Protein AF-A0A534ACD1-F1 (afdb_monomer)

Solvent-accessible surface area (backbone atoms only — not comparable to full-atom values): 26057 Å² total; per-residue (Å²): 90,71,95,69,75,43,72,62,50,77,44,80,69,38,77,59,54,91,96,43,73,61,40,72,43,72,47,61,88,45,72,66,46,51,50,54,50,50,62,71,69,48,82,68,94,76,74,48,73,68,53,34,20,50,52,52,13,54,48,35,58,74,45,32,46,49,56,96,92,43,46,37,34,52,46,73,50,70,68,57,53,49,48,54,52,49,35,36,46,79,69,77,42,54,68,46,80,46,80,48,81,47,94,98,51,82,61,33,43,29,44,31,58,55,80,52,69,69,48,53,52,48,44,49,73,66,31,54,50,82,55,62,88,54,66,71,61,84,93,62,81,86,82,73,89,75,78,88,61,85,88,73,85,78,88,75,70,99,67,90,74,80,68,71,60,55,106,75,75,48,81,83,40,49,49,71,52,41,66,69,48,68,46,29,63,64,30,46,81,73,78,38,47,50,59,68,40,42,68,72,56,66,48,77,63,91,58,47,38,62,53,48,50,57,53,51,46,39,94,83,57,76,79,66,74,42,66,47,30,79,65,25,40,58,46,28,82,66,37,80,76,67,41,50,55,56,44,38,48,53,50,29,58,74,23,40,44,21,37,35,39,36,35,50,43,59,56,58,64,77,49,42,74,57,42,27,61,31,17,76,66,43,18,32,36,42,33,43,46,48,46,50,80,51,64,66,62,38,46,76,46,30,61,75,48,53,54,43,68,51,48,43,51,41,45,29,52,37,29,74,57,59,23,52,27,27,40,26,38,38,47,34,36,60,97,74,31,48,87,45,52,60,58,54,51,50,54,38,41,74,24,52,34,54,34,69,51,68,29,38,62,50,25,57,80,71,40,45,55,56,38,50,51,51,28,48,74,76,37,54,93,46,32,66,57,33,54,47,54,46,10,59,24,36,81,72,29,74,46,55,89,51,82,70,48,34,37,51,42,40,57,70,68,27,51,49,53,52,49,54,51,52,52,45,29,60,76,62,59,29,58,70,62,81,78,76,73,62,38,53,84,66,48,42,66,59,77,61,94,84,67,76,79,79,79,81,130

Secondary structure (DSSP, 8-state):
-GGGT---EEEEEE--BTTBPPEEEEE--SHHHHHHHHHHHSPPSS--HHHHHHHHHHHHHHHEEEETTEEEEEES-HHHHHHHHHHHHHTT--EEEEEEP-TTS--EEEEEEPS-HHHHHHHHHHH--S-GGG---TT------------------S--------TT----------TT-TTTHHHHTTTS-TTHHHHH-----TTHHHHHHHHHT-TT-----EEETSSS-TT-TTHHHH-HHHHHHHHHHHTT--EEEEES-GGGGGGHHHHHHHHHTT-EEEEEE---S-HHHHHHH-TTSPPHHHHHHHHHHHHHTT--EEEEEEEE-TTTTGGGHHHHHHHHHHTT-SEEEEEE----TTHHHHHHHHHHHH-HHHHHHHHHHHHHTTTTSS---STTHHHH--HHHHHHHHHHHHHHHHHTTTT-S--PPPP-TT--PPPPTTPPPP---

Structure (mmCIF, N/CA/C/O backbone):
data_AF-A0A534ACD1-F1
#
_entry.id   AF-A0A534ACD1-F1
#
loop_
_atom_site.group_PDB
_atom_site.id
_atom_site.type_symbol
_atom_site.label_atom_id
_atom_site.label_alt_id
_atom_site.label_comp_id
_atom_site.label_asym_id
_atom_site.label_entity_id
_atom_site.label_seq_id
_atom_site.pdbx_PDB_ins_code
_atom_site.Cartn_x
_atom_site.Cartn_y
_atom_site.Cartn_z
_atom_site.occupancy
_atom_site.B_iso_or_equiv
_atom_site.auth_seq_id
_atom_site.auth_comp_id
_atom_site.auth_asym_id
_atom_site.auth_atom_id
_atom_site.pdbx_PDB_model_num
ATOM 1 N N . LEU A 1 1 ? 12.606 -4.244 -49.490 1.00 71.81 1 LEU A N 1
ATOM 2 C CA . LEU A 1 1 ? 13.003 -4.072 -50.913 1.00 71.81 1 LEU A CA 1
ATOM 3 C C . LEU A 1 1 ? 14.519 -4.049 -51.066 1.00 71.81 1 LEU A C 1
ATOM 5 O O . LEU A 1 1 ? 15.010 -4.791 -51.901 1.00 71.81 1 LEU A O 1
ATOM 9 N N . ILE A 1 2 ? 15.245 -3.276 -50.244 1.00 74.19 2 ILE A N 1
ATOM 10 C CA . ILE A 1 2 ? 16.722 -3.290 -50.202 1.00 74.19 2 ILE A CA 1
ATOM 11 C C . ILE A 1 2 ? 17.253 -4.697 -49.888 1.00 74.19 2 ILE A C 1
ATOM 13 O O . ILE A 1 2 ? 18.084 -5.199 -50.633 1.00 74.19 2 ILE A O 1
ATOM 17 N N . ASP A 1 3 ? 16.672 -5.373 -48.893 1.00 77.50 3 ASP A N 1
ATOM 18 C CA . ASP A 1 3 ? 17.037 -6.755 -48.521 1.00 77.50 3 ASP A CA 1
ATOM 19 C C . ASP A 1 3 ? 16.695 -7.810 -49.591 1.00 77.50 3 ASP A C 1
ATOM 21 O O . ASP A 1 3 ? 17.085 -8.964 -49.470 1.00 77.50 3 ASP A O 1
ATOM 25 N N . PHE A 1 4 ? 15.961 -7.419 -50.638 1.00 77.69 4 PHE A N 1
ATOM 26 C CA . PHE A 1 4 ? 15.609 -8.262 -51.787 1.00 77.69 4 PHE A CA 1
ATOM 27 C C . PHE A 1 4 ? 16.308 -7.794 -53.072 1.00 77.69 4 PHE A C 1
ATOM 29 O O . PHE A 1 4 ? 15.884 -8.152 -54.165 1.00 77.69 4 PHE A O 1
ATOM 36 N N . GLU A 1 5 ? 17.325 -6.931 -52.950 1.00 82.56 5 GLU A N 1
ATOM 37 C CA . GLU A 1 5 ? 18.117 -6.380 -54.060 1.00 82.56 5 GLU A CA 1
ATOM 38 C C . GLU A 1 5 ? 17.300 -5.596 -55.112 1.00 82.56 5 GLU A C 1
ATOM 40 O O . GLU A 1 5 ? 17.754 -5.329 -56.227 1.00 82.56 5 GLU A O 1
ATOM 45 N N . ILE A 1 6 ? 16.091 -5.146 -54.757 1.00 83.56 6 ILE A N 1
ATOM 46 C CA . ILE A 1 6 ? 15.217 -4.386 -55.655 1.00 83.56 6 ILE A CA 1
ATOM 47 C C . ILE A 1 6 ? 15.591 -2.903 -55.592 1.00 83.56 6 ILE A C 1
ATOM 49 O O . ILE A 1 6 ? 15.291 -2.204 -54.620 1.00 83.56 6 ILE A O 1
ATOM 53 N N . ARG A 1 7 ? 16.217 -2.397 -56.662 1.00 81.75 7 ARG A N 1
ATOM 54 C CA . ARG A 1 7 ? 16.553 -0.973 -56.800 1.00 81.75 7 ARG A CA 1
ATOM 55 C C . ARG A 1 7 ? 15.308 -0.143 -57.110 1.00 81.75 7 ARG A C 1
ATOM 57 O O . ARG A 1 7 ? 14.620 -0.377 -58.103 1.00 81.75 7 ARG A O 1
ATOM 64 N N . THR A 1 8 ? 15.061 0.879 -56.297 1.00 84.69 8 THR A N 1
ATOM 65 C CA . THR A 1 8 ? 13.954 1.824 -56.487 1.00 84.69 8 THR A CA 1
ATOM 66 C C . THR A 1 8 ? 14.444 3.264 -56.517 1.00 84.69 8 THR A C 1
ATOM 68 O O . THR A 1 8 ? 15.344 3.623 -55.762 1.00 84.69 8 THR A O 1
ATOM 71 N N . CYS A 1 9 ? 13.810 4.110 -57.328 1.00 83.50 9 CYS A N 1
ATOM 72 C CA . CYS A 1 9 ? 14.029 5.557 -57.315 1.00 83.50 9 CYS A CA 1
ATOM 73 C C . CYS A 1 9 ? 12.853 6.247 -56.618 1.00 83.50 9 CYS A C 1
ATOM 75 O O . CYS A 1 9 ? 11.702 6.033 -57.003 1.00 83.50 9 CYS A O 1
ATOM 77 N N . GLY A 1 10 ? 13.140 7.075 -55.615 1.00 85.75 10 GLY A N 1
ATOM 78 C CA . GLY A 1 10 ? 12.138 7.928 -54.980 1.00 85.75 10 GLY A CA 1
ATOM 79 C C . GLY A 1 10 ? 11.781 9.124 -55.861 1.00 85.75 10 GLY A C 1
ATOM 80 O O . GLY A 1 10 ? 12.644 9.679 -56.539 1.00 85.75 10 GLY A O 1
ATOM 81 N N . PHE A 1 11 ? 10.516 9.528 -55.848 1.00 88.25 11 PHE A N 1
ATOM 82 C CA . PHE A 1 11 ? 10.046 10.753 -56.484 1.00 88.25 11 PHE A CA 1
ATOM 83 C C . PHE A 1 11 ? 8.913 11.380 -55.670 1.00 88.25 11 PHE A C 1
ATOM 85 O O . PHE A 1 11 ? 8.217 10.706 -54.904 1.00 88.25 11 PHE A O 1
ATOM 92 N N . LEU A 1 12 ? 8.726 12.688 -55.827 1.00 88.94 12 LEU A N 1
ATOM 93 C CA . LEU A 1 12 ? 7.586 13.383 -55.245 1.00 88.94 12 LEU A CA 1
ATOM 94 C C . LEU A 1 12 ? 6.335 13.009 -56.046 1.00 88.94 12 LEU A C 1
ATOM 96 O O . LEU A 1 12 ? 6.201 13.391 -57.204 1.00 88.94 12 LEU A O 1
ATOM 100 N N . PHE A 1 13 ? 5.438 12.240 -55.433 1.00 87.94 13 PHE A N 1
ATOM 101 C CA . PHE A 1 13 ? 4.185 11.821 -56.057 1.00 87.94 13 PHE A CA 1
ATOM 102 C C . PHE A 1 13 ? 3.144 12.937 -56.007 1.00 87.94 13 PHE A C 1
ATOM 104 O O . PHE A 1 13 ? 2.455 13.198 -56.988 1.00 87.94 13 PHE A O 1
ATOM 111 N N . GLN A 1 14 ? 3.061 13.625 -54.868 1.00 88.69 14 GLN A N 1
ATOM 112 C CA . GLN A 1 14 ? 2.164 14.757 -54.687 1.00 88.69 14 GLN A CA 1
ATOM 113 C C . GLN A 1 14 ? 2.805 15.794 -53.765 1.00 88.69 14 GLN A C 1
ATOM 115 O O . GLN A 1 14 ? 3.219 15.474 -52.650 1.00 88.69 14 GLN A O 1
ATOM 120 N N . ALA A 1 15 ? 2.879 17.045 -54.223 1.00 87.00 15 ALA A N 1
ATOM 121 C CA . ALA A 1 15 ? 3.345 18.160 -53.405 1.00 87.00 15 ALA A CA 1
ATOM 122 C C . ALA A 1 15 ? 2.389 18.435 -52.232 1.00 87.00 15 ALA A C 1
ATOM 124 O O . ALA A 1 15 ? 1.198 18.124 -52.290 1.00 87.00 15 ALA A O 1
ATOM 125 N N . ALA A 1 16 ? 2.916 19.027 -51.159 1.00 86.56 16 ALA A N 1
ATOM 126 C CA . ALA A 1 16 ? 2.092 19.457 -50.035 1.00 86.56 16 ALA A CA 1
ATOM 127 C C . ALA A 1 16 ? 1.094 20.538 -50.486 1.00 86.56 16 ALA A C 1
ATOM 129 O O . ALA A 1 16 ? 1.466 21.463 -51.206 1.00 86.56 16 ALA A O 1
ATOM 130 N N . ALA A 1 17 ? -0.162 20.427 -50.052 1.00 83.25 17 ALA A N 1
ATOM 131 C CA . ALA A 1 17 ? -1.210 21.401 -50.355 1.00 83.25 17 ALA A CA 1
ATOM 132 C C . ALA A 1 17 ? -2.196 21.508 -49.182 1.00 83.25 17 ALA A C 1
ATOM 134 O O . ALA A 1 17 ? -2.805 20.513 -48.771 1.00 83.25 17 ALA A O 1
ATOM 135 N N . GLY A 1 18 ? -2.354 22.717 -48.632 1.00 83.06 18 GLY A N 1
ATOM 136 C CA . GLY A 1 18 ? -3.160 22.962 -47.431 1.00 83.06 18 GLY A CA 1
ATOM 137 C C . GLY A 1 18 ? -2.698 22.105 -46.245 1.00 83.06 18 GLY A C 1
ATOM 138 O O . GLY A 1 18 ? -1.515 22.070 -45.923 1.00 83.06 18 GLY A O 1
ATOM 139 N N . ASN A 1 19 ? -3.623 21.356 -45.634 1.00 75.75 19 ASN A N 1
ATOM 140 C CA . ASN A 1 19 ? -3.333 20.445 -44.515 1.00 75.75 19 ASN A CA 1
ATOM 141 C C . ASN A 1 19 ? -2.781 19.066 -44.943 1.00 75.75 19 ASN A C 1
ATOM 143 O O . ASN A 1 19 ? -2.587 18.193 -44.094 1.00 75.75 19 ASN A O 1
ATOM 147 N N . ARG A 1 20 ? -2.556 18.816 -46.242 1.00 74.19 20 ARG A N 1
ATOM 148 C CA . ARG A 1 20 ? -2.030 17.532 -46.740 1.00 74.19 20 ARG A CA 1
ATOM 149 C C . ARG A 1 20 ? -0.511 17.595 -46.887 1.00 74.19 20 ARG A C 1
ATOM 151 O O . ARG A 1 20 ? 0.017 18.456 -47.589 1.00 74.19 20 ARG A O 1
ATOM 158 N N . ARG A 1 21 ? 0.185 16.657 -46.236 1.00 83.56 21 ARG A N 1
ATOM 159 C CA . ARG A 1 21 ? 1.644 16.499 -46.338 1.00 83.56 21 ARG A CA 1
ATOM 160 C C . ARG A 1 21 ? 2.049 16.025 -47.737 1.00 83.56 21 ARG A C 1
ATOM 162 O O . ARG A 1 21 ? 1.284 15.329 -48.399 1.00 83.56 21 ARG A O 1
ATOM 169 N N . ALA A 1 22 ? 3.268 16.375 -48.144 1.00 86.00 22 ALA A N 1
ATOM 170 C CA . ALA A 1 22 ? 3.873 15.892 -49.380 1.00 86.00 22 ALA A CA 1
ATOM 171 C C . ALA A 1 22 ? 3.968 14.357 -49.376 1.00 86.00 22 ALA A C 1
ATOM 173 O O . ALA A 1 22 ? 4.488 13.761 -48.429 1.00 86.00 22 ALA A O 1
ATOM 174 N N . MET A 1 23 ? 3.483 13.725 -50.442 1.00 87.62 23 MET A N 1
ATOM 175 C CA . MET A 1 23 ? 3.526 12.279 -50.623 1.00 87.62 23 MET A CA 1
ATOM 176 C C . MET A 1 23 ? 4.686 11.921 -51.544 1.00 87.62 23 MET A C 1
ATOM 178 O O . MET A 1 23 ? 4.775 12.406 -52.671 1.00 87.62 23 MET A O 1
ATOM 182 N N . HIS A 1 24 ? 5.568 11.060 -51.057 1.00 86.44 24 HIS A N 1
ATOM 183 C CA . HIS A 1 24 ? 6.685 10.526 -51.823 1.00 86.44 24 HIS A CA 1
ATOM 184 C C . HIS A 1 24 ? 6.344 9.096 -52.231 1.00 86.44 24 HIS A C 1
ATOM 186 O O . HIS A 1 24 ? 5.826 8.331 -51.419 1.00 86.44 24 HIS A O 1
ATOM 192 N N . ALA A 1 25 ? 6.624 8.746 -53.480 1.00 84.88 25 ALA A N 1
ATOM 193 C CA . ALA A 1 25 ? 6.475 7.390 -53.983 1.00 84.88 25 ALA A CA 1
ATOM 194 C C . ALA A 1 25 ? 7.822 6.864 -54.469 1.00 84.88 25 ALA A C 1
ATOM 196 O O . ALA A 1 25 ? 8.785 7.607 -54.664 1.00 84.88 25 ALA A O 1
ATOM 197 N N . ILE A 1 26 ? 7.877 5.556 -54.664 1.00 83.62 26 ILE A N 1
ATOM 198 C CA . ILE A 1 26 ? 9.027 4.860 -55.221 1.00 83.62 26 ILE A CA 1
ATOM 199 C C . ILE A 1 26 ? 8.610 4.210 -56.536 1.00 83.62 26 ILE A C 1
ATOM 201 O O . ILE A 1 26 ? 7.487 3.726 -56.665 1.00 83.62 26 ILE A O 1
ATOM 205 N N . ARG A 1 27 ? 9.507 4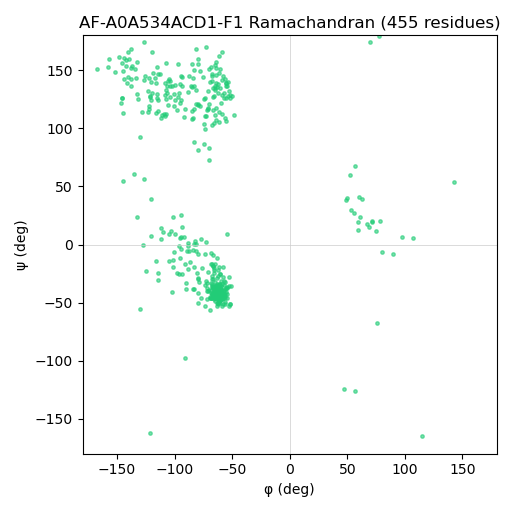.198 -57.522 1.00 84.56 27 ARG A N 1
ATOM 206 C CA . ARG A 1 27 ? 9.321 3.462 -58.780 1.00 84.56 27 ARG A CA 1
ATOM 207 C C . ARG A 1 27 ? 10.453 2.463 -58.992 1.00 84.56 27 ARG A C 1
ATOM 209 O O . ARG A 1 27 ? 11.606 2.768 -58.683 1.00 84.56 27 ARG A O 1
ATOM 216 N N . ALA A 1 28 ? 10.124 1.306 -59.556 1.00 81.75 28 ALA A N 1
ATOM 217 C CA . ALA A 1 28 ? 11.082 0.330 -60.065 1.00 81.75 28 ALA A CA 1
ATOM 218 C C . ALA A 1 28 ? 11.040 0.350 -61.601 1.00 81.75 28 ALA A C 1
ATOM 220 O O . ALA A 1 28 ? 9.959 0.392 -62.184 1.00 81.75 28 ALA A O 1
ATOM 221 N N . GLY A 1 29 ? 12.207 0.391 -62.249 1.00 75.06 29 GLY A N 1
ATOM 222 C CA . GLY A 1 29 ? 12.319 0.636 -63.695 1.00 75.06 29 GLY A CA 1
ATOM 223 C C . GLY A 1 29 ? 12.543 -0.602 -64.566 1.00 75.06 29 GLY A C 1
ATOM 224 O O . GLY A 1 29 ? 12.550 -0.467 -65.785 1.00 75.06 29 GLY A O 1
ATOM 225 N N . SER A 1 30 ? 12.747 -1.787 -63.981 1.00 83.94 30 SER A N 1
ATOM 226 C CA . SER A 1 30 ? 12.993 -3.026 -64.732 1.00 83.94 30 SER A CA 1
ATOM 227 C C . SER A 1 30 ? 11.834 -4.012 -64.582 1.00 83.94 30 SER A C 1
ATOM 229 O O . SER A 1 30 ? 11.207 -4.103 -63.524 1.00 83.94 30 SER A O 1
ATOM 231 N N . SER A 1 31 ? 11.568 -4.782 -65.640 1.00 81.44 31 SER A N 1
ATOM 232 C CA . SER A 1 31 ? 10.572 -5.862 -65.630 1.00 81.44 31 SER A CA 1
ATOM 233 C C . SER A 1 31 ? 10.860 -6.891 -64.536 1.00 81.44 31 SER A C 1
ATOM 235 O O . SER A 1 31 ? 9.938 -7.311 -63.844 1.00 81.44 31 SER A O 1
ATOM 237 N N . MET A 1 32 ? 12.137 -7.225 -64.323 1.00 82.69 32 MET A N 1
ATOM 238 C CA . MET A 1 32 ? 12.576 -8.112 -63.244 1.00 82.69 32 MET A CA 1
ATOM 239 C C . MET A 1 32 ? 12.220 -7.557 -61.865 1.00 82.69 32 MET A C 1
ATOM 241 O O . MET A 1 32 ? 11.623 -8.266 -61.069 1.00 82.69 32 MET A O 1
ATOM 245 N N . SER A 1 33 ? 12.502 -6.280 -61.585 1.00 84.25 33 SER A N 1
ATOM 246 C CA . SER A 1 33 ? 12.149 -5.679 -60.294 1.00 84.25 33 SER A CA 1
ATOM 247 C C . SER A 1 33 ? 10.638 -5.618 -60.075 1.00 84.25 33 SER A C 1
ATOM 249 O O . SER A 1 33 ? 10.181 -5.848 -58.961 1.00 84.25 33 SER A O 1
ATOM 251 N N . VAL A 1 34 ? 9.848 -5.347 -61.120 1.00 83.31 34 VAL A N 1
ATOM 252 C CA . VAL A 1 34 ? 8.378 -5.394 -61.030 1.00 83.31 34 VAL A CA 1
ATOM 253 C C . VAL A 1 34 ? 7.896 -6.815 -60.740 1.00 83.31 34 VAL A C 1
ATOM 255 O O . VAL A 1 34 ? 7.013 -6.989 -59.903 1.00 83.31 34 VAL A O 1
ATOM 258 N N . GLN A 1 35 ? 8.481 -7.823 -61.387 1.00 84.75 35 GLN A N 1
ATOM 259 C CA . GLN A 1 35 ? 8.148 -9.225 -61.156 1.00 84.75 35 GLN A CA 1
ATOM 260 C C . GLN A 1 35 ? 8.510 -9.665 -59.732 1.00 84.75 35 GLN A C 1
ATOM 262 O O . GLN A 1 35 ? 7.659 -10.216 -59.041 1.00 84.75 35 GLN A O 1
ATOM 267 N N . SER A 1 36 ? 9.701 -9.320 -59.239 1.00 85.19 36 SER A N 1
ATOM 268 C CA . SER A 1 36 ? 10.102 -9.606 -57.857 1.00 85.19 36 SER A CA 1
ATOM 269 C C . SER A 1 36 ? 9.201 -8.907 -56.837 1.00 85.19 36 SER A C 1
ATOM 271 O O . SER A 1 36 ? 8.833 -9.503 -55.832 1.00 85.19 36 SER A O 1
ATOM 273 N N . ILE A 1 37 ? 8.779 -7.660 -57.090 1.00 84.88 37 ILE A N 1
ATOM 274 C CA . ILE A 1 37 ? 7.792 -6.984 -56.231 1.00 84.88 37 ILE A CA 1
ATOM 275 C C . ILE A 1 37 ? 6.457 -7.735 -56.256 1.00 84.88 37 ILE A C 1
ATOM 277 O O . ILE A 1 37 ? 5.873 -7.941 -55.197 1.00 84.88 37 ILE A O 1
ATOM 281 N N . ARG A 1 38 ? 5.976 -8.151 -57.436 1.00 85.81 38 ARG A N 1
ATOM 282 C CA . ARG A 1 38 ? 4.726 -8.916 -57.576 1.00 85.81 38 ARG A CA 1
ATOM 283 C C . ARG A 1 38 ? 4.776 -10.236 -56.816 1.00 85.81 38 ARG A C 1
ATOM 285 O O . ARG A 1 38 ? 3.799 -10.571 -56.162 1.00 85.81 38 ARG A O 1
ATOM 292 N N . GLU A 1 39 ? 5.899 -10.942 -56.868 1.00 85.25 39 GLU A N 1
ATOM 293 C CA . GLU A 1 39 ? 6.117 -12.176 -56.109 1.00 85.25 39 GLU A CA 1
ATOM 294 C C . GLU A 1 39 ? 6.145 -11.919 -54.598 1.00 85.25 39 GLU A C 1
ATOM 296 O O . GLU A 1 39 ? 5.545 -12.676 -53.841 1.00 85.25 39 GLU A O 1
ATOM 301 N N . LEU A 1 40 ? 6.763 -10.820 -54.152 1.00 83.56 40 LEU A N 1
ATOM 302 C CA . LEU A 1 40 ? 6.822 -10.452 -52.733 1.00 83.56 40 LEU A CA 1
ATOM 303 C C . LEU A 1 40 ? 5.465 -10.065 -52.135 1.00 83.56 40 LEU A C 1
ATOM 305 O O . LEU A 1 40 ? 5.239 -10.298 -50.950 1.00 83.56 40 LEU A O 1
ATOM 309 N N . ILE A 1 41 ? 4.587 -9.438 -52.923 1.00 84.62 41 ILE A N 1
ATOM 310 C CA . ILE A 1 41 ? 3.251 -9.019 -52.468 1.00 84.62 41 ILE A CA 1
ATOM 311 C C . ILE A 1 41 ? 2.163 -10.046 -52.789 1.00 84.62 41 ILE A C 1
ATOM 313 O O . ILE A 1 41 ? 1.007 -9.834 -52.424 1.00 84.62 41 ILE A O 1
ATOM 317 N N . ALA A 1 42 ? 2.505 -11.130 -53.490 1.00 89.25 42 ALA A N 1
ATOM 318 C CA . ALA A 1 42 ? 1.557 -12.184 -53.801 1.00 89.25 42 ALA A CA 1
ATOM 319 C C . ALA A 1 42 ? 1.071 -12.854 -52.513 1.00 89.25 42 ALA A C 1
ATOM 321 O O . ALA A 1 42 ? 1.844 -13.135 -51.592 1.00 89.25 42 ALA A O 1
ATOM 322 N N . TRP A 1 43 ? -0.226 -13.150 -52.464 1.00 91.62 43 TRP A N 1
ATOM 323 C CA . TRP A 1 43 ? -0.792 -13.908 -51.361 1.00 91.62 43 TRP A CA 1
ATOM 324 C C . TRP A 1 43 ? -0.172 -15.311 -51.304 1.00 91.62 43 TRP A C 1
ATOM 326 O O . TRP A 1 43 ? -0.133 -16.005 -52.325 1.00 91.62 43 TRP A O 1
ATOM 336 N N . PRO A 1 44 ? 0.299 -15.771 -50.132 1.00 90.50 44 PRO A N 1
ATOM 337 C CA . PRO A 1 44 ? 0.887 -17.094 -50.016 1.00 90.50 44 PRO A CA 1
ATOM 338 C C . PRO A 1 44 ? -0.190 -18.165 -50.194 1.00 90.50 44 PRO A C 1
ATOM 340 O O . PRO A 1 44 ? -1.287 -18.076 -49.645 1.00 90.50 44 PRO A O 1
ATOM 343 N N . THR A 1 45 ? 0.142 -19.244 -50.894 1.00 86.62 45 THR A N 1
ATOM 344 C CA . THR A 1 45 ? -0.741 -20.416 -50.996 1.00 86.62 45 THR A CA 1
ATOM 345 C C . THR A 1 45 ? -0.877 -21.137 -49.649 1.00 86.62 45 THR A C 1
ATOM 347 O O . THR A 1 45 ? -1.966 -21.587 -49.290 1.00 86.62 45 THR A O 1
ATOM 350 N N . SER A 1 46 ? 0.213 -21.193 -48.874 1.00 86.88 46 SER A N 1
ATOM 351 C CA . SER A 1 46 ? 0.274 -21.762 -47.520 1.00 86.88 46 SER A CA 1
ATOM 352 C C . SER A 1 46 ? 0.946 -20.780 -46.548 1.00 86.88 46 SER A C 1
ATOM 354 O O . SER A 1 46 ? 2.175 -20.763 -46.454 1.00 86.88 46 SER A O 1
ATOM 356 N N . PRO A 1 47 ? 0.179 -19.927 -45.844 1.00 90.12 47 PRO A N 1
ATOM 357 C CA . PRO A 1 47 ? 0.737 -18.955 -44.906 1.00 90.12 47 PRO A CA 1
ATOM 358 C C . PRO A 1 47 ? 1.377 -19.654 -43.697 1.00 90.12 47 PRO A C 1
ATOM 360 O O . PRO A 1 47 ? 0.791 -20.552 -43.092 1.00 90.12 47 PRO A O 1
ATOM 363 N N . THR A 1 48 ? 2.577 -19.223 -43.305 1.00 93.12 48 THR A N 1
ATOM 364 C CA . THR A 1 48 ? 3.177 -19.637 -42.029 1.00 93.12 48 THR A CA 1
ATOM 365 C C . THR A 1 48 ? 2.587 -18.821 -40.881 1.00 93.12 48 THR A C 1
ATOM 367 O O . THR A 1 48 ? 2.107 -17.707 -41.081 1.00 93.12 48 THR A O 1
ATOM 370 N N . ARG A 1 49 ? 2.695 -19.313 -39.639 1.00 91.62 49 ARG A N 1
ATOM 371 C CA . ARG A 1 49 ? 2.281 -18.534 -38.455 1.00 91.62 49 ARG A CA 1
ATOM 372 C C . ARG A 1 49 ? 2.981 -17.177 -38.355 1.00 91.62 49 ARG A C 1
ATOM 374 O O . ARG A 1 49 ? 2.345 -16.201 -37.973 1.00 91.62 49 ARG A O 1
ATOM 381 N N . ALA A 1 50 ? 4.265 -17.120 -38.709 1.00 89.00 50 ALA A N 1
ATOM 382 C CA . ALA A 1 50 ? 5.036 -15.880 -38.712 1.00 89.00 50 ALA A CA 1
ATOM 383 C C . ALA A 1 50 ? 4.496 -14.885 -39.749 1.00 89.00 50 ALA A C 1
ATOM 385 O O . ALA A 1 50 ? 4.317 -13.711 -39.435 1.00 89.00 50 ALA A O 1
ATOM 386 N N . TRP A 1 51 ? 4.164 -15.365 -40.953 1.00 93.94 51 TRP A N 1
ATOM 387 C CA . TRP A 1 51 ? 3.533 -14.537 -41.978 1.00 93.94 51 TRP A CA 1
ATOM 388 C C . TRP A 1 51 ? 2.154 -14.040 -41.526 1.00 93.94 51 TRP A C 1
ATOM 390 O O . TRP A 1 51 ? 1.889 -12.845 -41.611 1.00 93.94 51 TRP A O 1
ATOM 400 N N . SER A 1 52 ? 1.310 -14.913 -40.961 1.00 95.56 52 SER A N 1
ATOM 401 C CA . SER A 1 52 ? -0.014 -14.533 -40.442 1.00 95.56 52 SER A CA 1
ATOM 402 C C . SER A 1 52 ? 0.078 -13.476 -39.339 1.00 95.56 52 SER A C 1
ATOM 404 O O . SER A 1 52 ? -0.723 -12.543 -39.316 1.00 95.56 52 SER A O 1
ATOM 406 N N . GLY A 1 53 ? 1.071 -13.592 -38.450 1.00 95.12 53 GLY A N 1
ATOM 407 C CA . GLY A 1 53 ? 1.372 -12.583 -37.433 1.00 95.12 53 GLY A CA 1
ATOM 408 C C . GLY A 1 53 ? 1.783 -11.248 -38.053 1.00 95.12 53 GLY A C 1
ATOM 409 O O . GLY A 1 53 ? 1.167 -10.229 -37.759 1.00 95.12 53 GLY A O 1
ATOM 410 N N . GLY A 1 54 ? 2.753 -11.253 -38.973 1.00 93.94 54 GLY A N 1
ATOM 411 C CA . GLY A 1 54 ? 3.219 -10.040 -39.653 1.00 93.94 54 GLY A CA 1
ATOM 412 C C . GLY A 1 54 ? 2.133 -9.346 -40.483 1.00 93.94 54 GLY A C 1
ATOM 413 O O . GLY A 1 54 ? 2.003 -8.123 -40.437 1.00 93.94 54 GLY A O 1
ATOM 414 N N . PHE A 1 55 ? 1.299 -10.119 -41.182 1.00 95.94 55 PHE A N 1
ATOM 415 C CA . PHE A 1 55 ? 0.147 -9.601 -41.917 1.00 95.94 55 PHE A CA 1
ATOM 416 C C . PHE A 1 55 ? -0.859 -8.919 -40.980 1.00 95.94 55 PHE A C 1
ATOM 418 O O . PHE A 1 55 ? -1.250 -7.775 -41.221 1.00 95.94 55 PHE A O 1
ATOM 425 N N . LEU A 1 56 ? -1.240 -9.586 -39.881 1.00 97.62 56 LEU A N 1
ATOM 426 C CA . LEU A 1 56 ? -2.152 -9.012 -38.888 1.00 97.62 56 LEU A CA 1
ATOM 427 C C . LEU A 1 56 ? -1.567 -7.770 -38.207 1.00 97.62 56 LEU A C 1
ATOM 429 O O . LEU A 1 56 ? -2.318 -6.845 -37.908 1.00 97.62 56 LEU A O 1
ATOM 433 N N . ALA A 1 57 ? -0.251 -7.725 -37.988 1.00 96.25 57 ALA A N 1
ATOM 434 C CA . ALA A 1 57 ? 0.432 -6.568 -37.418 1.00 96.25 57 ALA A CA 1
ATOM 435 C C . ALA A 1 57 ? 0.304 -5.360 -38.346 1.00 96.25 57 ALA A C 1
ATOM 437 O O . ALA A 1 57 ? -0.205 -4.317 -37.938 1.00 96.25 57 ALA A O 1
ATOM 438 N N . GLY A 1 58 ? 0.675 -5.542 -39.617 1.00 95.38 58 GLY A N 1
ATOM 439 C CA . GLY A 1 58 ? 0.615 -4.488 -40.625 1.00 95.38 58 GLY A CA 1
ATOM 440 C C . GLY A 1 58 ? -0.802 -3.957 -40.834 1.00 95.38 58 GLY A C 1
ATOM 441 O O . GLY A 1 58 ? -1.015 -2.744 -40.814 1.00 95.38 58 GLY A O 1
ATOM 442 N N . ILE A 1 59 ? -1.792 -4.845 -40.975 1.00 96.25 59 ILE A N 1
ATOM 443 C CA . ILE A 1 59 ? -3.178 -4.418 -41.207 1.00 96.25 59 ILE A CA 1
ATOM 444 C C . ILE A 1 59 ? -3.816 -3.800 -39.956 1.00 96.25 59 ILE A C 1
ATOM 446 O O . ILE A 1 59 ? -4.595 -2.854 -40.067 1.00 96.25 59 ILE A O 1
ATOM 450 N N . PHE A 1 60 ? -3.465 -4.259 -38.750 1.00 97.00 60 PHE A N 1
ATOM 451 C CA . PHE A 1 60 ? -3.927 -3.631 -37.512 1.00 97.00 60 PHE A CA 1
ATOM 452 C C . PHE A 1 60 ? -3.303 -2.239 -37.315 1.00 97.00 60 PHE A C 1
ATOM 454 O O . PHE A 1 60 ? -3.984 -1.285 -36.923 1.00 97.00 60 PHE A O 1
ATOM 461 N N . ASP A 1 61 ? -2.026 -2.073 -37.645 1.00 93.94 61 ASP A N 1
ATOM 462 C CA . ASP A 1 61 ? -1.374 -0.767 -37.609 1.00 93.94 61 ASP A CA 1
ATOM 463 C C . ASP A 1 61 ? -1.985 0.199 -38.628 1.00 93.94 61 ASP A C 1
ATOM 465 O O . ASP A 1 61 ? -2.241 1.359 -38.289 1.00 93.94 61 ASP A O 1
ATOM 469 N N . ALA A 1 62 ? -2.314 -0.277 -39.828 1.00 92.88 62 ALA A N 1
ATOM 470 C CA . ALA A 1 62 ? -2.959 0.529 -40.858 1.00 92.88 62 ALA A CA 1
ATOM 471 C C . ALA A 1 62 ? -4.415 0.885 -40.496 1.00 92.88 62 ALA A C 1
ATOM 473 O O . ALA A 1 62 ? -4.764 2.062 -40.391 1.00 92.88 62 ALA A O 1
ATOM 474 N N . GLU A 1 63 ? -5.255 -0.118 -40.241 1.00 93.75 63 GLU A N 1
ATOM 475 C CA . GLU A 1 63 ? -6.723 0.016 -40.219 1.00 93.75 63 GLU A CA 1
ATOM 476 C C . GLU A 1 63 ? -7.374 -0.522 -38.932 1.00 93.75 63 GLU A C 1
ATOM 478 O O . GLU A 1 63 ? -8.590 -0.451 -38.739 1.00 93.75 63 GLU A O 1
ATOM 483 N N . GLY A 1 64 ? -6.565 -1.044 -38.013 1.00 93.75 64 GLY A N 1
ATOM 484 C CA . GLY A 1 64 ? -7.006 -1.529 -36.715 1.00 93.75 64 GLY A CA 1
ATOM 485 C C . GLY A 1 64 ? -7.225 -0.429 -35.681 1.00 93.75 64 GLY A C 1
ATOM 486 O O . GLY A 1 64 ? -6.627 0.651 -35.722 1.00 93.75 64 GLY A O 1
ATOM 487 N N . SER A 1 65 ? -8.075 -0.730 -34.707 1.00 92.94 65 SER A N 1
ATOM 488 C CA . SER A 1 65 ? -8.308 0.091 -33.524 1.00 92.94 65 SER A CA 1
ATOM 489 C C . SER A 1 65 ? -8.587 -0.781 -32.305 1.00 92.94 65 SER A C 1
ATOM 491 O O . SER A 1 65 ? -9.155 -1.872 -32.409 1.00 92.94 65 SER A O 1
ATOM 493 N N . PHE A 1 66 ? -8.203 -0.269 -31.141 1.00 92.00 66 PHE A N 1
ATOM 494 C CA . PHE A 1 66 ? -8.606 -0.802 -29.852 1.00 92.00 66 PHE A CA 1
ATOM 495 C C . PHE A 1 66 ? -9.169 0.342 -29.019 1.00 92.00 66 PHE A C 1
ATOM 497 O O . PHE A 1 66 ? -8.466 1.300 -28.708 1.00 92.00 66 PHE A O 1
ATOM 504 N N . SER A 1 67 ? -10.462 0.286 -28.721 1.00 85.94 67 SER A N 1
ATOM 505 C CA . SER A 1 67 ? -11.138 1.309 -27.923 1.00 85.94 67 SER A CA 1
ATOM 506 C C . SER A 1 67 ? -12.312 0.699 -27.175 1.00 85.94 67 SER A C 1
ATOM 508 O O . SER A 1 67 ? -12.919 -0.266 -27.639 1.00 85.94 67 SER A O 1
ATOM 510 N N . GLN A 1 68 ? -12.615 1.235 -25.987 1.00 80.25 68 GLN A N 1
ATOM 511 C CA . GLN A 1 68 ? -13.712 0.752 -25.136 1.00 80.25 68 GLN A CA 1
ATOM 512 C C . GLN A 1 68 ? -13.693 -0.775 -24.940 1.00 80.25 68 GLN A C 1
ATOM 514 O O . GLN A 1 68 ? -14.737 -1.420 -24.930 1.00 80.25 68 GLN A O 1
ATOM 519 N N . THR A 1 69 ? -12.501 -1.367 -24.797 1.00 83.19 69 THR A N 1
ATOM 520 C CA . THR A 1 69 ? -12.283 -2.822 -24.645 1.00 83.19 69 THR A CA 1
ATOM 521 C C . THR A 1 69 ? -12.620 -3.674 -25.873 1.00 83.19 69 THR A C 1
ATOM 523 O O . THR A 1 69 ? -12.757 -4.888 -25.757 1.00 83.19 69 THR A O 1
ATOM 526 N N . VAL A 1 70 ? -12.723 -3.072 -27.060 1.00 88.69 70 VAL A N 1
ATOM 527 C CA . VAL A 1 70 ? -13.041 -3.781 -28.303 1.00 88.69 70 VAL A CA 1
ATOM 528 C C . VAL A 1 70 ? -11.931 -3.611 -29.333 1.00 88.69 70 VAL A C 1
ATOM 530 O O . VAL A 1 70 ? -11.590 -2.489 -29.705 1.00 88.69 70 VAL A O 1
ATOM 533 N N . LEU A 1 71 ? -11.405 -4.735 -29.831 1.00 94.06 71 LEU A N 1
ATOM 534 C CA . LEU A 1 71 ? -10.415 -4.779 -30.908 1.00 94.06 71 LEU A CA 1
ATOM 535 C C . LEU A 1 71 ? -11.104 -5.002 -32.257 1.00 94.06 71 LEU A C 1
ATOM 537 O O . LEU A 1 71 ? -11.805 -6.001 -32.444 1.00 94.06 71 LEU A O 1
ATOM 541 N N . ARG A 1 72 ? -10.905 -4.071 -33.195 1.00 95.25 72 ARG A N 1
ATOM 542 C CA . ARG A 1 72 ? -11.528 -4.081 -34.527 1.00 95.25 72 ARG A CA 1
ATOM 543 C C . ARG A 1 72 ? -10.503 -3.799 -35.616 1.00 95.25 72 ARG A C 1
ATOM 545 O O . ARG A 1 72 ? -9.651 -2.936 -35.430 1.00 95.25 72 ARG A O 1
ATOM 552 N N . ILE A 1 73 ? -10.638 -4.460 -36.758 1.00 96.00 73 ILE A N 1
ATOM 553 C CA . ILE A 1 73 ? -9.929 -4.141 -38.002 1.00 96.00 73 ILE A CA 1
ATOM 554 C C . ILE A 1 73 ? -10.992 -3.884 -39.061 1.00 96.00 73 ILE A C 1
ATOM 556 O O . ILE A 1 73 ? -11.830 -4.749 -39.318 1.00 96.00 73 ILE A O 1
ATOM 560 N N . LEU A 1 74 ? -11.002 -2.676 -39.614 1.00 93.12 74 LEU A N 1
ATOM 561 C CA . LEU A 1 74 ? -11.937 -2.289 -40.665 1.00 93.12 74 LEU A CA 1
ATOM 562 C C . LEU A 1 74 ? -11.273 -2.531 -42.018 1.00 93.12 74 LEU A C 1
ATOM 564 O O . LEU A 1 74 ? -10.071 -2.332 -42.113 1.00 93.12 74 LEU A O 1
ATOM 568 N N . ASN A 1 75 ? -12.027 -2.949 -43.035 1.00 92.19 75 ASN A N 1
ATOM 569 C CA . ASN A 1 75 ? -11.554 -2.935 -44.420 1.00 92.19 75 ASN A CA 1
ATOM 570 C C . ASN A 1 75 ? -12.736 -2.911 -45.414 1.00 92.19 75 ASN A C 1
ATOM 572 O O . ASN A 1 75 ? -13.868 -3.251 -45.066 1.00 92.19 75 ASN A O 1
ATOM 576 N N . THR A 1 76 ? -12.483 -2.481 -46.652 1.00 90.44 76 THR A N 1
ATOM 577 C CA . THR A 1 76 ? -13.486 -2.481 -47.744 1.00 90.44 76 THR A CA 1
ATOM 578 C C . THR A 1 76 ? -13.264 -3.585 -48.769 1.00 90.44 76 THR A C 1
ATOM 580 O O . THR A 1 76 ? -14.156 -3.846 -49.572 1.00 90.44 76 THR A O 1
ATOM 583 N N . ASP A 1 77 ? -12.092 -4.216 -48.755 1.00 91.00 77 ASP A N 1
ATOM 584 C CA . ASP A 1 77 ? -11.710 -5.272 -49.677 1.00 91.00 77 ASP A CA 1
ATOM 585 C C . ASP A 1 77 ? -12.088 -6.652 -49.099 1.00 91.00 77 ASP A C 1
ATOM 587 O O . ASP A 1 77 ? -11.553 -7.055 -48.057 1.00 91.00 77 ASP A O 1
ATOM 591 N N . PRO A 1 78 ? -12.991 -7.406 -49.754 1.00 90.19 78 PRO A N 1
ATOM 592 C CA . PRO A 1 78 ? -13.397 -8.732 -49.297 1.00 90.19 78 PRO A CA 1
ATOM 593 C C . PRO A 1 78 ? -12.245 -9.742 -49.201 1.00 90.19 78 PRO A C 1
ATOM 595 O O . PRO A 1 78 ? -12.285 -10.630 -48.344 1.00 90.19 78 PRO A O 1
ATOM 598 N N . GLU A 1 79 ? -11.220 -9.627 -50.052 1.00 93.12 79 GLU A N 1
ATOM 599 C CA . GLU A 1 79 ? -10.062 -10.523 -50.035 1.00 93.12 79 GLU A CA 1
ATOM 600 C C . GLU A 1 79 ? -9.222 -10.283 -48.775 1.00 93.12 79 GLU A C 1
ATOM 602 O O . GLU A 1 79 ? -8.895 -11.232 -48.056 1.00 93.12 79 GLU A O 1
ATOM 607 N N . ILE A 1 80 ? -8.971 -9.015 -48.429 1.00 94.00 80 ILE A N 1
ATOM 608 C CA . ILE A 1 80 ? -8.265 -8.643 -47.194 1.00 94.00 80 ILE A CA 1
ATOM 609 C C . ILE A 1 80 ? -9.059 -9.099 -45.965 1.00 94.00 80 ILE A C 1
ATOM 611 O O . ILE A 1 80 ? -8.486 -9.676 -45.041 1.00 94.00 80 ILE A O 1
ATOM 615 N N . VAL A 1 81 ? -10.382 -8.904 -45.950 1.00 94.62 81 VAL A N 1
ATOM 616 C CA . VAL A 1 81 ? -11.252 -9.363 -44.850 1.00 94.62 81 VAL A CA 1
ATOM 617 C C . VAL A 1 81 ? -11.172 -10.882 -44.672 1.00 94.62 81 VAL A C 1
ATOM 619 O O . VAL A 1 81 ? -11.085 -11.373 -43.540 1.00 94.62 81 VAL A O 1
ATOM 622 N N . SER A 1 82 ? -11.159 -11.635 -45.776 1.00 94.38 82 SER A N 1
ATOM 623 C CA . SER A 1 82 ? -10.983 -13.089 -45.761 1.00 94.38 82 SER A CA 1
ATOM 624 C C . SER A 1 82 ? -9.629 -13.486 -45.162 1.00 94.38 82 SER A C 1
ATOM 626 O O . SER A 1 82 ? -9.570 -14.331 -44.263 1.00 94.38 82 SER A O 1
ATOM 628 N N . TRP A 1 83 ? -8.552 -12.807 -45.568 1.00 96.31 83 TRP A N 1
ATOM 629 C CA . TRP A 1 83 ? -7.210 -13.023 -45.027 1.00 96.31 83 TRP A CA 1
ATOM 630 C C . TRP A 1 83 ? -7.098 -12.686 -43.543 1.00 96.31 83 TRP A C 1
ATOM 632 O O . TRP A 1 83 ? -6.542 -13.482 -42.787 1.00 96.31 83 TRP A O 1
ATOM 642 N N . ILE A 1 84 ? -7.683 -11.575 -43.083 1.00 97.12 84 ILE A N 1
ATOM 643 C CA . ILE A 1 84 ? -7.718 -11.228 -41.653 1.00 97.12 84 ILE A CA 1
ATOM 644 C C . ILE A 1 84 ? -8.368 -12.369 -40.866 1.00 97.12 84 ILE A C 1
ATOM 646 O O . ILE A 1 84 ? -7.833 -12.810 -39.848 1.00 97.12 84 ILE A O 1
ATOM 650 N N . ARG A 1 85 ? -9.503 -12.893 -41.341 1.00 96.12 85 ARG A N 1
ATOM 651 C CA . ARG A 1 85 ? -10.204 -13.993 -40.665 1.00 96.12 85 ARG A CA 1
ATOM 652 C C . ARG A 1 85 ? -9.400 -15.279 -40.642 1.00 96.12 85 ARG A C 1
ATOM 654 O O . ARG A 1 85 ? -9.341 -15.913 -39.590 1.00 96.12 85 ARG A O 1
ATOM 661 N N . ARG A 1 86 ? -8.797 -15.650 -41.771 1.00 94.94 86 ARG A N 1
ATOM 662 C CA . ARG A 1 86 ? -7.961 -16.847 -41.878 1.00 94.94 86 ARG A CA 1
ATOM 663 C C . ARG A 1 86 ? -6.767 -16.763 -40.931 1.00 94.94 86 ARG A C 1
ATOM 665 O O . ARG A 1 86 ? -6.588 -17.650 -40.109 1.00 94.94 86 ARG A O 1
ATOM 672 N N . CYS A 1 87 ? -6.029 -15.655 -40.958 1.00 97.06 87 CYS A N 1
ATOM 673 C CA . CYS A 1 87 ? -4.874 -15.445 -40.088 1.00 97.06 87 CYS A CA 1
ATOM 674 C C . CYS A 1 87 ? -5.255 -15.439 -38.601 1.00 97.06 87 CYS A C 1
ATOM 676 O O . CYS A 1 87 ? -4.539 -16.011 -37.782 1.00 97.06 87 CYS A O 1
ATOM 678 N N . LEU A 1 88 ? -6.392 -14.830 -38.238 1.00 97.06 88 LEU A N 1
ATOM 679 C CA . LEU A 1 88 ? -6.911 -14.896 -36.870 1.00 97.06 88 LEU A CA 1
ATOM 680 C C . LEU A 1 88 ? -7.217 -16.344 -36.467 1.00 97.06 88 LEU A C 1
ATOM 682 O O . LEU A 1 88 ? -6.807 -16.773 -35.391 1.00 97.06 88 LEU A O 1
ATOM 686 N N . PHE A 1 89 ? -7.887 -17.106 -37.330 1.00 95.00 89 PHE A N 1
ATOM 687 C CA . PHE A 1 89 ? -8.207 -18.508 -37.074 1.00 95.00 89 PHE A CA 1
ATOM 688 C C . PHE A 1 89 ? -6.946 -19.374 -36.905 1.00 95.00 89 PHE A C 1
ATOM 690 O O . PHE A 1 89 ? -6.833 -20.083 -35.908 1.00 95.00 89 PHE A O 1
ATOM 697 N N . ASP A 1 90 ? -5.963 -19.246 -37.801 1.00 92.75 90 ASP A N 1
ATOM 698 C CA . ASP A 1 90 ? -4.706 -20.018 -37.782 1.00 92.75 90 ASP A CA 1
ATOM 699 C C . ASP A 1 90 ? -3.860 -19.759 -36.518 1.00 92.75 90 ASP A C 1
ATOM 701 O O . ASP A 1 90 ? -3.088 -20.613 -36.060 1.00 92.75 90 ASP A O 1
ATOM 705 N N . LEU A 1 91 ? -4.017 -18.571 -35.929 1.00 94.38 91 LEU A N 1
ATOM 706 C CA . LEU A 1 91 ? -3.392 -18.169 -34.668 1.00 94.38 91 LEU A CA 1
ATOM 707 C C . LEU A 1 91 ? -4.290 -18.417 -33.441 1.00 94.38 91 LEU A C 1
ATOM 709 O O . LEU A 1 91 ? -4.003 -17.922 -32.349 1.00 94.38 91 LEU A O 1
ATOM 713 N N . ASN A 1 92 ? -5.349 -19.219 -33.588 1.00 94.62 92 ASN A N 1
ATOM 714 C CA . ASN A 1 92 ? -6.296 -19.583 -32.531 1.00 94.62 92 ASN A CA 1
ATOM 715 C C . ASN A 1 92 ? -7.020 -18.376 -31.910 1.00 94.62 92 ASN A C 1
ATOM 717 O O . ASN A 1 92 ? -7.218 -18.296 -30.693 1.00 94.62 92 ASN A O 1
ATOM 721 N N . PHE A 1 93 ? -7.428 -17.418 -32.735 1.00 96.38 93 PHE A N 1
ATOM 722 C CA . PHE A 1 93 ? -8.292 -16.315 -32.339 1.00 96.38 93 PHE A CA 1
ATOM 723 C C . PHE A 1 93 ? -9.710 -16.500 -32.875 1.00 96.38 93 PHE A C 1
ATOM 725 O O . PHE A 1 93 ? -9.932 -16.909 -34.010 1.00 96.38 93 PHE A O 1
ATOM 732 N N . SER A 1 94 ? -10.693 -16.145 -32.050 1.00 94.25 94 SER A N 1
ATOM 733 C CA . SER A 1 94 ? -12.096 -16.100 -32.459 1.00 94.25 94 SER A CA 1
ATOM 734 C C . SER A 1 94 ? -12.461 -14.693 -32.923 1.00 94.25 94 SER A C 1
ATOM 736 O O . SER A 1 94 ? -12.130 -13.721 -32.249 1.00 94.25 94 SER A O 1
ATOM 738 N N . SER A 1 95 ? -13.186 -14.563 -34.032 1.00 96.00 95 SER A N 1
ATOM 739 C CA . SER A 1 95 ? -13.617 -13.266 -34.571 1.00 96.00 95 SER A CA 1
ATOM 740 C C . SER A 1 95 ? -15.045 -13.303 -35.119 1.00 96.00 95 SER A C 1
ATOM 742 O O . SER A 1 95 ? -15.643 -14.371 -35.276 1.00 96.00 95 SER A O 1
ATOM 744 N N . VAL A 1 96 ? -15.620 -12.125 -35.357 1.00 95.94 96 VAL A N 1
ATOM 745 C CA . VAL A 1 96 ? -16.895 -11.921 -36.066 1.00 95.94 96 VAL A CA 1
ATOM 746 C C . VAL A 1 96 ? -16.755 -10.802 -37.084 1.00 95.94 96 VAL A C 1
ATOM 748 O O . VAL A 1 96 ? -15.954 -9.893 -36.882 1.00 95.94 96 VAL A O 1
ATOM 751 N N . ILE A 1 97 ? -17.544 -10.873 -38.158 1.00 94.19 97 ILE A N 1
ATOM 752 C CA . ILE A 1 97 ? -17.707 -9.763 -39.097 1.00 94.19 97 ILE A CA 1
ATOM 753 C C . ILE A 1 97 ? -18.964 -8.990 -38.713 1.00 94.19 97 ILE A C 1
ATOM 755 O O . ILE A 1 97 ? -20.033 -9.578 -38.551 1.00 94.19 97 ILE A O 1
ATOM 759 N N . GLU A 1 98 ? -18.830 -7.676 -38.618 1.00 92.69 98 GLU A N 1
ATOM 760 C CA . GLU A 1 98 ? -19.930 -6.727 -38.507 1.00 92.69 98 GLU A CA 1
ATOM 761 C C . GLU A 1 98 ? -19.935 -5.859 -39.766 1.00 92.69 98 GLU A C 1
ATOM 763 O O . GLU A 1 98 ? -18.922 -5.251 -40.108 1.00 92.69 98 GLU A O 1
ATOM 768 N N . ARG A 1 99 ? -21.065 -5.815 -40.474 1.00 85.88 99 ARG A N 1
ATOM 769 C CA . ARG A 1 99 ? -21.184 -5.086 -41.739 1.00 85.88 99 ARG A CA 1
ATOM 770 C C . ARG A 1 99 ? -21.807 -3.721 -41.493 1.00 85.88 99 ARG A C 1
ATOM 772 O O . ARG A 1 99 ? -22.955 -3.627 -41.061 1.00 85.88 99 ARG A O 1
ATOM 779 N N . ILE A 1 100 ? -21.049 -2.662 -41.757 1.00 82.75 100 ILE A N 1
ATOM 780 C CA . ILE A 1 100 ? -21.469 -1.282 -41.516 1.00 82.75 100 ILE A CA 1
ATOM 781 C C . ILE A 1 100 ? -21.926 -0.663 -42.837 1.00 82.75 100 ILE A C 1
ATOM 783 O O . ILE A 1 100 ? -21.142 -0.520 -43.776 1.00 82.75 100 ILE A O 1
ATOM 787 N N . HIS A 1 101 ? -23.195 -0.254 -42.879 1.00 75.62 101 HIS A N 1
ATOM 788 C CA . HIS A 1 101 ? -23.746 0.576 -43.947 1.00 75.62 101 HIS A CA 1
ATOM 789 C C . HIS A 1 101 ? -23.718 2.031 -43.475 1.00 75.62 101 HIS A C 1
ATOM 791 O O . HIS A 1 101 ? -24.176 2.340 -42.375 1.00 75.62 101 HIS A O 1
ATOM 797 N N . ARG A 1 102 ? -23.129 2.916 -44.278 1.00 67.44 102 ARG A N 1
ATOM 798 C CA . ARG A 1 102 ? -23.216 4.364 -44.084 1.00 67.44 102 ARG A CA 1
ATOM 799 C C . ARG A 1 102 ? -23.824 4.948 -45.343 1.00 67.44 102 ARG A C 1
ATOM 801 O O . ARG A 1 102 ? -23.301 4.675 -46.423 1.00 67.44 102 ARG A O 1
ATOM 808 N N . ASP A 1 103 ? -24.882 5.734 -45.185 1.00 56.75 103 ASP A N 1
ATOM 809 C CA . ASP A 1 103 ? -25.481 6.468 -46.296 1.00 56.75 103 ASP A CA 1
ATOM 810 C C . ASP A 1 103 ? -24.386 7.288 -47.005 1.00 56.75 103 ASP A C 1
ATOM 812 O O . ASP A 1 103 ? -23.523 7.899 -46.364 1.00 56.75 103 ASP A O 1
ATOM 816 N N . ASP A 1 104 ? -24.358 7.181 -48.334 1.00 60.69 104 ASP A N 1
ATOM 817 C CA . ASP A 1 104 ? -23.393 7.784 -49.266 1.00 60.69 104 ASP A CA 1
ATOM 818 C C . ASP A 1 104 ? -21.940 7.256 -49.261 1.00 60.69 104 ASP A C 1
ATOM 820 O O . ASP A 1 104 ? -21.051 7.878 -49.853 1.00 60.69 104 ASP A O 1
ATOM 824 N N . ARG A 1 105 ? -21.640 6.091 -48.658 1.00 67.88 105 ARG A N 1
ATOM 825 C CA . ARG A 1 105 ? -20.300 5.461 -48.755 1.00 67.88 105 ARG A CA 1
ATOM 826 C C . ARG A 1 105 ? -20.351 3.971 -49.081 1.00 67.88 105 ARG A C 1
ATOM 828 O O . ARG A 1 105 ? -21.329 3.286 -48.805 1.00 67.88 105 ARG A O 1
ATOM 835 N N . LYS A 1 106 ? -19.250 3.453 -49.648 1.00 71.06 106 LYS A N 1
ATOM 836 C CA . LYS A 1 106 ? -19.084 2.009 -49.870 1.00 71.06 106 LYS A CA 1
ATOM 837 C C . LYS A 1 106 ? -19.274 1.254 -48.542 1.00 71.06 106 LYS A C 1
ATOM 839 O O . LYS A 1 106 ? -18.728 1.702 -47.529 1.00 71.06 106 LYS A O 1
ATOM 844 N N . PRO A 1 107 ? -20.012 0.130 -48.540 1.00 75.06 107 PRO A N 1
ATOM 845 C CA . PRO A 1 107 ? -20.169 -0.701 -47.353 1.00 75.06 107 PRO A CA 1
ATOM 846 C C . PRO A 1 107 ? -18.799 -1.180 -46.859 1.00 75.06 107 PRO A C 1
ATOM 848 O O . PRO A 1 107 ? -17.912 -1.472 -47.662 1.00 75.06 107 PRO A O 1
ATOM 851 N N . MET A 1 108 ? -18.632 -1.229 -45.539 1.00 82.94 108 MET A N 1
ATOM 852 C CA . MET A 1 108 ? -17.384 -1.640 -44.892 1.00 82.94 108 MET A CA 1
ATOM 853 C C . MET A 1 108 ? -17.633 -2.850 -44.002 1.00 82.94 108 MET A C 1
ATOM 855 O O . MET A 1 108 ? -18.625 -2.885 -43.268 1.00 82.94 108 MET A O 1
ATOM 859 N N . ASP A 1 109 ? -16.697 -3.792 -44.011 1.00 91.44 109 ASP A N 1
ATOM 860 C CA . ASP A 1 109 ? -16.707 -4.921 -43.093 1.00 91.44 109 ASP A CA 1
ATOM 861 C C . ASP A 1 109 ? -15.735 -4.657 -41.941 1.00 91.44 109 ASP A C 1
ATOM 863 O O . ASP A 1 109 ? -14.621 -4.151 -42.113 1.00 91.44 109 ASP A O 1
ATOM 867 N N . VAL A 1 110 ? -16.179 -4.990 -40.733 1.00 93.00 110 VAL A N 1
ATOM 868 C CA . VAL A 1 110 ? -15.397 -4.852 -39.510 1.00 93.00 110 VAL A CA 1
ATOM 869 C C . VAL A 1 110 ? -15.156 -6.226 -38.928 1.00 93.00 110 VAL A C 1
ATOM 871 O O . VAL A 1 110 ? -16.079 -6.883 -38.449 1.00 93.00 110 VAL A O 1
ATOM 874 N N . VAL A 1 111 ? -13.897 -6.650 -38.922 1.00 96.25 111 VAL A N 1
ATOM 875 C CA . VAL A 1 111 ? -13.488 -7.858 -38.216 1.00 96.25 111 VAL A CA 1
ATOM 876 C C . VAL A 1 111 ? -13.241 -7.494 -36.759 1.00 96.25 111 VAL A C 1
ATOM 878 O O . VAL A 1 111 ? -12.270 -6.812 -36.426 1.00 96.25 111 VAL A O 1
ATOM 881 N N . ARG A 1 112 ? -14.130 -7.943 -35.875 1.00 95.94 112 ARG A N 1
ATOM 882 C CA . ARG A 1 112 ? -13.998 -7.766 -34.429 1.00 95.94 112 ARG A CA 1
ATOM 883 C C . ARG A 1 112 ? -13.471 -9.038 -33.783 1.00 95.94 112 ARG A C 1
ATOM 885 O O . ARG A 1 112 ? -14.024 -10.123 -33.979 1.00 95.94 112 ARG A O 1
ATOM 892 N N . LEU A 1 113 ? -12.434 -8.893 -32.963 1.00 95.56 113 LEU A N 1
ATOM 893 C CA . LEU A 1 113 ? -11.926 -9.980 -32.135 1.00 95.56 113 LEU A CA 1
ATOM 894 C C . LEU A 1 113 ? -12.929 -10.285 -31.010 1.00 95.56 113 LEU A C 1
ATOM 896 O O . LEU A 1 113 ? -13.432 -9.381 -30.340 1.00 95.56 113 LEU A O 1
ATOM 900 N N . LYS A 1 114 ? -13.244 -11.565 -30.816 1.00 92.31 114 LYS A N 1
ATOM 901 C CA . LYS A 1 114 ? -14.027 -12.051 -29.675 1.00 92.31 114 LYS A CA 1
ATOM 902 C C . LYS A 1 114 ? -13.107 -12.294 -28.480 1.00 92.31 114 LYS A C 1
ATOM 904 O O . LYS A 1 114 ? -11.934 -12.614 -28.647 1.00 92.31 114 LYS A O 1
ATOM 909 N N . GLY A 1 115 ? -13.689 -12.237 -27.287 1.00 86.75 115 GLY A N 1
ATOM 910 C CA . GLY A 1 115 ? -12.995 -12.521 -26.036 1.00 86.75 115 GLY A CA 1
ATOM 911 C C . GLY A 1 115 ? -12.895 -11.298 -25.137 1.00 86.75 115 GLY A C 1
ATOM 912 O O . GLY A 1 115 ? -13.633 -10.327 -25.302 1.00 86.75 115 GLY A O 1
ATOM 913 N N . GLY A 1 116 ? -12.014 -11.386 -24.145 1.00 86.12 116 GLY A N 1
ATOM 914 C CA . GLY A 1 116 ? -11.764 -10.314 -23.181 1.00 86.12 116 GLY A CA 1
ATOM 915 C C . GLY A 1 116 ? -10.310 -9.858 -23.188 1.00 86.12 116 GLY A C 1
ATOM 916 O O . GLY A 1 116 ? -9.548 -10.164 -24.102 1.00 86.12 116 GLY A O 1
ATOM 917 N N . LEU A 1 117 ? -9.892 -9.174 -22.119 1.00 83.81 117 LEU A N 1
ATOM 918 C CA . LEU A 1 117 ? -8.522 -8.670 -21.972 1.00 83.81 117 LEU A CA 1
ATOM 919 C C . LEU A 1 117 ? -7.450 -9.748 -22.215 1.00 83.81 117 LEU A C 1
ATOM 921 O O . LEU A 1 117 ? -6.428 -9.460 -22.825 1.00 83.81 117 LEU A O 1
ATOM 925 N N . ARG A 1 118 ? -7.701 -11.000 -21.810 1.00 84.31 118 ARG A N 1
ATOM 926 C CA . ARG A 1 118 ? -6.802 -12.134 -22.076 1.00 84.31 118 ARG A CA 1
ATOM 927 C C . ARG A 1 118 ? -6.554 -12.348 -23.574 1.00 84.31 118 ARG A C 1
ATOM 929 O O . ARG A 1 118 ? -5.409 -12.544 -23.972 1.00 84.31 118 ARG A O 1
ATOM 936 N N . ASP A 1 119 ? -7.601 -12.329 -24.394 1.00 89.62 119 ASP A N 1
ATOM 937 C CA . ASP A 1 119 ? -7.493 -12.524 -25.843 1.00 89.62 119 ASP A CA 1
ATOM 938 C C . ASP A 1 119 ? -6.863 -11.308 -26.523 1.00 89.62 119 ASP A C 1
ATOM 940 O O . ASP A 1 119 ? -6.022 -11.486 -27.400 1.00 89.62 119 ASP A O 1
ATOM 944 N N . HIS A 1 120 ? -7.177 -10.091 -26.062 1.00 91.50 120 HIS A N 1
ATOM 945 C CA . HIS A 1 120 ? -6.526 -8.862 -26.532 1.00 91.50 120 HIS A CA 1
ATOM 946 C C . HIS A 1 120 ? -5.021 -8.871 -26.236 1.00 91.50 120 HIS A C 1
ATOM 948 O O . HIS A 1 120 ? -4.213 -8.630 -27.128 1.00 91.50 120 HIS A O 1
ATOM 954 N N . MET A 1 121 ? -4.620 -9.235 -25.012 1.00 88.25 121 MET A N 1
ATOM 955 C CA . MET A 1 121 ? -3.205 -9.372 -24.661 1.00 88.25 121 MET A CA 1
ATOM 956 C C . MET A 1 121 ? -2.537 -10.485 -25.467 1.00 88.25 121 MET A C 1
ATOM 958 O O . MET A 1 121 ? -1.433 -10.277 -25.967 1.00 88.25 121 MET A O 1
ATOM 962 N N . ARG A 1 122 ? -3.197 -11.640 -25.653 1.00 93.00 122 ARG A N 1
ATOM 963 C CA . ARG A 1 122 ? -2.672 -12.710 -26.515 1.00 93.00 122 ARG A CA 1
ATOM 964 C C . ARG A 1 122 ? -2.465 -12.204 -27.941 1.00 93.00 122 ARG A C 1
ATOM 966 O O . ARG A 1 122 ? -1.415 -12.479 -28.510 1.00 93.00 122 ARG A O 1
ATOM 973 N N . PHE A 1 123 ? -3.412 -11.441 -28.485 1.00 95.2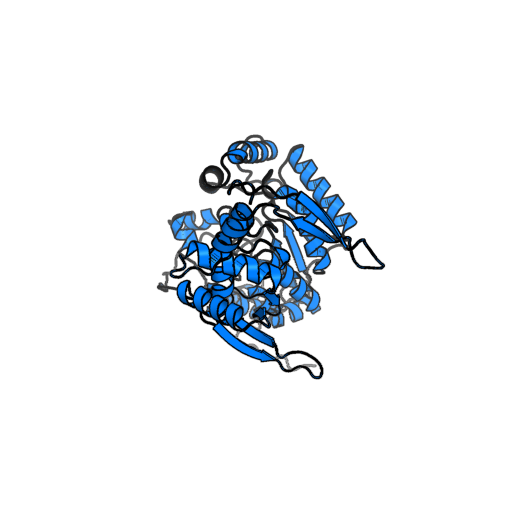5 123 PHE A N 1
ATOM 974 C CA . PHE A 1 123 ? -3.292 -10.816 -29.801 1.00 95.25 123 PHE A CA 1
ATOM 975 C C . PHE A 1 123 ? -2.078 -9.887 -29.857 1.00 95.25 123 PHE A C 1
ATOM 977 O O . PHE A 1 123 ? -1.211 -10.108 -30.692 1.00 95.25 123 PHE A O 1
ATOM 984 N N . PHE A 1 124 ? -1.931 -8.938 -28.928 1.00 93.38 124 PHE A N 1
ATOM 985 C CA . PHE A 1 124 ? -0.799 -8.001 -28.934 1.00 93.38 124 PHE A CA 1
ATOM 986 C C . PHE A 1 124 ? 0.566 -8.692 -28.841 1.00 93.38 124 PHE A C 1
ATOM 988 O O . PHE A 1 124 ? 1.485 -8.293 -29.546 1.00 93.38 124 PHE A O 1
ATOM 995 N N . HIS A 1 125 ? 0.694 -9.758 -28.047 1.00 89.00 125 HIS A N 1
ATOM 996 C CA . HIS A 1 125 ? 1.963 -10.484 -27.909 1.00 89.00 125 HIS A CA 1
ATOM 997 C C . HIS A 1 125 ? 2.239 -11.451 -29.067 1.00 89.00 125 HIS A C 1
ATOM 999 O O . HIS A 1 125 ? 3.394 -11.708 -29.383 1.00 89.00 125 HIS A O 1
ATOM 1005 N N . THR A 1 126 ? 1.196 -12.003 -29.691 1.00 89.31 126 THR A N 1
ATOM 1006 C CA . THR A 1 126 ? 1.342 -12.967 -30.798 1.00 89.31 126 THR A CA 1
ATOM 1007 C C . THR A 1 126 ? 1.535 -12.258 -32.135 1.00 89.31 126 THR A C 1
ATOM 1009 O O . THR A 1 126 ? 2.293 -12.723 -32.979 1.00 89.31 126 THR A O 1
ATOM 1012 N N . VAL A 1 127 ? 0.831 -11.143 -32.334 1.00 94.38 127 VAL A N 1
ATOM 1013 C CA . VAL A 1 127 ? 0.836 -10.362 -33.575 1.00 94.38 127 VAL A CA 1
ATOM 1014 C C . VAL A 1 127 ? 1.918 -9.285 -33.547 1.00 94.38 127 VAL A C 1
ATOM 1016 O O . VAL A 1 127 ? 2.516 -9.017 -34.576 1.00 94.38 127 VAL A O 1
ATOM 1019 N N . CYS A 1 128 ? 2.219 -8.712 -32.377 1.00 92.50 128 CYS A N 1
ATOM 1020 C CA . CYS A 1 128 ? 3.222 -7.659 -32.194 1.00 92.50 128 CYS A CA 1
ATOM 1021 C C . CYS A 1 128 ? 3.052 -6.440 -33.141 1.00 92.50 128 CYS A C 1
ATOM 1023 O O . CYS A 1 128 ? 3.959 -6.141 -33.920 1.00 92.50 128 CYS A O 1
ATOM 1025 N N . PRO A 1 129 ? 1.909 -5.717 -33.113 1.00 93.56 129 PRO A N 1
ATOM 1026 C CA . PRO A 1 129 ? 1.759 -4.487 -33.897 1.00 93.56 129 PRO A CA 1
ATOM 1027 C C . PRO A 1 129 ? 2.737 -3.395 -33.438 1.00 93.56 129 PRO A C 1
ATOM 1029 O O . PRO A 1 129 ? 3.014 -3.265 -32.244 1.00 93.56 129 PRO A O 1
ATOM 1032 N N . ALA A 1 130 ? 3.231 -2.574 -34.363 1.00 91.00 130 ALA A N 1
ATOM 1033 C CA . ALA A 1 130 ? 4.247 -1.562 -34.085 1.00 91.00 130 ALA A CA 1
ATOM 1034 C C . ALA A 1 130 ? 3.668 -0.281 -33.461 1.00 91.00 130 ALA A C 1
ATOM 1036 O O . ALA A 1 130 ? 4.376 0.459 -32.770 1.00 91.00 130 ALA A O 1
ATOM 1037 N N . ILE A 1 131 ? 2.384 0.021 -33.682 1.00 86.75 131 ILE A N 1
ATOM 1038 C CA . ILE A 1 131 ? 1.765 1.247 -33.171 1.00 86.75 131 ILE A CA 1
ATOM 1039 C C . ILE A 1 131 ? 1.325 1.067 -31.710 1.00 86.75 131 ILE A C 1
ATOM 1041 O O . ILE A 1 131 ? 0.170 0.769 -31.408 1.00 86.75 131 ILE A O 1
ATOM 1045 N N . SER A 1 132 ? 2.240 1.352 -30.783 1.00 84.56 132 SER A N 1
ATOM 1046 C CA . SER A 1 132 ? 2.041 1.190 -29.332 1.00 84.56 132 SER A CA 1
ATOM 1047 C C . SER A 1 132 ? 0.810 1.909 -28.762 1.00 84.56 132 SER A C 1
ATOM 1049 O O . SER A 1 132 ? 0.105 1.346 -27.930 1.00 84.56 132 SER A O 1
ATOM 1051 N N . ARG A 1 133 ? 0.471 3.113 -29.250 1.00 84.62 133 ARG A N 1
ATOM 1052 C CA . ARG A 1 133 ? -0.727 3.861 -28.800 1.00 84.62 133 ARG A CA 1
ATOM 1053 C C . ARG A 1 133 ? -2.057 3.137 -29.056 1.00 84.62 133 ARG A C 1
ATOM 1055 O O . ARG A 1 133 ? -3.065 3.507 -28.471 1.00 84.62 133 ARG A O 1
ATOM 1062 N N . LYS A 1 134 ? -2.089 2.153 -29.966 1.00 87.56 134 LYS A N 1
ATOM 1063 C CA . LYS A 1 134 ? -3.277 1.328 -30.251 1.00 87.56 134 LYS A CA 1
ATOM 1064 C C . LYS A 1 134 ? -3.369 0.096 -29.340 1.00 87.56 134 LYS A C 1
ATOM 1066 O O . LYS A 1 134 ? -4.312 -0.672 -29.479 1.00 87.56 134 LYS A O 1
ATOM 1071 N N . LEU A 1 135 ? -2.399 -0.115 -28.450 1.00 87.56 135 LEU A N 1
ATOM 1072 C CA . LEU A 1 135 ? -2.295 -1.301 -27.591 1.00 87.56 135 LEU A CA 1
ATOM 1073 C C . LEU A 1 135 ? -2.686 -1.007 -26.135 1.00 87.56 135 LEU A C 1
ATOM 1075 O O . LEU A 1 135 ? -2.473 -1.842 -25.257 1.00 87.56 135 LEU A O 1
ATOM 1079 N N . ASP A 1 136 ? -3.230 0.182 -25.868 1.00 81.50 136 ASP A N 1
ATOM 1080 C CA . ASP A 1 136 ? -3.532 0.636 -24.517 1.00 81.50 136 ASP A CA 1
ATOM 1081 C C . ASP A 1 136 ? -4.699 -0.144 -23.890 1.00 81.50 136 ASP A C 1
ATOM 1083 O O . ASP A 1 136 ? -5.819 -0.167 -24.400 1.00 81.50 136 ASP A O 1
ATOM 1087 N N . ILE A 1 137 ? -4.419 -0.790 -22.760 1.00 76.94 137 ILE A N 1
ATOM 1088 C CA . ILE A 1 137 ? -5.362 -1.589 -21.968 1.00 76.94 137 ILE A CA 1
ATOM 1089 C C . ILE A 1 137 ? -5.703 -0.920 -20.630 1.00 76.94 137 ILE A C 1
ATOM 1091 O O . ILE A 1 137 ? -6.298 -1.561 -19.756 1.00 76.94 137 ILE A O 1
ATOM 1095 N N . GLU A 1 138 ? -5.318 0.342 -20.440 1.00 69.00 138 GLU A N 1
ATOM 1096 C CA . GLU A 1 138 ? -5.577 1.085 -19.216 1.00 69.00 138 GLU A CA 1
ATOM 1097 C C . GLU A 1 138 ? -7.081 1.125 -18.878 1.00 69.00 138 GLU A C 1
ATOM 1099 O O . GLU A 1 138 ? -7.963 1.142 -19.738 1.00 69.00 138 GLU A O 1
ATOM 1104 N N . GLY A 1 139 ? -7.392 1.029 -17.581 1.00 62.31 139 GLY A N 1
ATOM 1105 C CA . GLY A 1 139 ? -8.768 0.963 -17.077 1.00 62.31 139 GLY A CA 1
ATOM 1106 C C . GLY A 1 139 ? -9.446 -0.413 -17.170 1.00 62.31 139 GLY A C 1
ATOM 1107 O O . GLY A 1 139 ? -10.521 -0.585 -16.595 1.00 62.31 139 GLY A O 1
ATOM 1108 N N . GLN A 1 140 ? -8.835 -1.421 -17.808 1.00 67.06 140 GLN A N 1
ATOM 1109 C CA . GLN A 1 140 ? -9.436 -2.756 -17.916 1.00 67.06 140 GLN A CA 1
ATOM 1110 C C . GLN A 1 140 ? -9.154 -3.638 -16.697 1.00 67.06 140 GLN A C 1
ATOM 1112 O O . GLN A 1 140 ? -8.030 -3.745 -16.203 1.00 67.06 140 GLN A O 1
ATOM 1117 N N . ALA A 1 141 ? -10.191 -4.327 -16.221 1.00 57.03 141 ALA A N 1
ATOM 1118 C CA . ALA A 1 141 ? -10.057 -5.299 -15.147 1.00 57.03 141 ALA A CA 1
ATOM 1119 C C . ALA A 1 141 ? -9.333 -6.562 -15.648 1.00 57.03 141 ALA A C 1
ATOM 1121 O O . ALA A 1 141 ? -9.862 -7.312 -16.471 1.00 57.03 141 ALA A O 1
ATOM 1122 N N . VAL A 1 142 ? -8.144 -6.835 -15.103 1.00 61.53 142 VAL A N 1
ATOM 1123 C CA . VAL A 1 142 ? -7.453 -8.120 -15.279 1.00 61.53 142 VAL A CA 1
ATOM 1124 C C . VAL A 1 142 ? -8.167 -9.173 -14.440 1.00 61.53 142 VAL A C 1
ATOM 1126 O O . VAL A 1 142 ? -7.978 -9.261 -13.227 1.00 61.53 142 VAL A O 1
ATOM 1129 N N . LYS A 1 143 ? -9.023 -9.965 -15.088 1.00 53.09 143 LYS A N 1
ATOM 1130 C CA . LYS A 1 143 ? -9.647 -11.141 -14.475 1.00 53.09 143 LYS A CA 1
ATOM 1131 C C . LYS A 1 143 ? -8.631 -12.287 -14.508 1.00 53.09 143 LYS A C 1
ATOM 1133 O O . LYS A 1 143 ? -8.144 -12.638 -15.578 1.00 53.09 143 LYS A O 1
ATOM 1138 N N . SER A 1 144 ? -8.273 -12.816 -13.340 1.00 48.59 144 SER A N 1
ATOM 1139 C CA . SER A 1 144 ? -7.386 -13.975 -13.201 1.00 48.59 144 SER A CA 1
ATOM 1140 C C . SER A 1 144 ? -8.206 -15.193 -12.796 1.00 48.59 144 SER A C 1
ATOM 1142 O O . SER A 1 144 ? -8.962 -15.121 -11.829 1.00 48.59 144 SER A O 1
ATOM 1144 N N . ASP A 1 145 ? -8.015 -16.302 -13.509 1.00 47.97 145 ASP A N 1
ATOM 1145 C CA . ASP A 1 145 ? -8.610 -17.606 -13.188 1.00 47.97 145 ASP A CA 1
ATOM 1146 C C . ASP A 1 145 ? -7.796 -18.369 -12.122 1.00 47.97 145 ASP A C 1
ATOM 1148 O O . ASP A 1 145 ? -8.144 -19.490 -11.745 1.00 47.97 145 ASP A O 1
ATOM 1152 N N . ALA A 1 146 ? -6.700 -17.780 -11.617 1.00 48.03 146 ALA A N 1
ATOM 1153 C CA . ALA A 1 146 ? -5.912 -18.359 -10.537 1.00 48.03 146 ALA A CA 1
ATOM 1154 C C . ALA A 1 146 ? -6.762 -18.437 -9.262 1.00 48.03 146 ALA A C 1
ATOM 1156 O O . ALA A 1 146 ? -7.047 -17.433 -8.603 1.00 48.03 146 ALA A O 1
ATOM 1157 N N . ARG A 1 147 ? -7.161 -19.659 -8.905 1.00 41.16 147 ARG A N 1
ATOM 1158 C CA . ARG A 1 147 ? -7.872 -19.968 -7.665 1.00 41.16 147 ARG A CA 1
ATOM 1159 C C . ARG A 1 147 ? -6.924 -19.818 -6.472 1.00 41.16 147 ARG A C 1
ATOM 1161 O O . ARG A 1 147 ? -6.376 -20.799 -5.982 1.00 41.16 147 ARG A O 1
ATOM 1168 N N . LEU A 1 148 ? -6.745 -18.589 -5.985 1.00 51.94 148 LEU A N 1
ATOM 1169 C CA . LEU A 1 148 ? -6.188 -18.318 -4.655 1.00 51.94 148 LEU A CA 1
ATOM 1170 C C . LEU A 1 148 ? -7.222 -18.743 -3.603 1.00 51.94 148 LEU A C 1
ATOM 1172 O O . LEU A 1 148 ? -7.935 -17.921 -3.028 1.00 51.94 148 LEU A O 1
ATOM 1176 N N . ASN A 1 149 ? -7.373 -20.053 -3.436 1.00 59.00 149 ASN A N 1
ATOM 1177 C CA . ASN A 1 149 ? -8.326 -20.648 -2.517 1.00 59.00 149 ASN A CA 1
ATOM 1178 C C . ASN A 1 149 ? -7.639 -20.965 -1.193 1.00 59.00 149 ASN A C 1
ATOM 1180 O O . ASN A 1 149 ? -6.528 -21.487 -1.167 1.00 59.00 149 ASN A O 1
ATOM 1184 N N . VAL A 1 150 ? -8.336 -20.682 -0.095 1.00 62.91 150 VAL A N 1
ATOM 1185 C CA . VAL A 1 150 ? -7.997 -21.241 1.214 1.00 62.91 150 VAL A CA 1
ATOM 1186 C C . VAL A 1 150 ? -8.137 -22.760 1.100 1.00 62.91 150 VAL A C 1
ATOM 1188 O O . VAL A 1 150 ? -9.236 -23.248 0.843 1.00 62.91 150 VAL A O 1
ATOM 1191 N N . ILE A 1 151 ? -7.020 -23.481 1.212 1.00 74.19 151 ILE A N 1
ATOM 1192 C CA . ILE A 1 151 ? -6.968 -24.949 1.080 1.00 74.19 151 ILE A CA 1
ATOM 1193 C C . ILE A 1 151 ? -7.341 -25.675 2.377 1.00 74.19 151 ILE A C 1
ATOM 1195 O O . ILE A 1 151 ? -7.712 -26.841 2.342 1.00 74.19 151 ILE A O 1
ATOM 1199 N N . GLY A 1 152 ? -7.276 -24.976 3.509 1.00 75.25 152 GLY A N 1
ATOM 1200 C CA . GLY A 1 152 ? -7.646 -25.481 4.822 1.00 75.25 152 GLY A CA 1
ATOM 1201 C C . GLY A 1 152 ? -7.743 -24.335 5.823 1.00 75.25 152 GLY A C 1
ATOM 1202 O O . GLY A 1 152 ? -7.079 -23.309 5.668 1.00 75.25 152 GLY A O 1
ATOM 1203 N N . ILE A 1 153 ? -8.602 -24.505 6.823 1.00 77.88 153 ILE A N 1
ATOM 1204 C CA . ILE A 1 153 ? -8.668 -23.655 8.011 1.00 77.88 153 ILE A CA 1
ATOM 1205 C C . ILE A 1 153 ? -8.471 -24.598 9.186 1.00 77.88 153 ILE A C 1
ATOM 1207 O O . ILE A 1 153 ? -9.273 -25.506 9.393 1.00 77.88 153 ILE A O 1
ATOM 1211 N N . GLU A 1 154 ? -7.391 -24.397 9.925 1.00 78.38 154 GLU A N 1
ATOM 1212 C CA . GLU A 1 154 ? -7.060 -25.221 11.079 1.00 78.38 154 GLU A CA 1
ATOM 1213 C C . GLU A 1 154 ? -7.351 -24.416 12.347 1.00 78.38 154 GLU A C 1
ATOM 1215 O O . GLU A 1 154 ? -6.774 -23.338 12.525 1.00 78.38 154 GLU A O 1
ATOM 1220 N N . PRO A 1 155 ? -8.246 -24.889 13.233 1.00 75.50 155 PRO A N 1
ATOM 1221 C CA . PRO A 1 155 ? -8.417 -24.262 14.529 1.00 75.50 155 PRO A CA 1
ATOM 1222 C C . PRO A 1 155 ? -7.134 -24.465 15.331 1.00 75.50 155 PRO A C 1
ATOM 1224 O O . PRO A 1 155 ? -6.752 -25.585 15.675 1.00 75.50 155 PRO A O 1
ATOM 1227 N N . LEU A 1 156 ? -6.459 -23.366 15.640 1.00 69.62 156 LEU A N 1
ATOM 1228 C CA . LEU A 1 156 ? -5.323 -23.393 16.544 1.00 69.62 156 LEU A CA 1
ATOM 1229 C C . LEU A 1 156 ? -5.850 -23.396 17.979 1.00 69.62 156 LEU A C 1
ATOM 1231 O O . LEU A 1 156 ? -6.732 -22.611 18.329 1.00 69.62 156 LEU A O 1
ATOM 1235 N N . LYS A 1 157 ? -5.309 -24.284 18.823 1.00 71.31 157 LYS A N 1
ATOM 1236 C CA . LYS A 1 157 ? -5.526 -24.212 20.277 1.00 71.31 157 LYS A CA 1
ATOM 1237 C C . LYS A 1 157 ? -5.023 -22.865 20.804 1.00 71.31 157 LYS A C 1
ATOM 1239 O O . LYS A 1 157 ? -4.247 -22.187 20.131 1.00 71.31 157 LYS A O 1
ATOM 1244 N N . THR A 1 158 ? -5.398 -22.519 22.036 1.00 62.81 158 THR A N 1
ATOM 1245 C CA . THR A 1 158 ? -4.803 -21.385 22.751 1.00 62.81 158 THR A CA 1
ATOM 1246 C C . THR A 1 158 ? -3.282 -21.473 22.662 1.00 62.81 158 THR A C 1
ATOM 1248 O O . THR A 1 158 ? -2.667 -22.384 23.213 1.00 62.81 158 THR A O 1
ATOM 1251 N N . MET A 1 159 ? -2.684 -20.538 21.935 1.00 60.22 159 MET A N 1
ATOM 1252 C CA . MET A 1 159 ? -1.242 -20.414 21.790 1.00 60.22 159 MET A CA 1
ATOM 1253 C C . MET A 1 159 ? -0.804 -19.063 22.328 1.00 60.22 159 MET A C 1
ATOM 1255 O O . MET A 1 159 ? -1.538 -18.076 22.243 1.00 60.22 159 MET A O 1
ATOM 1259 N N . ARG A 1 160 ? 0.401 -19.019 22.895 1.00 50.88 160 ARG A N 1
ATOM 1260 C CA . ARG A 1 160 ? 1.018 -17.764 23.308 1.00 50.88 160 ARG A CA 1
ATOM 1261 C C . ARG A 1 160 ? 1.344 -16.965 22.051 1.00 50.88 160 ARG A C 1
ATOM 1263 O O . ARG A 1 160 ? 2.301 -17.272 21.350 1.00 50.88 160 ARG A O 1
ATOM 1270 N N . LEU A 1 161 ? 0.525 -15.959 21.771 1.00 52.00 161 LEU A N 1
ATOM 1271 C CA . LEU A 1 161 ? 0.829 -14.965 20.759 1.00 52.00 161 LEU A CA 1
ATOM 1272 C C . LEU A 1 161 ? 1.798 -13.962 21.382 1.00 52.00 161 LEU A C 1
ATOM 1274 O O . LEU A 1 161 ? 1.476 -13.342 22.394 1.00 52.00 161 LEU A O 1
ATOM 1278 N N . TYR A 1 162 ? 2.983 -13.823 20.798 1.00 44.09 162 TYR A N 1
ATOM 1279 C CA . TYR A 1 162 ? 3.868 -12.724 21.151 1.00 44.09 162 TYR A CA 1
ATOM 1280 C C . TYR A 1 162 ? 3.301 -11.463 20.510 1.00 44.09 162 TYR A C 1
ATOM 1282 O O . TYR A 1 162 ? 3.378 -11.281 19.294 1.00 44.09 162 TYR A O 1
ATOM 1290 N N . ASP A 1 163 ? 2.673 -10.635 21.337 1.00 41.00 163 ASP A N 1
ATOM 1291 C CA . ASP A 1 163 ? 2.402 -9.250 20.995 1.00 41.00 163 ASP A CA 1
ATOM 1292 C C . ASP A 1 163 ? 3.767 -8.582 20.792 1.00 41.00 163 ASP A C 1
ATOM 1294 O O . ASP A 1 163 ? 4.549 -8.428 21.734 1.00 41.00 163 ASP A O 1
ATOM 1298 N N . ILE A 1 164 ? 4.133 -8.315 19.534 1.00 43.66 164 ILE A N 1
ATOM 1299 C CA . ILE A 1 164 ? 5.332 -7.526 19.251 1.00 43.66 164 ILE A CA 1
ATOM 1300 C C . ILE A 1 164 ? 4.913 -6.083 19.447 1.00 43.66 164 ILE A C 1
ATOM 1302 O O . ILE A 1 164 ? 4.607 -5.355 18.503 1.00 43.66 164 ILE A O 1
ATOM 1306 N N . THR A 1 165 ? 4.905 -5.699 20.711 1.00 35.91 165 THR A N 1
ATOM 1307 C CA . THR A 1 165 ? 4.635 -4.348 21.144 1.00 35.91 165 THR A CA 1
ATOM 1308 C C . THR A 1 165 ? 5.780 -3.474 20.636 1.00 35.91 165 THR A C 1
ATOM 1310 O O . THR A 1 165 ? 6.905 -3.512 21.138 1.00 35.91 165 THR A O 1
ATOM 1313 N N . THR A 1 166 ? 5.522 -2.688 19.589 1.00 42.66 166 THR A N 1
ATOM 1314 C CA . THR A 1 166 ? 6.190 -1.382 19.513 1.00 42.66 166 THR A CA 1
ATOM 1315 C C . THR A 1 166 ? 5.542 -0.472 20.564 1.00 42.66 166 THR A C 1
ATOM 1317 O O . THR A 1 166 ? 4.560 -0.893 21.160 1.00 42.66 166 THR A O 1
ATOM 1320 N N . GLU A 1 167 ? 6.075 0.713 20.874 1.00 34.09 167 GLU A N 1
ATOM 1321 C CA . GLU A 1 167 ? 5.615 1.601 21.977 1.00 34.09 167 GLU A CA 1
ATOM 1322 C C . GLU A 1 167 ? 4.099 1.985 21.965 1.00 34.09 167 GLU A C 1
ATOM 1324 O O . GLU A 1 167 ? 3.675 2.846 22.728 1.00 34.09 167 GLU A O 1
ATOM 1329 N N . THR A 1 168 ? 3.283 1.370 21.102 1.00 38.53 168 THR A N 1
ATOM 1330 C CA . THR A 1 168 ? 1.877 1.628 20.781 1.00 38.53 168 THR A CA 1
ATOM 1331 C C . THR A 1 168 ? 0.897 0.462 21.028 1.00 38.53 168 THR A C 1
ATOM 1333 O O . THR A 1 168 ? -0.263 0.632 20.682 1.00 38.53 168 THR A O 1
ATOM 1336 N N . GLU A 1 169 ? 1.298 -0.668 21.638 1.00 32.41 169 GLU A N 1
ATOM 1337 C CA . GLU A 1 169 ? 0.385 -1.791 22.007 1.00 32.41 169 GLU A CA 1
ATOM 1338 C C . GLU A 1 169 ? -0.419 -2.364 20.807 1.00 32.41 169 GLU A C 1
ATOM 1340 O O . GLU A 1 169 ? -1.637 -2.224 20.711 1.00 32.41 169 GLU A O 1
ATOM 1345 N N . ASP A 1 170 ? 0.275 -3.007 19.853 1.00 36.66 170 ASP A N 1
ATOM 1346 C CA . ASP A 1 170 ? -0.277 -3.399 18.544 1.00 36.66 170 ASP A CA 1
ATOM 1347 C C . ASP A 1 170 ? -0.609 -4.901 18.401 1.00 36.66 170 ASP A C 1
ATOM 1349 O O . ASP A 1 170 ? 0.185 -5.783 18.714 1.00 36.66 170 ASP A O 1
ATOM 1353 N N . TYR A 1 171 ? -1.724 -5.212 17.729 1.00 40.22 171 TYR A N 1
ATOM 1354 C CA . TYR A 1 171 ? -2.125 -6.585 17.387 1.00 40.22 171 TYR A CA 1
ATOM 1355 C C . TYR A 1 171 ? -1.679 -7.038 15.969 1.00 40.22 171 TYR A C 1
ATOM 1357 O O . TYR A 1 171 ? -1.691 -6.263 15.011 1.00 40.22 171 TYR A O 1
ATOM 1365 N N . ILE A 1 172 ? -1.332 -8.329 15.806 1.00 36.78 172 ILE A N 1
ATOM 1366 C CA . ILE A 1 172 ? -0.773 -8.926 14.573 1.00 36.78 172 ILE A CA 1
ATOM 1367 C C . ILE A 1 172 ? -1.711 -9.981 13.950 1.00 36.78 172 ILE A C 1
ATOM 1369 O O . ILE A 1 172 ? -2.099 -10.943 14.614 1.00 36.78 172 ILE A O 1
ATOM 1373 N N . CYS A 1 173 ? -1.993 -9.868 12.643 1.00 38.03 173 CYS A N 1
ATOM 1374 C CA . CYS A 1 173 ? -2.683 -10.890 11.834 1.00 38.03 173 CYS A CA 1
ATOM 1375 C C . CYS A 1 173 ? -2.137 -10.927 10.390 1.00 38.03 173 CYS A C 1
ATOM 1377 O O . CYS A 1 173 ? -2.301 -9.963 9.662 1.00 38.03 173 CYS A O 1
ATOM 1379 N N . ASN A 1 174 ? -1.462 -11.999 9.951 1.00 40.72 174 ASN A N 1
ATOM 1380 C CA . ASN A 1 174 ? -0.593 -11.963 8.755 1.00 40.72 174 ASN A CA 1
ATOM 1381 C C . ASN A 1 174 ? -1.297 -12.141 7.383 1.00 40.72 174 ASN A C 1
ATOM 1383 O O . ASN A 1 174 ? -2.252 -12.908 7.348 1.00 40.72 174 ASN A O 1
ATOM 1387 N N . GLY A 1 175 ? -0.759 -11.545 6.283 1.00 49.19 175 GLY A N 1
ATOM 1388 C CA . GLY A 1 175 ? -1.037 -11.917 4.870 1.00 49.19 175 GLY A CA 1
ATOM 1389 C C . GLY A 1 175 ? -1.156 -10.863 3.734 1.00 49.19 175 GLY A C 1
ATOM 1390 O O . GLY A 1 175 ? -2.072 -10.939 2.911 1.00 49.19 175 GLY A O 1
ATOM 1391 N N . ILE A 1 176 ? -0.162 -9.983 3.533 1.00 47.16 176 ILE A N 1
ATOM 1392 C CA . ILE A 1 176 ? 0.199 -9.493 2.175 1.00 47.16 176 ILE A CA 1
ATOM 1393 C C . ILE A 1 176 ? 1.650 -9.868 1.878 1.00 47.16 176 ILE A C 1
ATOM 1395 O O . ILE A 1 176 ? 2.544 -9.586 2.672 1.00 47.16 176 ILE A O 1
ATOM 1399 N N . VAL A 1 177 ? 1.894 -10.465 0.705 1.00 50.16 177 VAL A N 1
ATOM 1400 C CA . VAL A 1 177 ? 3.245 -10.856 0.281 1.00 50.16 177 VAL A CA 1
ATOM 1401 C C . VAL A 1 177 ? 3.970 -9.688 -0.371 1.00 50.16 177 VAL A C 1
ATOM 1403 O O . VAL A 1 177 ? 3.596 -9.227 -1.453 1.00 50.16 177 VAL A O 1
ATOM 1406 N N . ALA A 1 178 ? 5.037 -9.257 0.295 1.00 51.94 178 ALA A N 1
ATOM 1407 C CA . ALA A 1 178 ? 6.044 -8.356 -0.236 1.00 51.94 178 ALA A CA 1
ATOM 1408 C C . ALA A 1 178 ? 7.438 -8.849 0.193 1.00 51.94 178 ALA A C 1
ATOM 1410 O O . ALA A 1 178 ? 7.639 -9.253 1.346 1.00 51.94 178 ALA A O 1
ATOM 1411 N N . HIS A 1 179 ? 8.406 -8.850 -0.726 1.00 56.47 179 HIS A N 1
ATOM 1412 C CA . HIS A 1 179 ? 9.769 -9.352 -0.459 1.0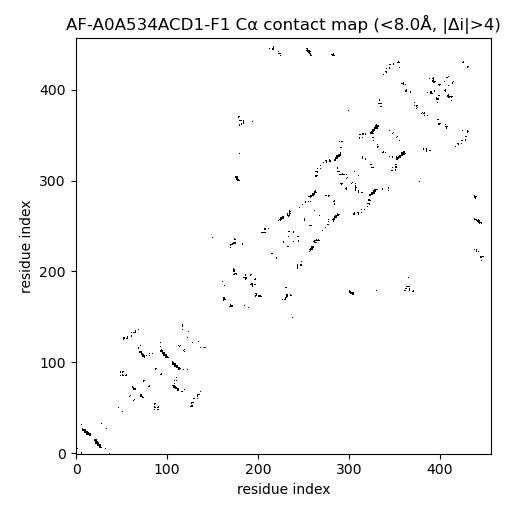0 56.47 179 HIS A CA 1
ATOM 1413 C C . HIS A 1 179 ? 10.551 -8.462 0.519 1.00 56.47 179 HIS A C 1
ATOM 1415 O O . HIS A 1 179 ? 11.508 -8.890 1.148 1.00 56.47 179 HIS A O 1
ATOM 1421 N N . ASN A 1 180 ? 10.077 -7.236 0.720 1.00 66.06 180 ASN A N 1
ATOM 1422 C CA . ASN A 1 180 ? 10.630 -6.220 1.610 1.00 66.06 180 ASN A CA 1
ATOM 1423 C C . ASN A 1 180 ? 9.847 -6.055 2.932 1.00 66.06 180 ASN A C 1
ATOM 1425 O O . ASN A 1 180 ? 10.021 -5.053 3.631 1.00 66.06 180 ASN A O 1
ATOM 1429 N N . CYS A 1 181 ? 8.919 -6.965 3.252 1.00 78.81 181 CYS A N 1
ATOM 1430 C CA . CYS A 1 181 ? 8.028 -6.799 4.398 1.00 78.81 181 CYS A CA 1
ATOM 1431 C C . CYS A 1 181 ? 8.778 -6.997 5.723 1.00 78.81 181 CYS A C 1
ATOM 1433 O O . CYS A 1 181 ? 9.135 -8.115 6.080 1.00 78.81 181 CYS A O 1
ATOM 1435 N N . TYR A 1 182 ? 8.958 -5.922 6.495 1.00 79.19 182 TYR A N 1
ATOM 1436 C CA . TYR A 1 182 ? 9.630 -5.961 7.803 1.00 79.19 182 TYR A CA 1
ATOM 1437 C C . TYR A 1 182 ? 8.905 -6.809 8.860 1.00 79.19 182 TYR A C 1
ATOM 1439 O O . TYR A 1 182 ? 9.476 -7.034 9.921 1.00 79.19 182 TYR A O 1
ATOM 1447 N N . ALA A 1 183 ? 7.663 -7.226 8.596 1.00 81.75 183 ALA A N 1
ATOM 1448 C CA . ALA A 1 183 ? 6.839 -8.030 9.494 1.00 81.75 183 ALA A CA 1
ATOM 1449 C C . ALA A 1 183 ? 7.058 -9.543 9.337 1.00 81.75 183 ALA A C 1
ATOM 1451 O O . ALA A 1 183 ? 6.524 -10.313 10.127 1.00 81.75 183 ALA A O 1
ATOM 1452 N N . ARG A 1 184 ? 7.855 -10.004 8.359 1.00 79.12 184 ARG A N 1
ATOM 1453 C CA . ARG A 1 184 ? 8.162 -11.444 8.220 1.00 79.12 184 ARG A CA 1
ATOM 1454 C C . ARG A 1 184 ? 8.741 -12.094 9.482 1.00 79.12 184 ARG A C 1
ATOM 1456 O O . ARG A 1 184 ? 8.340 -13.221 9.764 1.00 79.12 184 ARG A O 1
ATOM 1463 N N . PRO A 1 185 ? 9.588 -11.418 10.289 1.00 78.62 185 PRO A N 1
ATOM 1464 C CA . PRO A 1 185 ? 10.054 -11.971 11.558 1.00 78.62 185 PRO A CA 1
ATOM 1465 C C . PRO A 1 185 ? 8.922 -12.317 12.540 1.00 78.62 185 PRO A C 1
ATOM 1467 O O . PRO A 1 185 ? 9.132 -13.141 13.421 1.00 78.62 185 PRO A O 1
ATOM 1470 N N . SER A 1 186 ? 7.705 -11.773 12.379 1.00 75.94 186 SER A N 1
ATOM 1471 C CA . SER A 1 186 ? 6.541 -12.161 13.192 1.00 75.94 186 SER A CA 1
ATOM 1472 C C . SER A 1 186 ? 6.236 -13.664 13.131 1.00 75.94 186 SER A C 1
ATOM 1474 O O . SER A 1 186 ? 5.809 -14.229 14.134 1.00 75.94 186 SER A O 1
ATOM 1476 N N . HIS A 1 187 ? 6.511 -14.326 12.001 1.00 77.81 187 HIS A N 1
ATOM 1477 C CA . HIS A 1 187 ? 6.335 -15.778 11.849 1.00 77.81 187 HIS A CA 1
ATOM 1478 C C . HIS A 1 187 ? 7.395 -16.586 12.595 1.00 77.81 187 HIS A C 1
ATOM 1480 O O . HIS A 1 187 ? 7.077 -17.651 13.124 1.00 77.81 187 HIS A O 1
ATOM 1486 N N . ALA A 1 188 ? 8.614 -16.056 12.721 1.00 77.62 188 ALA A N 1
ATOM 1487 C CA . ALA A 1 188 ? 9.688 -16.723 13.451 1.00 77.62 188 ALA A CA 1
ATOM 1488 C C . ALA A 1 188 ? 9.344 -16.885 14.944 1.00 77.62 188 ALA A C 1
ATOM 1490 O O . ALA A 1 188 ? 9.605 -17.939 15.521 1.00 77.62 188 ALA A O 1
ATOM 1491 N N . TYR A 1 189 ? 8.653 -15.910 15.553 1.00 74.12 189 TYR A N 1
ATOM 1492 C CA . TYR A 1 189 ? 8.164 -16.022 16.939 1.00 74.12 189 TYR A CA 1
ATOM 1493 C C . TYR A 1 189 ? 7.100 -17.114 17.135 1.00 74.12 189 TYR A C 1
ATOM 1495 O O . TYR A 1 189 ? 6.847 -17.525 18.265 1.00 74.12 189 TYR A O 1
ATOM 1503 N N . MET A 1 190 ? 6.483 -17.594 16.052 1.00 73.50 190 MET A N 1
ATOM 1504 C CA . MET A 1 190 ? 5.500 -18.684 16.063 1.00 73.50 190 MET A CA 1
ATOM 1505 C C . MET A 1 190 ? 6.115 -20.031 15.647 1.00 73.50 190 MET A C 1
ATOM 1507 O O . MET A 1 190 ? 5.382 -20.993 15.430 1.00 73.50 190 MET A O 1
ATOM 1511 N N . GLY A 1 191 ? 7.445 -20.106 15.505 1.00 75.75 191 GLY A N 1
ATOM 1512 C CA . GLY A 1 191 ? 8.143 -21.303 15.027 1.00 75.75 191 GLY A CA 1
ATOM 1513 C C . GLY A 1 191 ? 7.946 -21.585 13.533 1.00 75.75 191 GLY A C 1
ATOM 1514 O O . GLY A 1 191 ? 8.149 -22.716 13.100 1.00 75.75 191 GLY A O 1
ATOM 1515 N N . LEU A 1 192 ? 7.531 -20.583 12.750 1.00 80.94 192 LEU A N 1
ATOM 1516 C CA . LEU A 1 192 ? 7.296 -20.692 11.311 1.00 80.94 192 LEU A CA 1
ATOM 1517 C C . LEU A 1 192 ? 8.372 -19.971 10.498 1.00 80.94 192 LEU A C 1
ATOM 1519 O O . LEU A 1 192 ? 9.002 -19.019 10.963 1.00 80.94 192 LEU A O 1
ATOM 1523 N N . SER A 1 193 ? 8.548 -20.386 9.243 1.00 79.56 193 SER A N 1
ATOM 1524 C CA . SER A 1 193 ? 9.500 -19.747 8.337 1.00 79.56 193 SER A CA 1
ATOM 1525 C C . SER A 1 193 ? 9.086 -18.299 7.993 1.00 79.56 193 SER A C 1
ATOM 1527 O O . SER A 1 193 ? 7.984 -18.087 7.472 1.00 79.56 193 SER A O 1
ATOM 1529 N N . PRO A 1 194 ? 9.972 -17.290 8.158 1.00 77.62 194 PRO A N 1
ATOM 1530 C CA . PRO A 1 194 ? 9.739 -15.921 7.671 1.00 77.62 194 PRO A CA 1
ATOM 1531 C C . PRO A 1 194 ? 9.746 -15.820 6.126 1.00 77.62 194 PRO A C 1
ATOM 1533 O O . PRO A 1 194 ? 9.429 -14.772 5.551 1.00 77.62 194 PRO A O 1
ATOM 1536 N N . GLY A 1 195 ? 10.103 -16.911 5.438 1.00 77.56 195 GLY A N 1
ATOM 1537 C CA . GLY A 1 195 ? 9.992 -17.082 3.993 1.00 77.56 195 GLY A CA 1
ATOM 1538 C C . GLY A 1 195 ? 8.649 -17.697 3.600 1.00 77.56 195 GLY A C 1
ATOM 1539 O O . GLY A 1 195 ? 7.649 -16.994 3.471 1.00 77.56 195 GLY A O 1
ATOM 1540 N N . LEU A 1 196 ? 8.634 -19.016 3.394 1.00 77.81 196 LEU A N 1
ATOM 1541 C CA . LEU A 1 196 ? 7.512 -19.739 2.786 1.00 77.81 196 LEU A CA 1
ATOM 1542 C C . LEU A 1 196 ? 6.228 -19.698 3.628 1.00 77.81 196 LEU A C 1
ATOM 1544 O O . LEU A 1 196 ? 5.152 -19.431 3.090 1.00 77.81 196 LEU A O 1
ATOM 1548 N N . ASP A 1 197 ? 6.319 -19.940 4.939 1.00 80.81 197 ASP A N 1
ATOM 1549 C CA . ASP A 1 197 ? 5.137 -19.949 5.809 1.00 80.81 197 ASP A CA 1
ATOM 1550 C C . ASP A 1 197 ? 4.534 -18.550 5.944 1.00 80.81 197 ASP A C 1
ATOM 1552 O O . ASP A 1 197 ? 3.316 -18.414 5.950 1.00 80.81 197 ASP A O 1
ATOM 1556 N N . PHE A 1 198 ? 5.350 -17.492 5.966 1.00 80.94 198 PHE A N 1
ATOM 1557 C CA . PHE A 1 198 ? 4.842 -16.117 5.919 1.00 80.94 198 PHE A CA 1
ATOM 1558 C C . PHE A 1 198 ? 3.979 -15.851 4.678 1.00 80.94 198 PHE A C 1
ATOM 1560 O O . PHE A 1 198 ? 3.006 -15.099 4.733 1.00 80.94 198 PHE A O 1
ATOM 1567 N N . GLU A 1 199 ? 4.318 -16.472 3.549 1.00 76.31 199 GLU A N 1
ATOM 1568 C CA . GLU A 1 199 ? 3.605 -16.283 2.287 1.00 76.31 199 GLU A CA 1
ATOM 1569 C C . GLU A 1 199 ? 2.391 -17.195 2.109 1.00 76.31 199 GLU A C 1
ATOM 1571 O O . GLU A 1 199 ? 1.582 -16.955 1.208 1.00 76.31 199 GLU A O 1
ATOM 1576 N N . THR A 1 200 ? 2.265 -18.243 2.921 1.00 77.62 200 THR A N 1
ATOM 1577 C CA . THR A 1 200 ? 1.271 -19.310 2.722 1.00 77.62 200 THR A CA 1
ATOM 1578 C C . THR A 1 200 ? 0.362 -19.540 3.928 1.00 77.62 200 THR A C 1
ATOM 1580 O O . THR A 1 200 ? -0.762 -20.004 3.744 1.00 77.62 200 THR A O 1
ATOM 1583 N N . ARG A 1 201 ? 0.786 -19.161 5.140 1.00 79.81 201 ARG A N 1
ATOM 1584 C CA . ARG A 1 201 ? 0.048 -19.334 6.397 1.00 79.81 201 ARG A CA 1
ATOM 1585 C C . ARG A 1 201 ? -0.344 -17.987 6.994 1.00 79.81 201 ARG A C 1
ATOM 1587 O O . ARG A 1 201 ? 0.502 -17.189 7.414 1.00 79.81 201 ARG A O 1
ATOM 1594 N N . LEU A 1 202 ? -1.651 -17.755 7.045 1.00 79.75 202 LEU A N 1
ATOM 1595 C CA . LEU A 1 202 ? -2.253 -16.546 7.595 1.00 79.75 202 LEU A CA 1
ATOM 1596 C C . LEU A 1 202 ? -2.857 -16.848 8.965 1.00 79.75 202 LEU A C 1
ATOM 1598 O O . LEU A 1 202 ? -3.447 -17.908 9.164 1.00 79.75 202 LEU A O 1
ATOM 1602 N N . PHE A 1 203 ? -2.747 -15.895 9.885 1.00 79.25 203 PHE A N 1
ATOM 1603 C CA . PHE A 1 203 ? -3.359 -15.972 11.209 1.00 79.25 203 PHE A CA 1
ATOM 1604 C C . PHE A 1 203 ? -4.385 -14.862 11.347 1.00 79.25 203 PHE A C 1
ATOM 1606 O O . PHE A 1 203 ? -4.115 -13.728 10.956 1.00 79.25 203 PHE A O 1
ATOM 1613 N N . TYR A 1 204 ? -5.528 -15.174 11.946 1.00 81.50 204 TYR A N 1
ATOM 1614 C CA . TYR A 1 204 ? -6.553 -14.195 12.277 1.00 81.50 204 TYR A CA 1
ATOM 1615 C C . TYR A 1 204 ? -7.195 -14.546 13.621 1.00 81.50 204 TYR A C 1
ATOM 1617 O O . TYR A 1 204 ? -7.219 -15.708 14.027 1.00 81.50 204 TYR A O 1
ATOM 1625 N N . LYS A 1 205 ? -7.721 -13.535 14.314 1.00 80.81 205 LYS A N 1
ATOM 1626 C CA . LYS A 1 205 ? -8.578 -13.715 15.490 1.00 80.81 205 LYS A CA 1
ATOM 1627 C C . LYS A 1 205 ? -10.028 -13.753 15.021 1.00 80.81 205 LYS A C 1
ATOM 1629 O O . LYS A 1 205 ? -10.553 -12.724 14.607 1.00 80.81 205 LYS A O 1
ATOM 1634 N N . ALA A 1 206 ? -10.663 -14.920 15.095 1.00 82.31 206 ALA A N 1
ATOM 1635 C CA . ALA A 1 206 ? -12.077 -15.064 14.743 1.00 82.31 206 ALA A CA 1
ATOM 1636 C C . ALA A 1 206 ? -12.976 -14.165 15.613 1.00 82.31 206 ALA A C 1
ATOM 1638 O O . ALA A 1 206 ? -13.858 -13.493 15.093 1.00 82.31 206 ALA A O 1
ATOM 1639 N N . ASP A 1 207 ? -12.673 -14.068 16.910 1.00 85.06 207 ASP A N 1
ATOM 1640 C CA . ASP A 1 207 ? -13.452 -13.292 17.884 1.00 85.06 207 ASP A CA 1
ATOM 1641 C C . ASP A 1 207 ? -12.916 -11.863 18.104 1.00 85.06 207 ASP A C 1
ATOM 1643 O O . ASP A 1 207 ? -13.096 -11.289 19.179 1.00 85.06 207 ASP A O 1
ATOM 1647 N N . ALA A 1 208 ? -12.216 -11.273 17.124 1.00 89.31 208 ALA A N 1
ATOM 1648 C CA . ALA A 1 208 ? -11.527 -9.990 17.309 1.00 89.31 208 ALA A CA 1
ATOM 1649 C C . ALA A 1 208 ? -12.457 -8.861 17.786 1.00 89.31 208 ALA A C 1
ATOM 1651 O O . ALA A 1 208 ? -12.104 -8.145 18.719 1.00 89.31 208 ALA A O 1
ATOM 1652 N N . ALA A 1 209 ? -13.649 -8.734 17.196 1.00 90.25 209 ALA A N 1
ATOM 1653 C CA . ALA A 1 209 ? -14.633 -7.724 17.588 1.00 90.25 209 ALA A CA 1
ATOM 1654 C C . ALA A 1 209 ? -15.125 -7.910 19.031 1.00 90.25 209 ALA A C 1
ATOM 1656 O O . ALA A 1 209 ? -15.191 -6.945 19.784 1.00 90.25 209 ALA A O 1
ATOM 1657 N N . LYS A 1 210 ? -15.401 -9.156 19.441 1.00 89.50 210 LYS A N 1
ATOM 1658 C CA . LYS A 1 210 ? -15.836 -9.482 20.807 1.00 89.50 210 LYS A CA 1
ATOM 1659 C C . LYS A 1 210 ? -14.752 -9.156 21.834 1.00 89.50 210 LYS A C 1
ATOM 1661 O O . LYS A 1 210 ? -15.049 -8.614 22.894 1.00 89.50 210 LYS A O 1
ATOM 1666 N N . LEU A 1 211 ? -13.500 -9.495 21.524 1.00 89.50 211 LEU A N 1
ATOM 1667 C CA . LEU A 1 211 ? -12.358 -9.191 22.388 1.00 89.50 211 LEU A CA 1
ATOM 1668 C C . LEU A 1 211 ? -12.122 -7.682 22.491 1.00 89.50 211 LEU A C 1
ATOM 1670 O O . LEU A 1 211 ? -11.886 -7.184 23.586 1.00 89.50 211 LEU A O 1
ATOM 1674 N N . LEU A 1 212 ? -12.228 -6.961 21.372 1.00 92.12 212 LEU A N 1
ATOM 1675 C CA . LEU A 1 212 ? -12.126 -5.505 21.354 1.00 92.12 212 LEU A CA 1
ATOM 1676 C C . LEU A 1 212 ? -13.232 -4.866 22.195 1.00 92.12 212 LEU A C 1
ATOM 1678 O O . LEU A 1 212 ? -12.948 -4.009 23.016 1.00 92.12 212 LEU A O 1
ATOM 1682 N N . GLU A 1 213 ? -14.480 -5.297 22.033 1.00 92.44 213 GLU A N 1
ATOM 1683 C CA . GLU A 1 213 ? -15.599 -4.770 22.813 1.00 92.44 213 GLU A CA 1
ATOM 1684 C C . GLU A 1 213 ? -15.410 -4.988 24.320 1.00 92.44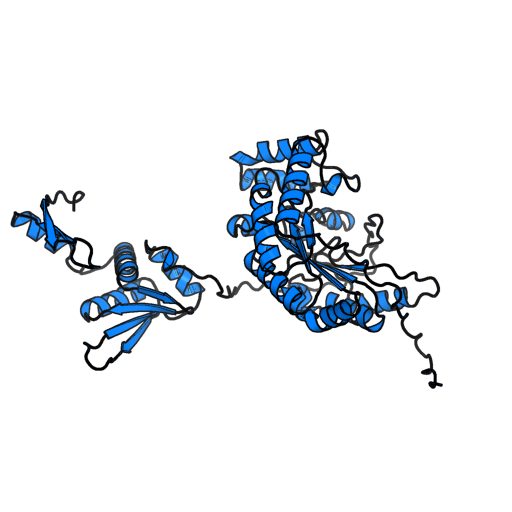 213 GLU A C 1
ATOM 1686 O O . GLU A 1 213 ? -15.637 -4.068 25.101 1.00 92.44 213 GLU A O 1
ATOM 1691 N N . ALA A 1 214 ? -14.923 -6.162 24.729 1.00 89.38 214 ALA A N 1
ATOM 1692 C CA . ALA A 1 214 ? -14.598 -6.428 26.128 1.00 89.38 214 ALA A CA 1
ATOM 1693 C C . ALA A 1 214 ? -13.477 -5.514 26.661 1.00 89.38 214 ALA A C 1
ATOM 1695 O O . ALA A 1 214 ? -13.561 -5.057 27.799 1.00 89.38 214 ALA A O 1
ATOM 1696 N N . GLU A 1 215 ? -12.458 -5.224 25.847 1.00 91.62 215 GLU A N 1
ATOM 1697 C CA . GLU A 1 215 ? -11.361 -4.319 26.210 1.00 91.62 215 GLU A CA 1
ATOM 1698 C C . GLU A 1 215 ? -11.840 -2.867 26.349 1.00 91.62 215 GLU A C 1
ATOM 1700 O O . GLU A 1 215 ? -11.564 -2.211 27.351 1.00 91.62 215 GLU A O 1
ATOM 1705 N N . LEU A 1 216 ? -12.637 -2.383 25.389 1.00 92.81 216 LEU A N 1
ATOM 1706 C CA . LEU A 1 216 ? -13.204 -1.029 25.411 1.00 92.81 216 LEU A CA 1
ATOM 1707 C C . LEU A 1 216 ? -14.202 -0.813 26.563 1.00 92.81 216 LEU A C 1
ATOM 1709 O O . LEU A 1 216 ? -14.470 0.328 26.930 1.00 92.81 216 LEU A O 1
ATOM 1713 N N . ALA A 1 217 ? -14.780 -1.886 27.110 1.00 93.69 217 ALA A N 1
ATOM 1714 C CA . ALA A 1 217 ? -15.720 -1.833 28.230 1.00 93.69 217 ALA A CA 1
ATOM 1715 C C . ALA A 1 217 ? -15.036 -1.780 29.607 1.00 93.69 217 ALA A C 1
ATOM 1717 O O . ALA A 1 217 ? -15.722 -1.666 30.628 1.00 93.69 217 ALA A O 1
ATOM 1718 N N . ARG A 1 218 ? -13.703 -1.888 29.674 1.00 92.56 218 ARG A N 1
ATOM 1719 C CA . ARG A 1 218 ? -12.994 -1.846 30.953 1.00 92.56 218 ARG A CA 1
ATOM 1720 C C . ARG A 1 218 ? -13.140 -0.466 31.619 1.00 92.56 218 ARG A C 1
ATOM 1722 O O . ARG A 1 218 ? -12.944 0.546 30.948 1.00 92.56 218 ARG A O 1
ATOM 1729 N N . PRO A 1 219 ? -13.406 -0.391 32.939 1.00 90.25 219 PRO A N 1
ATOM 1730 C CA . PRO A 1 219 ? -13.561 0.888 33.640 1.00 90.25 219 PRO A CA 1
ATOM 1731 C C . PRO A 1 219 ? -12.323 1.796 33.597 1.00 90.25 219 PRO A C 1
ATOM 1733 O O . PRO A 1 219 ? -12.449 3.008 33.738 1.00 90.25 219 PRO A O 1
ATOM 1736 N N . ASP A 1 220 ? -11.134 1.210 33.432 1.00 92.12 220 ASP A N 1
ATOM 1737 C CA . ASP A 1 220 ? -9.843 1.897 33.354 1.00 92.12 220 ASP A CA 1
ATOM 1738 C C . ASP A 1 220 ? -9.383 2.172 31.909 1.00 92.12 220 ASP A C 1
ATOM 1740 O O . ASP A 1 220 ? -8.266 2.652 31.706 1.00 92.12 220 ASP A O 1
ATOM 1744 N N . TYR A 1 221 ? -10.219 1.888 30.902 1.00 92.81 221 TYR A N 1
ATOM 1745 C CA . TYR A 1 221 ? -9.860 2.091 29.502 1.00 92.81 221 TYR A CA 1
ATOM 1746 C C . TYR A 1 221 ? -9.693 3.579 29.165 1.00 92.81 221 TYR A C 1
ATOM 1748 O O . TYR A 1 221 ? -10.595 4.394 29.365 1.00 92.81 221 TYR A O 1
ATOM 1756 N N . VAL A 1 222 ? -8.544 3.930 28.581 1.00 92.81 222 VAL A N 1
ATOM 1757 C CA . VAL A 1 222 ? -8.253 5.285 28.097 1.00 92.81 222 VAL A CA 1
ATOM 1758 C C . VAL A 1 222 ? -8.235 5.273 26.575 1.00 92.81 222 VAL A C 1
ATOM 1760 O O . VAL A 1 222 ? -7.326 4.713 25.963 1.00 92.81 222 VAL A O 1
ATOM 1763 N N . CYS A 1 223 ? -9.215 5.942 25.966 1.00 93.88 223 CYS A N 1
ATOM 1764 C CA . CYS A 1 223 ? -9.331 6.038 24.516 1.00 93.88 223 CYS A CA 1
ATOM 1765 C C . CYS A 1 223 ? -8.091 6.687 23.882 1.00 93.88 223 CYS A C 1
ATOM 1767 O O . CYS A 1 223 ? -7.752 7.841 24.160 1.00 93.88 223 CYS A O 1
ATOM 1769 N N . LYS A 1 224 ? -7.446 5.951 22.973 1.00 91.25 224 LYS A N 1
ATOM 1770 C CA . LYS A 1 224 ? -6.321 6.404 22.144 1.00 91.25 224 LYS A CA 1
ATOM 1771 C C . LYS A 1 224 ? -6.519 5.888 20.722 1.00 91.25 224 LYS A C 1
ATOM 1773 O O . LYS A 1 224 ? -6.953 4.753 20.578 1.00 91.25 224 LYS A O 1
ATOM 1778 N N . PRO A 1 225 ? -6.176 6.650 19.668 1.00 91.06 225 PRO A N 1
ATOM 1779 C CA . PRO A 1 225 ? -6.367 6.195 18.294 1.00 91.06 225 PRO A CA 1
ATOM 1780 C C . PRO A 1 225 ? -5.758 4.816 18.019 1.00 91.06 225 PRO A C 1
ATOM 1782 O O . PRO A 1 225 ? -4.562 4.613 18.214 1.00 91.06 225 PRO A O 1
ATOM 1785 N N . ILE A 1 226 ? -6.574 3.896 17.504 1.00 92.38 226 ILE A N 1
ATOM 1786 C CA . ILE A 1 226 ? -6.120 2.565 17.082 1.00 92.38 226 ILE A CA 1
ATOM 1787 C C . ILE A 1 226 ? -5.597 2.645 15.646 1.00 92.38 226 ILE A C 1
ATOM 1789 O O . ILE A 1 226 ? -6.224 3.259 14.783 1.00 92.38 226 ILE A O 1
ATOM 1793 N N . MET A 1 227 ? -4.465 2.005 15.352 1.00 90.81 227 MET A N 1
ATOM 1794 C CA . MET A 1 227 ? -3.946 1.885 13.987 1.00 90.81 227 MET A CA 1
ATOM 1795 C C . MET A 1 227 ? -4.094 0.457 13.461 1.00 90.81 227 MET A C 1
ATOM 1797 O O . MET A 1 227 ? -3.373 -0.455 13.854 1.00 90.81 227 MET A O 1
ATOM 1801 N N . LEU A 1 228 ? -4.983 0.268 12.489 1.00 92.81 228 LEU A N 1
ATOM 1802 C CA . LEU A 1 228 ? -5.059 -0.958 11.701 1.00 92.81 228 LEU A CA 1
ATOM 1803 C C . LEU A 1 228 ? -4.024 -0.885 10.573 1.00 92.81 228 LEU A C 1
ATOM 1805 O O . LEU A 1 228 ? -3.895 0.145 9.916 1.00 92.81 228 LEU A O 1
ATOM 1809 N N . GLY A 1 229 ? -3.285 -1.965 10.309 1.00 87.12 229 GLY A N 1
ATOM 1810 C CA . GLY A 1 229 ? -2.228 -1.943 9.285 1.00 87.12 229 GLY A CA 1
ATOM 1811 C C . GLY A 1 229 ? -0.807 -1.722 9.791 1.00 87.12 229 GLY A C 1
ATOM 1812 O O . GLY A 1 229 ? 0.103 -1.581 8.975 1.00 87.12 229 GLY A O 1
ATOM 1813 N N . ALA A 1 230 ? -0.602 -1.696 11.112 1.00 80.38 230 ALA A N 1
ATOM 1814 C CA . ALA A 1 230 ? 0.692 -1.419 11.735 1.00 80.38 230 ALA A CA 1
ATOM 1815 C C . ALA A 1 230 ? 1.749 -2.499 11.469 1.00 80.38 230 ALA A C 1
ATOM 1817 O O . ALA A 1 230 ? 2.892 -2.180 11.151 1.00 80.38 230 ALA A O 1
ATOM 1818 N N . ASN A 1 231 ? 1.386 -3.776 11.587 1.00 77.81 231 ASN A N 1
ATOM 1819 C CA . ASN A 1 231 ? 2.288 -4.896 11.303 1.00 77.81 231 ASN A CA 1
ATOM 1820 C C . ASN A 1 231 ? 1.828 -5.719 10.100 1.00 77.81 231 ASN A C 1
ATOM 1822 O O . ASN A 1 231 ? 2.637 -6.267 9.355 1.00 77.81 231 ASN A O 1
ATOM 1826 N N . THR A 1 232 ? 0.522 -5.780 9.867 1.00 79.88 232 THR A N 1
ATOM 1827 C CA . THR A 1 232 ? -0.016 -6.441 8.689 1.00 79.88 232 THR A CA 1
ATOM 1828 C C . THR A 1 232 ? -1.176 -5.670 8.107 1.00 79.88 232 THR A C 1
ATOM 1830 O O . THR A 1 232 ? -1.978 -5.107 8.842 1.00 79.88 232 THR A O 1
ATOM 1833 N N . ASP A 1 233 ? -1.268 -5.681 6.781 1.00 89.38 233 ASP A N 1
ATOM 1834 C CA . ASP A 1 233 ? -2.407 -5.145 6.058 1.00 89.38 233 ASP A CA 1
ATOM 1835 C C . ASP A 1 233 ? -3.726 -5.767 6.556 1.00 89.38 233 ASP A C 1
ATOM 1837 O O . ASP A 1 233 ? -3.829 -6.995 6.591 1.00 89.38 233 ASP A O 1
ATOM 1841 N N . PRO A 1 234 ? -4.734 -4.957 6.919 1.00 91.75 234 PRO A N 1
ATOM 1842 C CA . PRO A 1 234 ? -6.012 -5.454 7.413 1.00 91.75 234 PRO A CA 1
ATOM 1843 C C . PRO A 1 234 ? -6.952 -5.891 6.272 1.00 91.75 234 PRO A C 1
ATOM 1845 O O . PRO A 1 234 ? -8.010 -6.455 6.525 1.00 91.75 234 PRO A O 1
ATOM 1848 N N . TYR A 1 235 ? -6.576 -5.669 5.007 1.00 92.31 235 TYR A N 1
ATOM 1849 C CA . TYR A 1 235 ? -7.406 -5.873 3.813 1.00 92.31 235 TYR A CA 1
ATOM 1850 C C . TYR A 1 235 ? -6.813 -6.888 2.829 1.00 92.31 235 TYR A C 1
ATOM 1852 O O . TYR A 1 235 ? -6.870 -6.741 1.600 1.00 92.31 235 TYR A O 1
ATOM 1860 N N . GLN A 1 236 ? -6.238 -7.945 3.384 1.00 87.06 236 GLN A N 1
ATOM 1861 C CA . GLN A 1 236 ? -5.676 -9.079 2.656 1.00 87.06 236 GLN A CA 1
ATOM 1862 C C . GLN A 1 236 ? -6.744 -9.811 1.838 1.00 87.06 236 GLN A C 1
ATOM 1864 O O . GLN A 1 236 ? -7.932 -9.706 2.138 1.00 87.06 236 GLN A O 1
ATOM 1869 N N . PRO A 1 237 ? -6.376 -10.636 0.843 1.00 84.06 237 PRO A N 1
ATOM 1870 C CA . PRO A 1 237 ? -7.361 -11.350 0.031 1.00 84.06 237 PRO A CA 1
ATOM 1871 C C . PRO A 1 237 ? -8.392 -12.165 0.835 1.00 84.06 237 PRO A C 1
ATOM 1873 O O . PRO A 1 237 ? -9.560 -12.208 0.446 1.00 84.06 237 PRO A O 1
ATOM 1876 N N . VAL A 1 238 ? -7.984 -12.766 1.960 1.00 84.06 238 VAL A N 1
ATOM 1877 C CA . VAL A 1 238 ? -8.861 -13.563 2.837 1.00 84.06 238 VAL A CA 1
ATOM 1878 C C . VAL A 1 238 ? -9.933 -12.718 3.542 1.00 84.06 238 VAL A C 1
ATOM 1880 O O . VAL A 1 238 ? -11.042 -13.202 3.775 1.00 84.06 238 VAL A O 1
ATOM 1883 N N . GLU A 1 239 ? -9.665 -11.430 3.775 1.00 89.31 239 GLU A N 1
ATOM 1884 C CA . GLU A 1 239 ? -10.585 -10.493 4.433 1.00 89.31 239 GLU A CA 1
ATOM 1885 C C . GLU A 1 239 ? -11.884 -10.294 3.639 1.00 89.31 239 GLU A C 1
ATOM 1887 O O . GLU A 1 239 ? -12.917 -9.953 4.214 1.00 89.31 239 GLU A O 1
ATOM 1892 N N . ARG A 1 240 ? -11.888 -10.577 2.326 1.00 88.31 240 ARG A N 1
ATOM 1893 C CA . ARG A 1 240 ? -13.116 -10.567 1.509 1.00 88.31 240 ARG A CA 1
ATOM 1894 C C . ARG A 1 240 ? -14.190 -11.508 2.049 1.00 88.31 240 ARG A C 1
ATOM 1896 O O . ARG A 1 240 ? -15.365 -11.233 1.843 1.00 88.31 240 ARG A O 1
ATOM 1903 N N . ARG A 1 241 ? -13.775 -12.616 2.672 1.00 88.94 241 ARG A N 1
ATOM 1904 C CA . ARG A 1 241 ? -14.663 -13.642 3.234 1.00 88.94 241 ARG A CA 1
ATOM 1905 C C . ARG A 1 241 ? -14.783 -13.519 4.748 1.00 88.94 241 ARG A C 1
ATOM 1907 O O . ARG A 1 241 ? -15.877 -13.683 5.260 1.00 88.94 241 ARG A O 1
ATOM 1914 N N . MET A 1 242 ? -13.672 -13.249 5.437 1.00 89.19 242 MET A N 1
ATOM 1915 C CA . MET A 1 242 ? -13.640 -13.297 6.903 1.00 89.19 242 MET A CA 1
ATOM 1916 C C . MET A 1 242 ? -14.228 -12.054 7.571 1.00 89.19 242 MET A C 1
ATOM 1918 O O . MET A 1 242 ? -14.738 -12.169 8.677 1.00 89.19 242 MET A O 1
ATOM 1922 N N . GLN A 1 243 ? -14.164 -10.889 6.916 1.00 93.50 243 GLN A N 1
ATOM 1923 C CA . GLN A 1 243 ? -14.744 -9.635 7.416 1.00 93.50 243 GLN A CA 1
ATOM 1924 C C . GLN A 1 243 ? -14.303 -9.260 8.849 1.00 93.50 243 GLN A C 1
ATOM 1926 O O . GLN A 1 243 ? -15.042 -8.596 9.575 1.00 93.50 243 GLN A O 1
ATOM 1931 N N . VAL A 1 244 ? -13.092 -9.652 9.264 1.00 93.44 244 VAL A N 1
ATOM 1932 C CA . VAL A 1 244 ? -12.587 -9.402 10.624 1.00 93.44 244 VAL A CA 1
ATOM 1933 C C . VAL A 1 244 ? -12.359 -7.910 10.818 1.00 93.44 244 VAL A C 1
ATOM 1935 O O . VAL A 1 244 ? -12.816 -7.332 11.802 1.00 93.44 244 VAL A O 1
ATOM 1938 N N . THR A 1 245 ? -11.716 -7.266 9.847 1.00 95.50 245 THR A N 1
ATOM 1939 C CA . THR A 1 245 ? -11.484 -5.818 9.857 1.00 95.50 245 THR A CA 1
ATOM 1940 C C . THR A 1 245 ? -12.800 -5.058 9.860 1.00 95.50 245 THR A C 1
ATOM 1942 O O . THR A 1 245 ? -12.949 -4.110 10.628 1.00 95.50 245 THR A O 1
ATOM 1945 N N . ARG A 1 246 ? -13.782 -5.505 9.067 1.00 97.00 246 ARG A N 1
ATOM 1946 C CA . ARG A 1 246 ? -15.117 -4.900 9.089 1.00 97.00 246 ARG A CA 1
ATOM 1947 C C . ARG A 1 246 ? -15.761 -5.013 10.472 1.00 97.00 246 ARG A C 1
ATOM 1949 O O . ARG A 1 246 ? -16.214 -4.003 10.992 1.00 97.00 246 ARG A O 1
ATOM 1956 N N . SER A 1 247 ? -15.733 -6.195 11.092 1.00 96.62 247 SER A N 1
ATOM 1957 C CA . SER A 1 247 ? -16.303 -6.396 12.433 1.00 96.62 247 SER A CA 1
ATOM 1958 C C . SER A 1 247 ? -15.649 -5.500 13.496 1.00 96.62 247 SER A C 1
ATOM 1960 O O . SER A 1 247 ? -16.324 -4.981 14.381 1.00 96.62 247 SER A O 1
ATOM 1962 N N . ILE A 1 248 ? -14.340 -5.249 13.378 1.00 96.69 248 ILE A N 1
ATOM 1963 C CA . ILE A 1 248 ? -13.618 -4.291 14.223 1.00 96.69 248 ILE A CA 1
ATOM 1964 C C . ILE A 1 248 ? -14.131 -2.870 13.964 1.00 96.69 248 ILE A C 1
ATOM 1966 O O . ILE A 1 248 ? -14.468 -2.164 14.910 1.00 96.69 248 ILE A O 1
ATOM 1970 N N . LEU A 1 249 ? -14.238 -2.451 12.699 1.00 98.12 249 LEU A N 1
ATOM 1971 C CA . LEU A 1 249 ? -14.749 -1.125 12.337 1.00 98.12 249 LEU A CA 1
ATOM 1972 C C . LEU A 1 249 ? -16.192 -0.900 12.806 1.00 98.12 249 LEU A C 1
ATOM 1974 O O . LEU A 1 249 ? -16.522 0.213 13.195 1.00 98.12 249 LEU A O 1
ATOM 1978 N N . GLU A 1 250 ? -17.037 -1.931 12.824 1.00 98.19 250 GLU A N 1
ATOM 1979 C CA . GLU A 1 250 ? -18.408 -1.857 13.350 1.00 98.19 250 GLU A CA 1
ATOM 1980 C C . GLU A 1 250 ? -18.433 -1.598 14.864 1.00 98.19 250 GLU A C 1
ATOM 1982 O O . GLU A 1 250 ? -19.232 -0.787 15.340 1.00 98.19 250 GLU A O 1
ATOM 1987 N N . VAL A 1 251 ? -17.535 -2.235 15.629 1.00 97.31 251 VAL A N 1
ATOM 1988 C CA . VAL A 1 251 ? -17.352 -1.935 17.061 1.00 97.31 251 VAL A CA 1
ATOM 1989 C C . VAL A 1 251 ? -16.881 -0.496 17.242 1.00 97.31 251 VAL A C 1
ATOM 1991 O O . VAL A 1 251 ? -17.503 0.246 17.997 1.00 97.31 251 VAL A O 1
ATOM 1994 N N . LEU A 1 252 ? -15.842 -0.079 16.511 1.00 97.62 252 LEU A N 1
ATOM 1995 C CA . LEU A 1 252 ? -15.276 1.271 16.610 1.00 97.62 252 LEU A CA 1
ATOM 1996 C C . LEU A 1 252 ? -16.283 2.356 16.196 1.00 97.62 252 LEU A C 1
ATOM 1998 O O . LEU A 1 252 ? -16.337 3.412 16.818 1.00 97.62 252 LEU A O 1
ATOM 2002 N N . ALA A 1 253 ? -17.121 2.096 15.191 1.00 97.75 253 ALA A N 1
ATOM 2003 C CA . ALA A 1 253 ? -18.203 2.991 14.789 1.00 97.75 253 ALA A CA 1
ATOM 2004 C C . ALA A 1 253 ? -19.266 3.137 15.886 1.00 97.75 253 ALA A C 1
ATOM 2006 O O . ALA A 1 253 ? -19.674 4.257 16.195 1.00 97.75 253 ALA A O 1
ATOM 2007 N N . ARG A 1 254 ? -19.679 2.028 16.516 1.00 97.19 254 ARG A N 1
ATOM 2008 C CA . ARG A 1 254 ? -20.659 2.041 17.614 1.00 97.19 254 ARG A CA 1
ATOM 2009 C C . ARG A 1 254 ? -20.132 2.765 18.853 1.00 97.19 254 ARG A C 1
ATOM 2011 O O . ARG A 1 254 ? -20.886 3.503 19.478 1.00 97.19 254 ARG A O 1
ATOM 2018 N N . THR A 1 255 ? -18.858 2.575 19.187 1.00 97.19 255 THR A N 1
ATOM 2019 C CA . THR A 1 255 ? -18.210 3.211 20.345 1.00 97.19 255 THR A CA 1
ATOM 2020 C C . THR A 1 255 ? -17.612 4.579 20.030 1.00 97.19 255 THR A C 1
ATOM 2022 O O . THR A 1 255 ? -17.028 5.201 20.913 1.00 97.19 255 THR A O 1
ATOM 2025 N N . ARG A 1 256 ? -17.742 5.067 18.785 1.00 97.50 256 ARG A N 1
ATOM 2026 C CA . ARG A 1 256 ? -17.132 6.321 18.301 1.00 97.50 256 ARG A CA 1
ATOM 2027 C C . ARG A 1 256 ? -15.638 6.406 18.622 1.00 97.50 256 ARG A C 1
ATOM 2029 O O . ARG A 1 256 ? -15.117 7.449 19.007 1.00 97.50 256 ARG A O 1
ATOM 2036 N N . HIS A 1 257 ? -14.953 5.281 18.482 1.00 97.62 257 HIS A N 1
ATOM 2037 C CA . HIS A 1 257 ? -13.547 5.164 18.809 1.00 97.62 257 HIS A CA 1
ATOM 2038 C C . HIS A 1 257 ? -12.674 5.539 17.595 1.00 97.62 257 HIS A C 1
ATOM 2040 O O . HIS A 1 257 ? -12.888 5.009 16.499 1.00 97.62 257 HIS A O 1
ATOM 2046 N N . PRO A 1 258 ? -11.659 6.407 17.758 1.00 97.06 258 PRO A N 1
ATOM 2047 C CA . PRO A 1 258 ? -10.818 6.855 16.659 1.00 97.06 258 PRO A CA 1
ATOM 2048 C C . PRO A 1 258 ? -9.942 5.735 16.088 1.00 97.06 258 PRO A C 1
ATOM 2050 O O . PRO A 1 258 ? -9.372 4.916 16.819 1.00 97.06 258 PRO A O 1
ATOM 2053 N N . VAL A 1 259 ? -9.803 5.724 14.762 1.00 96.19 259 VAL A N 1
ATOM 2054 C CA . VAL A 1 259 ? -9.078 4.707 14.004 1.00 96.19 259 VAL A CA 1
ATOM 2055 C C . VAL A 1 259 ? -8.289 5.296 12.837 1.00 96.19 259 VAL A C 1
ATOM 2057 O O . VAL A 1 259 ? -8.748 6.149 12.079 1.00 96.19 259 VAL A O 1
ATOM 2060 N N . THR A 1 260 ? -7.080 4.790 12.639 1.00 95.50 260 THR A N 1
ATOM 2061 C CA . THR A 1 260 ? -6.325 4.973 11.401 1.00 95.50 260 THR A CA 1
ATOM 2062 C C . THR A 1 260 ? -6.134 3.640 10.703 1.00 95.50 260 THR A C 1
ATOM 2064 O O . THR A 1 260 ? -6.014 2.602 11.347 1.00 95.50 260 THR A O 1
ATOM 2067 N N . VAL A 1 261 ? -6.108 3.657 9.376 1.00 96.62 261 VAL A N 1
ATOM 2068 C CA . VAL A 1 261 ? -5.885 2.459 8.562 1.00 96.62 261 VAL A CA 1
ATOM 2069 C C . VAL A 1 261 ? -4.679 2.688 7.668 1.00 96.62 261 VAL A C 1
ATOM 2071 O O . VAL A 1 261 ? -4.621 3.696 6.975 1.00 96.62 261 VAL A O 1
ATOM 2074 N N . VAL A 1 262 ? -3.754 1.735 7.612 1.00 95.69 262 VAL A N 1
ATOM 2075 C CA . VAL A 1 262 ? -2.687 1.676 6.608 1.00 95.69 262 VAL A CA 1
ATOM 2076 C C . VAL A 1 262 ? -2.889 0.434 5.744 1.00 95.69 262 VA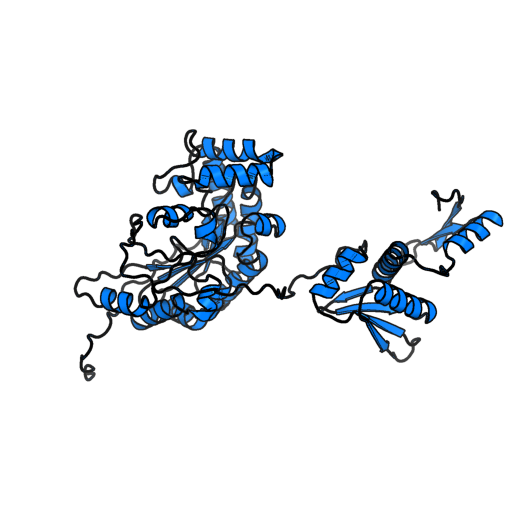L A C 1
ATOM 2078 O O . VAL A 1 262 ? -2.993 -0.676 6.259 1.00 95.69 262 VAL A O 1
ATOM 2081 N N . THR A 1 263 ? -2.946 0.592 4.421 1.00 95.50 263 THR A N 1
ATOM 2082 C CA . THR A 1 263 ? -3.151 -0.547 3.508 1.00 95.50 263 THR A CA 1
ATOM 2083 C C . THR A 1 263 ? -2.469 -0.365 2.148 1.00 95.50 263 THR A C 1
ATOM 2085 O O . THR A 1 263 ? -2.104 0.736 1.738 1.00 95.50 263 THR A O 1
ATOM 2088 N N . LYS A 1 264 ? -2.283 -1.468 1.425 1.00 93.69 264 LYS A N 1
ATOM 2089 C CA . LYS A 1 264 ? -1.900 -1.564 0.006 1.00 93.69 264 LYS A CA 1
ATOM 2090 C C . LYS A 1 264 ? -3.037 -2.122 -0.854 1.00 93.69 264 LYS A C 1
ATOM 2092 O O . LYS A 1 264 ? -2.830 -2.395 -2.039 1.00 93.69 264 LYS A O 1
ATOM 2097 N N . SER A 1 265 ? -4.209 -2.349 -0.267 1.00 92.38 265 SER A N 1
ATOM 2098 C CA . SER A 1 265 ? -5.336 -3.043 -0.880 1.00 92.38 265 SER A CA 1
ATOM 2099 C C . SER A 1 265 ? -6.471 -2.082 -1.214 1.00 92.38 265 SER A C 1
ATOM 2101 O O . SER A 1 265 ? -6.844 -1.234 -0.411 1.00 92.38 265 SER A O 1
ATOM 2103 N N . ALA A 1 266 ? -7.083 -2.267 -2.384 1.00 93.25 266 ALA A N 1
ATOM 2104 C CA . ALA A 1 266 ? -8.307 -1.558 -2.759 1.00 93.25 266 ALA A CA 1
ATOM 2105 C C . ALA A 1 266 ? -9.551 -2.079 -2.008 1.00 93.25 266 ALA A C 1
ATOM 2107 O O . ALA A 1 266 ? -10.622 -1.489 -2.110 1.00 93.25 266 ALA A O 1
ATOM 2108 N N . LEU A 1 267 ? -9.432 -3.186 -1.260 1.00 94.06 267 LEU A N 1
ATOM 2109 C CA . LEU A 1 267 ? -10.552 -3.776 -0.519 1.00 94.06 267 LEU A CA 1
ATOM 2110 C C . LEU A 1 267 ? -11.045 -2.879 0.627 1.00 94.06 267 LEU A C 1
ATOM 2112 O O . LEU A 1 267 ? -12.199 -3.013 1.016 1.00 94.06 267 LEU A O 1
ATOM 2116 N N . VAL A 1 268 ? -10.238 -1.913 1.082 1.00 97.00 268 VAL A N 1
ATOM 2117 C CA . VAL A 1 268 ? -10.675 -0.872 2.031 1.00 97.00 268 VAL A CA 1
ATOM 2118 C C . VAL A 1 268 ? -11.928 -0.130 1.564 1.00 97.00 268 VAL A C 1
ATOM 2120 O O . VAL A 1 268 ? -12.730 0.295 2.386 1.00 97.00 268 VAL A O 1
ATOM 2123 N N . LEU A 1 269 ? -12.150 -0.038 0.247 1.00 97.00 269 LEU A N 1
ATOM 2124 C CA . LEU A 1 269 ? -13.329 0.624 -0.304 1.00 97.00 269 LEU A CA 1
ATOM 2125 C C . LEU A 1 269 ? -14.648 -0.099 0.016 1.00 97.00 269 LEU A C 1
ATOM 2127 O O . LEU A 1 269 ? -15.704 0.518 -0.078 1.00 97.00 269 LEU A O 1
ATOM 2131 N N . ARG A 1 270 ? -14.603 -1.384 0.402 1.00 97.50 270 ARG A N 1
ATOM 2132 C CA . ARG A 1 270 ? -15.784 -2.130 0.868 1.00 97.50 270 ARG A CA 1
ATOM 2133 C C . ARG A 1 270 ? -16.390 -1.493 2.116 1.00 97.50 270 ARG A C 1
ATOM 2135 O O . ARG A 1 270 ? -17.605 -1.482 2.242 1.00 97.50 270 ARG A O 1
ATOM 2142 N N . ASP A 1 271 ? -15.541 -0.983 3.005 1.00 98.19 271 ASP A N 1
ATOM 2143 C CA . ASP A 1 271 ? -15.939 -0.479 4.321 1.00 98.19 271 ASP A CA 1
ATOM 2144 C C . ASP A 1 271 ? -16.024 1.062 4.336 1.00 98.19 271 ASP A C 1
ATOM 2146 O O . ASP A 1 271 ? -15.896 1.704 5.380 1.00 98.19 271 ASP A O 1
ATOM 2150 N N . LEU A 1 272 ? -16.231 1.674 3.158 1.00 97.38 272 LEU A N 1
ATOM 2151 C CA . LEU A 1 272 ? -16.435 3.120 3.008 1.00 97.38 272 LEU A CA 1
ATOM 2152 C C . LEU A 1 272 ? -17.644 3.631 3.791 1.00 97.38 272 LEU A C 1
ATOM 2154 O O . LEU A 1 272 ? -17.607 4.758 4.274 1.00 97.38 272 LEU A O 1
ATOM 2158 N N . ASP A 1 273 ? -18.697 2.825 3.915 1.00 96.88 273 ASP A N 1
ATOM 2159 C CA . ASP A 1 273 ? -19.892 3.143 4.697 1.00 96.88 273 ASP A CA 1
ATOM 2160 C C . ASP A 1 273 ? -19.550 3.456 6.164 1.00 96.88 273 ASP A C 1
ATOM 2162 O O . ASP A 1 273 ? -19.980 4.475 6.698 1.00 96.88 273 ASP A O 1
ATOM 2166 N N . LEU A 1 274 ? -18.692 2.643 6.785 1.00 98.31 274 LEU A N 1
ATOM 2167 C CA . LEU A 1 274 ? -18.235 2.844 8.164 1.00 98.31 274 LEU A CA 1
ATOM 2168 C C . LEU A 1 274 ? -17.178 3.953 8.261 1.00 98.31 274 LEU A C 1
ATOM 2170 O O . LEU A 1 274 ? -17.248 4.824 9.129 1.00 98.31 274 LEU A O 1
ATOM 2174 N N . LEU A 1 275 ? -16.194 3.934 7.355 1.00 98.12 275 LEU A N 1
ATOM 2175 C CA . LEU A 1 275 ? -15.064 4.865 7.384 1.00 98.12 275 LEU A CA 1
ATOM 2176 C C . LEU A 1 275 ? -15.497 6.310 7.121 1.00 98.12 275 LEU A C 1
ATOM 2178 O O . LEU A 1 275 ? -14.962 7.218 7.752 1.00 98.12 275 LEU A O 1
ATOM 2182 N N . SER A 1 276 ? -16.461 6.535 6.224 1.00 97.25 276 SER A N 1
ATOM 2183 C CA . SER A 1 276 ? -17.015 7.870 5.963 1.00 97.25 276 SER A CA 1
ATOM 2184 C C . SER A 1 276 ? -17.797 8.409 7.163 1.00 97.25 276 SER A C 1
ATOM 2186 O O . SER A 1 276 ? -17.592 9.559 7.546 1.00 97.25 276 SER A O 1
ATOM 2188 N N . GLY A 1 277 ? -18.618 7.580 7.819 1.00 97.19 277 GLY A N 1
ATOM 2189 C CA . GLY A 1 277 ? -19.363 7.976 9.020 1.00 97.19 277 GLY A CA 1
ATOM 2190 C C . GLY A 1 277 ? -18.457 8.329 10.207 1.00 97.19 277 GLY A C 1
ATOM 2191 O O . GLY A 1 277 ? -18.703 9.307 10.913 1.00 97.19 277 GLY A O 1
ATOM 2192 N N . LEU A 1 278 ? -17.368 7.578 10.395 1.00 97.56 278 LEU A N 1
ATOM 2193 C CA . LEU A 1 278 ? -16.322 7.907 11.369 1.00 97.56 278 LEU A CA 1
ATOM 2194 C C . LEU A 1 278 ? -15.556 9.180 10.971 1.00 97.56 278 LEU A C 1
ATOM 2196 O O . LEU A 1 278 ? -15.290 10.040 11.807 1.00 97.56 278 LEU A O 1
ATOM 2200 N N . ALA A 1 279 ? -15.216 9.334 9.691 1.00 96.06 279 ALA A N 1
ATOM 2201 C CA . ALA A 1 279 ? -14.482 10.492 9.185 1.00 96.06 279 ALA A CA 1
ATOM 2202 C C . ALA A 1 279 ? -15.240 11.814 9.375 1.00 96.06 279 ALA A C 1
ATOM 2204 O O . ALA A 1 279 ? -14.620 12.813 9.731 1.00 96.06 279 ALA A O 1
ATOM 2205 N N . GLN A 1 280 ? -16.566 11.817 9.200 1.00 95.62 280 GLN A N 1
ATOM 2206 C CA . GLN A 1 280 ? -17.413 12.993 9.446 1.00 95.62 280 GLN A CA 1
ATOM 2207 C C . GLN A 1 280 ? -17.347 13.486 10.899 1.00 95.62 280 GLN A C 1
ATOM 2209 O O . GLN A 1 280 ? -17.552 14.668 11.153 1.00 95.62 280 GLN A O 1
ATOM 2214 N N . GLN A 1 281 ? -17.025 12.594 11.837 1.00 95.50 281 GLN A N 1
ATOM 2215 C CA . GLN A 1 281 ? -16.840 12.896 13.259 1.00 95.50 281 GLN A CA 1
ATOM 2216 C C . GLN A 1 281 ? -15.369 13.157 13.626 1.00 95.50 281 GLN A C 1
ATOM 2218 O O . GLN A 1 281 ? -15.040 13.253 14.801 1.00 95.50 281 GLN A O 1
ATOM 2223 N N . GLY A 1 282 ? -14.454 13.217 12.651 1.00 95.06 282 GLY A N 1
ATOM 2224 C CA . GLY A 1 282 ? -13.020 13.359 12.926 1.00 95.06 282 GLY A CA 1
ATOM 2225 C C . GLY A 1 282 ? -12.373 12.102 13.523 1.00 95.06 282 GLY A C 1
ATOM 2226 O O . GLY A 1 282 ? -11.307 12.190 14.127 1.00 95.06 282 GLY A O 1
ATOM 2227 N N . LEU A 1 283 ? -12.991 10.927 13.353 1.00 96.94 283 LEU A N 1
ATOM 2228 C CA . LEU A 1 283 ? -12.564 9.673 13.986 1.00 96.94 283 LEU A CA 1
ATOM 2229 C C . LEU A 1 283 ? -11.783 8.742 13.057 1.00 96.94 283 LEU A C 1
ATOM 2231 O O . LEU A 1 283 ? -11.173 7.798 13.543 1.00 96.94 283 LEU A O 1
ATOM 2235 N N . ALA A 1 284 ? -11.780 8.965 11.740 1.00 96.88 284 ALA A N 1
ATOM 2236 C CA . ALA A 1 284 ? -11.111 8.070 10.794 1.00 96.88 284 ALA A CA 1
ATOM 2237 C C . ALA A 1 284 ? -10.128 8.776 9.857 1.00 96.88 284 ALA A C 1
ATOM 2239 O O . ALA A 1 284 ? -10.401 9.848 9.318 1.00 96.88 284 ALA A O 1
ATOM 2240 N N . SER A 1 285 ? -8.998 8.117 9.588 1.00 95.44 285 SER A N 1
ATOM 2241 C CA . SER A 1 285 ? -8.102 8.476 8.484 1.00 95.44 285 SER A CA 1
ATOM 2242 C C . SER A 1 285 ? -7.468 7.242 7.845 1.00 95.44 285 SER A C 1
ATOM 2244 O O . SER A 1 285 ? -7.104 6.290 8.534 1.00 95.44 285 SER A O 1
ATOM 2246 N N . VAL A 1 286 ? -7.305 7.259 6.520 1.00 97.19 286 VAL A N 1
ATOM 2247 C CA . VAL A 1 286 ? -6.786 6.115 5.754 1.00 97.19 286 VAL A CA 1
ATOM 2248 C C . VAL A 1 286 ? -5.527 6.495 4.982 1.00 97.19 286 VAL A C 1
ATOM 2250 O O . VAL A 1 286 ? -5.509 7.446 4.207 1.00 97.19 286 VAL A O 1
ATOM 2253 N N . ALA A 1 287 ? -4.472 5.711 5.145 1.00 96.62 287 ALA A N 1
ATOM 2254 C CA . ALA A 1 287 ? -3.230 5.816 4.407 1.00 96.62 287 ALA A CA 1
ATOM 2255 C C . ALA A 1 287 ? -3.093 4.657 3.415 1.00 96.62 287 ALA A C 1
ATOM 2257 O O . ALA A 1 287 ? -3.172 3.487 3.800 1.00 96.62 287 ALA A O 1
ATOM 2258 N N . VAL A 1 288 ? -2.811 4.965 2.149 1.00 97.62 288 VAL A N 1
ATOM 2259 C CA . VAL A 1 288 ? -2.499 3.941 1.143 1.00 97.62 288 VAL A CA 1
ATOM 2260 C C . VAL A 1 288 ? -1.011 3.981 0.816 1.00 97.62 288 VAL A C 1
ATOM 2262 O O . VAL A 1 288 ? -0.465 5.023 0.451 1.00 97.62 288 VAL A O 1
ATOM 2265 N N . SER A 1 289 ? -0.336 2.839 0.943 1.00 96.56 289 SER A N 1
ATOM 2266 C CA . SER A 1 289 ? 1.094 2.733 0.640 1.00 96.56 289 SER A CA 1
ATOM 2267 C C . SER A 1 289 ? 1.337 2.534 -0.854 1.00 96.56 289 SER A C 1
ATOM 2269 O O . SER A 1 289 ? 0.979 1.496 -1.412 1.00 96.56 289 SER A O 1
ATOM 2271 N N . VAL A 1 290 ? 2.006 3.488 -1.499 1.00 97.00 290 VAL A N 1
ATOM 2272 C CA . VAL A 1 290 ? 2.423 3.425 -2.907 1.00 97.00 290 VAL A CA 1
ATOM 2273 C C . VAL A 1 290 ? 3.945 3.336 -2.953 1.00 97.00 290 VAL A C 1
ATOM 2275 O O . VAL A 1 290 ? 4.643 4.287 -2.621 1.00 97.00 290 VAL A O 1
ATOM 2278 N N . THR A 1 291 ? 4.464 2.164 -3.318 1.00 94.06 291 THR A N 1
ATOM 2279 C CA . THR A 1 291 ? 5.911 1.895 -3.334 1.00 94.06 291 THR A CA 1
ATOM 2280 C C . THR A 1 291 ? 6.584 2.379 -4.618 1.00 94.06 291 THR A C 1
ATOM 2282 O O . THR A 1 291 ? 7.709 2.858 -4.571 1.00 94.06 291 THR A O 1
ATOM 2285 N N . THR A 1 292 ? 5.898 2.229 -5.751 1.00 95.75 292 THR A N 1
ATOM 2286 C CA . THR A 1 292 ? 6.372 2.529 -7.109 1.00 95.75 292 THR A CA 1
ATOM 2287 C C . THR A 1 292 ? 5.155 2.755 -8.011 1.00 95.75 292 THR A C 1
ATOM 2289 O O . THR A 1 292 ? 4.077 2.218 -7.722 1.00 95.75 292 THR A O 1
ATOM 2292 N N . LEU A 1 293 ? 5.304 3.551 -9.071 1.00 95.00 293 LEU A N 1
ATOM 2293 C CA . LEU A 1 293 ? 4.335 3.685 -10.163 1.00 95.00 293 LEU A CA 1
ATOM 2294 C C . LEU A 1 293 ? 4.614 2.690 -11.299 1.00 95.00 293 LEU A C 1
ATOM 2296 O O . LEU A 1 293 ? 3.711 2.403 -12.090 1.00 95.00 293 LEU A O 1
ATOM 2300 N N . ASP A 1 294 ? 5.816 2.112 -11.340 1.00 94.12 294 ASP A N 1
ATOM 2301 C CA . ASP A 1 294 ? 6.196 1.064 -12.280 1.00 94.12 294 ASP A CA 1
ATOM 2302 C C . ASP A 1 294 ? 5.496 -0.270 -11.954 1.00 94.12 294 ASP A C 1
ATOM 2304 O O . ASP A 1 294 ? 5.685 -0.909 -10.911 1.00 94.12 294 ASP A O 1
ATOM 2308 N N . ALA A 1 295 ? 4.667 -0.721 -12.897 1.00 88.81 295 ALA A N 1
ATOM 2309 C CA . ALA A 1 295 ? 3.934 -1.972 -12.790 1.00 88.81 295 ALA A CA 1
ATOM 2310 C C . ALA A 1 295 ? 4.849 -3.208 -12.810 1.00 88.81 295 ALA A C 1
ATOM 2312 O O . ALA A 1 295 ? 4.485 -4.233 -12.226 1.00 88.81 295 ALA A O 1
ATOM 2313 N N . GLU A 1 296 ? 6.004 -3.146 -13.474 1.00 89.50 296 GLU A N 1
ATOM 2314 C CA . GLU A 1 296 ? 6.970 -4.239 -13.517 1.00 89.50 296 GLU A CA 1
ATOM 2315 C C . GLU A 1 296 ? 7.707 -4.385 -12.190 1.00 89.50 296 GLU A C 1
ATOM 2317 O O . GLU A 1 296 ? 7.656 -5.467 -11.592 1.00 89.50 296 GLU A O 1
ATOM 2322 N N . LEU A 1 297 ? 8.295 -3.300 -11.677 1.00 89.75 297 LEU A N 1
ATOM 2323 C CA . LEU A 1 297 ? 8.909 -3.299 -10.351 1.00 89.75 297 LEU A CA 1
ATOM 2324 C C . LEU A 1 297 ? 7.901 -3.717 -9.273 1.00 89.75 297 LEU A C 1
ATOM 2326 O O . LEU A 1 297 ? 8.211 -4.570 -8.439 1.00 89.75 297 LEU A O 1
ATOM 2330 N N . LYS A 1 298 ? 6.654 -3.224 -9.330 1.00 91.00 298 LYS A N 1
ATOM 2331 C CA . LYS A 1 298 ? 5.588 -3.673 -8.422 1.00 91.00 298 LYS A CA 1
ATOM 2332 C C . LYS A 1 298 ? 5.355 -5.182 -8.508 1.00 91.00 298 LYS A C 1
ATOM 2334 O O . LYS A 1 298 ? 5.126 -5.804 -7.473 1.00 91.00 298 LYS A O 1
ATOM 2339 N N . ARG A 1 299 ? 5.335 -5.788 -9.704 1.00 82.94 299 ARG A N 1
ATOM 2340 C CA . ARG A 1 299 ? 5.106 -7.242 -9.858 1.00 82.94 299 ARG A CA 1
ATOM 2341 C C . ARG A 1 299 ? 6.240 -8.057 -9.247 1.00 82.94 299 ARG A C 1
ATOM 2343 O O . ARG A 1 299 ? 5.950 -9.066 -8.616 1.00 82.94 299 ARG A O 1
ATOM 2350 N N . ARG A 1 300 ? 7.487 -7.607 -9.408 1.00 86.81 300 ARG A N 1
ATOM 2351 C CA . ARG A 1 300 ? 8.671 -8.273 -8.845 1.00 86.81 300 ARG A CA 1
ATOM 2352 C C . ARG A 1 300 ? 8.760 -8.107 -7.324 1.00 86.81 300 ARG A C 1
ATOM 2354 O O . ARG A 1 300 ? 9.124 -9.046 -6.632 1.00 86.81 300 ARG A O 1
ATOM 2361 N N . LEU A 1 301 ? 8.429 -6.924 -6.798 1.00 85.00 301 LEU A N 1
ATOM 2362 C CA . LEU A 1 301 ? 8.611 -6.579 -5.380 1.00 85.00 301 LEU A CA 1
ATOM 2363 C C . LEU A 1 301 ? 7.391 -6.917 -4.502 1.00 85.00 301 LEU A C 1
ATOM 2365 O O . LEU A 1 301 ? 7.537 -7.351 -3.356 1.00 85.00 301 LEU A O 1
ATOM 2369 N N . GLU A 1 302 ? 6.182 -6.705 -5.029 1.00 84.25 302 GLU A N 1
ATOM 2370 C CA . GLU A 1 302 ? 4.899 -6.848 -4.327 1.00 84.25 302 GLU A CA 1
ATOM 2371 C C . GLU A 1 302 ? 3.864 -7.607 -5.192 1.00 84.25 302 GLU A C 1
ATOM 2373 O O . GLU A 1 302 ? 2.794 -7.069 -5.532 1.00 84.25 302 GLU A O 1
ATOM 2378 N N . PRO A 1 303 ? 4.142 -8.867 -5.585 1.00 74.31 303 PRO A N 1
ATOM 2379 C CA . PRO A 1 303 ? 3.363 -9.596 -6.590 1.00 74.31 303 PRO A CA 1
ATOM 2380 C C . PRO A 1 303 ? 1.868 -9.676 -6.257 1.00 74.31 303 PRO A C 1
ATOM 2382 O O . PRO A 1 303 ? 1.027 -9.499 -7.139 1.00 74.31 303 PRO A O 1
ATOM 2385 N N . ARG A 1 304 ? 1.521 -9.843 -4.974 1.00 77.50 304 ARG A N 1
ATOM 2386 C CA . ARG A 1 304 ? 0.138 -10.060 -4.507 1.00 77.50 304 ARG A CA 1
ATOM 2387 C C . ARG A 1 304 ? -0.583 -8.795 -4.019 1.00 77.50 304 ARG A C 1
ATOM 2389 O O . ARG A 1 304 ? -1.747 -8.874 -3.640 1.00 77.50 304 ARG A O 1
ATOM 2396 N N . ALA A 1 305 ? 0.077 -7.635 -4.029 1.00 79.62 305 ALA A N 1
ATOM 2397 C CA . ALA A 1 305 ? -0.540 -6.360 -3.653 1.00 79.62 305 ALA A CA 1
ATOM 2398 C C . ALA A 1 305 ? -1.354 -5.744 -4.811 1.00 79.62 305 ALA A C 1
ATOM 2400 O O . ALA A 1 305 ? -1.221 -6.164 -5.964 1.00 79.62 305 ALA A O 1
ATOM 2401 N N . ALA A 1 306 ? -2.167 -4.713 -4.552 1.00 82.38 306 ALA A N 1
ATOM 2402 C CA . ALA A 1 306 ? -2.866 -3.994 -5.623 1.00 82.38 306 ALA A CA 1
ATOM 2403 C C . ALA A 1 306 ? -1.874 -3.280 -6.562 1.00 82.38 306 ALA A C 1
ATOM 2405 O O . ALA A 1 306 ? -0.769 -2.918 -6.137 1.00 82.38 306 ALA A O 1
ATOM 2406 N N . SER A 1 307 ? -2.246 -3.084 -7.834 1.00 88.88 307 SER A N 1
ATOM 2407 C CA . SER A 1 307 ? -1.425 -2.328 -8.795 1.00 88.88 307 SER A CA 1
ATOM 2408 C C . SER A 1 307 ? -1.275 -0.859 -8.375 1.00 88.88 307 SER A C 1
ATOM 2410 O O . SER A 1 307 ? -2.145 -0.355 -7.658 1.00 88.88 307 SER A O 1
ATOM 2412 N N . PRO A 1 308 ? -0.225 -0.147 -8.827 1.00 91.50 308 PRO A N 1
ATOM 2413 C CA . PRO A 1 308 ? -0.047 1.267 -8.497 1.00 91.50 308 PRO A CA 1
ATOM 2414 C C . PRO A 1 308 ? -1.275 2.116 -8.852 1.00 91.50 308 PRO A C 1
ATOM 2416 O O . PRO A 1 308 ? -1.797 2.842 -8.009 1.00 91.50 308 PRO A O 1
ATOM 2419 N N . GLN A 1 309 ? -1.836 1.922 -10.047 1.00 91.94 309 GLN A N 1
ATOM 2420 C CA . GLN A 1 309 ? -3.027 2.644 -10.505 1.00 91.94 309 GLN A CA 1
ATOM 2421 C C . GLN A 1 309 ? -4.267 2.307 -9.662 1.00 91.94 309 GLN A C 1
ATOM 2423 O O . GLN A 1 309 ? -5.093 3.176 -9.399 1.00 91.94 309 GLN A O 1
ATOM 2428 N N . ALA A 1 310 ? -4.412 1.060 -9.195 1.00 91.25 310 ALA A N 1
ATOM 2429 C CA . ALA A 1 310 ? -5.508 0.696 -8.296 1.00 91.25 310 ALA A CA 1
ATOM 2430 C C . ALA A 1 310 ? -5.388 1.393 -6.931 1.00 91.25 310 ALA A C 1
ATOM 2432 O O . ALA A 1 310 ? -6.403 1.792 -6.362 1.00 91.25 310 ALA A O 1
ATOM 2433 N N . ARG A 1 311 ? -4.164 1.589 -6.425 1.00 95.62 311 ARG A N 1
ATOM 2434 C CA . ARG A 1 311 ? -3.912 2.337 -5.184 1.00 95.62 311 ARG A CA 1
ATOM 2435 C C . ARG A 1 311 ? -4.235 3.822 -5.346 1.00 95.62 311 ARG A C 1
ATOM 2437 O O . ARG A 1 311 ? -4.913 4.374 -4.488 1.00 95.62 311 ARG A O 1
ATOM 2444 N N . LEU A 1 312 ? -3.850 4.438 -6.466 1.00 97.12 312 LEU A N 1
ATOM 2445 C CA . LEU A 1 312 ? -4.210 5.830 -6.773 1.00 97.12 312 LEU A CA 1
ATOM 2446 C C . LEU A 1 312 ? -5.731 6.020 -6.897 1.00 97.12 312 LEU A C 1
ATOM 2448 O O . LEU A 1 312 ? -6.286 6.936 -6.299 1.00 97.12 312 LEU A O 1
ATOM 2452 N N . ARG A 1 313 ? -6.438 5.102 -7.572 1.00 97.12 313 ARG A N 1
ATOM 2453 C CA . ARG A 1 313 ? -7.914 5.118 -7.606 1.00 97.12 313 ARG A CA 1
ATOM 2454 C C . ARG A 1 313 ? -8.542 4.940 -6.224 1.00 97.12 313 ARG A C 1
ATOM 2456 O O . ARG A 1 313 ? -9.575 5.536 -5.948 1.00 97.12 313 ARG A O 1
ATOM 2463 N N . THR A 1 314 ? -7.922 4.136 -5.360 1.00 97.50 314 THR A N 1
ATOM 2464 C CA . THR A 1 314 ? -8.370 3.963 -3.969 1.00 97.50 314 THR A CA 1
ATOM 2465 C C . THR A 1 314 ? -8.258 5.277 -3.199 1.00 97.50 314 THR A C 1
ATOM 2467 O O . THR A 1 314 ? -9.208 5.661 -2.527 1.00 97.50 314 THR A O 1
ATOM 2470 N N . LEU A 1 315 ? -7.144 6.002 -3.350 1.00 98.06 315 LEU A N 1
ATOM 2471 C CA . LEU A 1 315 ? -6.967 7.334 -2.764 1.00 98.06 315 LEU A CA 1
ATOM 2472 C C . LEU A 1 315 ? -8.034 8.324 -3.255 1.00 98.06 315 LEU A C 1
ATOM 2474 O O . LEU A 1 315 ? -8.670 8.980 -2.432 1.00 98.06 315 LEU A O 1
ATOM 2478 N N . ALA A 1 316 ? -8.291 8.358 -4.566 1.00 97.88 316 ALA A N 1
ATOM 2479 C CA . ALA A 1 316 ? -9.317 9.220 -5.153 1.00 97.88 316 ALA A CA 1
ATOM 2480 C C . ALA A 1 316 ? -10.722 8.909 -4.621 1.00 97.88 316 ALA A C 1
ATOM 2482 O O . ALA A 1 316 ? -11.469 9.820 -4.261 1.00 97.88 316 ALA A O 1
ATOM 2483 N N . ALA A 1 317 ? -11.074 7.625 -4.516 1.00 98.06 317 ALA A N 1
ATOM 2484 C CA . ALA A 1 317 ? -12.361 7.197 -3.978 1.00 98.06 317 ALA A CA 1
ATOM 2485 C C . ALA A 1 317 ? -12.520 7.558 -2.490 1.00 98.06 317 ALA A C 1
ATOM 2487 O O . ALA A 1 317 ? -13.569 8.063 -2.100 1.00 98.06 317 ALA A O 1
ATOM 2488 N N . LEU A 1 318 ? -11.475 7.365 -1.675 1.00 97.44 318 LEU A N 1
ATOM 2489 C CA . LEU A 1 318 ? -11.470 7.768 -0.263 1.00 97.44 318 LEU A CA 1
ATOM 2490 C C . LEU A 1 318 ? -11.657 9.283 -0.111 1.00 97.44 318 LEU A C 1
ATOM 2492 O O . LEU A 1 318 ? -12.491 9.717 0.680 1.00 97.44 318 LEU A O 1
ATOM 2496 N N . SER A 1 319 ? -10.914 10.078 -0.889 1.00 95.75 319 SER A N 1
ATOM 2497 C CA . SER A 1 319 ? -11.021 11.541 -0.859 1.00 95.75 319 SER A CA 1
ATOM 2498 C C . SER A 1 319 ? -12.413 12.020 -1.288 1.00 95.75 319 SER A C 1
ATOM 2500 O O . SER A 1 319 ? -13.030 12.827 -0.595 1.00 95.75 319 SER A O 1
ATOM 2502 N N . THR A 1 320 ? -12.960 11.444 -2.364 1.00 96.81 320 THR A N 1
ATOM 2503 C CA . THR A 1 320 ? -14.318 11.747 -2.855 1.00 96.81 320 THR A CA 1
ATOM 2504 C C . THR A 1 320 ? -15.392 11.417 -1.816 1.00 96.81 320 THR A C 1
ATOM 2506 O O . THR A 1 320 ? -16.360 12.157 -1.675 1.00 96.81 320 THR A O 1
ATOM 2509 N N . ALA A 1 321 ? -15.211 10.339 -1.048 1.00 96.69 321 ALA A N 1
ATOM 2510 C CA . ALA A 1 321 ? -16.114 9.949 0.035 1.00 96.69 321 ALA A CA 1
ATOM 2511 C C . ALA A 1 321 ? -15.946 10.787 1.321 1.00 96.69 321 ALA A C 1
ATOM 2513 O O . ALA A 1 321 ? -16.559 10.475 2.342 1.00 96.69 321 ALA A O 1
ATOM 2514 N N . GLY A 1 322 ? -15.101 11.823 1.305 1.00 94.88 322 GLY A N 1
ATOM 2515 C CA . GLY A 1 322 ? -14.854 12.687 2.457 1.00 94.88 322 GLY A CA 1
ATOM 2516 C C . GLY A 1 322 ? -13.986 12.054 3.548 1.00 94.88 322 GLY A C 1
ATOM 2517 O O . GLY A 1 322 ? -13.881 12.623 4.630 1.00 94.88 322 GLY A O 1
ATOM 2518 N N . VAL A 1 323 ? -13.342 10.910 3.288 1.00 96.06 323 VAL A N 1
ATOM 2519 C CA . VAL A 1 323 ? -12.440 10.261 4.249 1.00 96.06 323 VAL A CA 1
ATOM 2520 C C . VAL A 1 323 ? -11.062 10.932 4.184 1.00 96.06 323 VAL A C 1
ATOM 2522 O O . VAL A 1 323 ? -10.425 10.891 3.125 1.00 96.06 323 VAL A O 1
ATOM 2525 N N . PRO A 1 324 ? -10.539 11.510 5.289 1.00 94.38 324 PRO A N 1
ATOM 2526 C CA . PRO A 1 324 ? -9.190 12.062 5.335 1.00 94.38 324 PRO A CA 1
ATOM 2527 C C . PRO A 1 324 ? -8.148 11.017 4.935 1.00 94.38 324 PRO A C 1
ATOM 2529 O O . PRO A 1 324 ? -7.834 10.097 5.698 1.00 94.38 324 PRO A O 1
ATOM 2532 N N . SER A 1 325 ? -7.596 11.163 3.732 1.00 94.88 325 SER A N 1
ATOM 2533 C CA . SER A 1 325 ? -6.680 10.191 3.147 1.00 94.88 325 SER A CA 1
ATOM 2534 C C . SER A 1 325 ? -5.271 10.740 2.947 1.00 94.88 325 SER A C 1
ATOM 2536 O O . SER A 1 325 ? -5.064 11.949 2.783 1.00 94.88 325 SER A O 1
ATOM 2538 N N . GLY A 1 326 ? -4.295 9.831 2.972 1.00 95.25 326 GLY A N 1
ATOM 2539 C CA . GLY A 1 326 ? -2.899 10.143 2.704 1.00 95.25 326 GLY A CA 1
ATOM 2540 C C . GLY A 1 326 ? -2.153 9.046 1.964 1.00 95.25 326 GLY A C 1
ATOM 2541 O O . GLY A 1 326 ? -2.557 7.882 1.946 1.00 95.25 326 GLY A O 1
ATOM 2542 N N . VAL A 1 327 ? -1.034 9.424 1.353 1.00 97.69 327 VAL A N 1
ATOM 2543 C CA . VAL A 1 327 ? -0.134 8.485 0.676 1.00 97.69 327 VAL A CA 1
ATOM 2544 C C . VAL A 1 327 ? 1.092 8.194 1.535 1.00 97.69 327 VAL A C 1
ATOM 2546 O O . VAL A 1 327 ? 1.709 9.097 2.101 1.00 97.69 327 VAL A O 1
ATOM 2549 N N . LEU A 1 328 ? 1.481 6.924 1.612 1.00 96.94 328 LEU A N 1
ATOM 2550 C CA . LEU A 1 328 ? 2.778 6.525 2.151 1.00 96.94 328 LEU A CA 1
ATOM 2551 C C . LEU A 1 328 ? 3.680 6.064 1.009 1.00 96.94 328 LEU A C 1
ATOM 2553 O O . LEU A 1 328 ? 3.449 5.007 0.425 1.00 96.94 328 LEU A O 1
ATOM 2557 N N . VAL A 1 329 ? 4.734 6.827 0.717 1.00 97.62 329 VAL A N 1
ATOM 2558 C CA . VAL A 1 329 ? 5.816 6.381 -0.172 1.00 97.62 329 VAL A CA 1
ATOM 2559 C C . VAL A 1 329 ? 6.653 5.367 0.605 1.00 97.62 329 VAL A C 1
ATOM 2561 O O . VAL A 1 329 ? 7.579 5.727 1.338 1.00 97.62 329 VAL A O 1
ATOM 2564 N N . ALA A 1 330 ? 6.237 4.102 0.565 1.00 92.88 330 ALA A N 1
ATOM 2565 C CA . ALA A 1 330 ? 6.732 3.090 1.488 1.00 92.88 330 ALA A CA 1
ATOM 2566 C C . ALA A 1 330 ? 6.839 1.684 0.851 1.00 92.88 330 ALA A C 1
ATOM 2568 O O . ALA A 1 330 ? 5.833 1.154 0.372 1.00 92.88 330 ALA A O 1
ATOM 2569 N N . PRO A 1 331 ? 8.017 1.032 0.915 1.00 92.81 331 PRO A N 1
ATOM 2570 C CA . PRO A 1 331 ? 9.296 1.619 1.310 1.00 92.81 331 PRO A CA 1
ATOM 2571 C C . PRO A 1 331 ? 9.940 2.461 0.196 1.00 92.81 331 PRO A C 1
ATOM 2573 O O . PRO A 1 331 ? 9.838 2.140 -0.985 1.00 92.81 331 PRO A O 1
ATOM 2576 N N . VAL A 1 332 ? 10.695 3.483 0.593 1.00 97.06 332 VAL A N 1
ATOM 2577 C CA . VAL A 1 332 ? 11.712 4.117 -0.253 1.00 97.06 332 VAL A CA 1
ATOM 2578 C C . VAL A 1 332 ? 12.943 3.214 -0.269 1.00 97.06 332 VAL A C 1
ATOM 2580 O O . VAL A 1 332 ? 13.540 2.951 0.779 1.00 97.06 332 VAL A O 1
ATOM 2583 N N . ILE A 1 333 ? 13.313 2.742 -1.456 1.00 96.81 333 ILE A N 1
ATOM 2584 C CA . ILE A 1 333 ? 14.486 1.915 -1.722 1.00 96.81 333 ILE A CA 1
ATOM 2585 C C . ILE A 1 333 ? 15.467 2.779 -2.530 1.00 96.81 333 ILE A C 1
ATOM 2587 O O . ILE A 1 333 ? 15.164 3.118 -3.677 1.00 96.81 333 ILE A O 1
ATOM 2591 N N . PRO A 1 334 ? 16.616 3.170 -1.953 1.00 95.94 334 PRO A N 1
ATOM 2592 C CA . PRO A 1 334 ? 17.615 3.991 -2.639 1.00 95.94 334 PRO A CA 1
ATOM 2593 C C . PRO A 1 334 ? 18.065 3.365 -3.953 1.00 95.94 334 PRO A C 1
ATOM 2595 O O . PRO A 1 334 ? 18.279 2.157 -3.990 1.00 95.94 334 PRO A O 1
ATOM 2598 N N . ALA A 1 335 ? 18.230 4.175 -4.999 1.00 95.44 335 ALA A N 1
ATOM 2599 C CA . ALA A 1 335 ? 18.623 3.751 -6.346 1.00 95.44 335 ALA A CA 1
ATOM 2600 C C . ALA A 1 335 ? 17.671 2.739 -7.023 1.00 95.44 335 ALA A C 1
ATOM 2602 O O . ALA A 1 335 ? 18.004 2.163 -8.065 1.00 95.44 335 ALA A O 1
ATOM 2603 N N . LEU A 1 336 ? 16.475 2.534 -6.458 1.00 95.69 336 LEU A N 1
ATOM 2604 C CA . LEU A 1 336 ? 15.457 1.650 -7.021 1.00 95.69 336 LEU A CA 1
ATOM 2605 C C . LEU A 1 336 ? 14.089 2.330 -7.110 1.00 95.69 336 LEU A C 1
ATOM 2607 O O . LEU A 1 336 ? 13.564 2.419 -8.209 1.00 95.69 336 LEU A O 1
ATOM 2611 N N . THR A 1 337 ? 13.541 2.856 -6.009 1.00 96.75 337 THR A N 1
ATOM 2612 C CA . THR A 1 337 ? 12.225 3.540 -5.992 1.00 96.75 337 THR A CA 1
ATOM 2613 C C . THR A 1 337 ? 12.306 5.015 -5.611 1.00 96.75 337 THR A C 1
ATOM 2615 O O . THR A 1 337 ? 11.354 5.764 -5.804 1.00 96.75 337 THR A O 1
ATOM 2618 N N . ASP A 1 338 ? 13.435 5.477 -5.071 1.00 96.31 338 ASP A N 1
ATOM 2619 C CA . ASP A 1 338 ? 13.565 6.842 -4.554 1.00 96.31 338 ASP A CA 1
ATOM 2620 C C . ASP A 1 338 ? 13.397 7.930 -5.627 1.00 96.31 338 ASP A C 1
ATOM 2622 O O . ASP A 1 338 ? 12.931 9.026 -5.322 1.00 96.31 338 ASP A O 1
ATOM 2626 N N . HIS A 1 339 ? 13.736 7.636 -6.883 1.00 96.62 339 HIS A N 1
ATOM 2627 C CA . HIS A 1 339 ? 13.534 8.537 -8.020 1.00 96.62 339 HIS A CA 1
ATOM 2628 C C . HIS A 1 339 ? 12.049 8.809 -8.335 1.00 96.62 339 HIS A C 1
ATOM 2630 O O . HIS A 1 339 ? 11.739 9.826 -8.947 1.00 96.62 339 HIS A O 1
ATOM 2636 N N . GLU A 1 340 ? 11.129 7.947 -7.890 1.00 97.56 340 GLU A N 1
ATOM 2637 C CA . GLU A 1 340 ? 9.687 8.083 -8.145 1.00 97.56 340 GLU A CA 1
ATOM 2638 C C . GLU A 1 340 ? 8.959 8.912 -7.080 1.00 97.56 340 GLU A C 1
ATOM 2640 O O . GLU A 1 340 ? 7.768 9.182 -7.223 1.00 97.56 340 GLU A O 1
ATOM 2645 N N . MET A 1 341 ? 9.642 9.315 -6.002 1.00 97.94 341 MET A N 1
ATOM 2646 C CA . MET A 1 341 ? 9.017 9.959 -4.844 1.00 97.94 341 MET A CA 1
ATOM 2647 C C . MET A 1 341 ? 8.141 11.154 -5.239 1.00 97.94 341 MET A C 1
ATOM 2649 O O . MET A 1 341 ? 6.978 11.219 -4.853 1.00 97.94 341 MET A O 1
ATOM 2653 N N . GLU A 1 342 ? 8.669 12.088 -6.024 1.00 98.25 342 GLU A N 1
ATOM 2654 C CA . GLU A 1 342 ? 7.947 13.287 -6.444 1.00 98.25 342 GLU A CA 1
ATOM 2655 C C . GLU A 1 342 ? 6.770 12.964 -7.369 1.00 98.25 342 GLU A C 1
ATOM 2657 O O . GLU A 1 342 ? 5.726 13.604 -7.257 1.00 98.25 342 GLU A O 1
ATOM 2662 N N . ALA A 1 343 ? 6.917 11.966 -8.244 1.00 98.44 343 ALA A N 1
ATOM 2663 C CA . ALA A 1 343 ? 5.858 11.533 -9.151 1.00 98.44 343 ALA A CA 1
ATOM 2664 C C . ALA A 1 343 ? 4.704 10.865 -8.388 1.00 98.44 343 ALA A C 1
ATOM 2666 O O . ALA A 1 343 ? 3.539 11.164 -8.645 1.00 98.44 343 ALA A O 1
ATOM 2667 N N . ILE A 1 344 ? 5.015 10.023 -7.394 1.00 98.50 344 ILE A N 1
ATOM 2668 C CA . ILE A 1 344 ? 4.013 9.417 -6.506 1.00 98.50 344 ILE A CA 1
ATOM 2669 C C . ILE A 1 344 ? 3.263 10.503 -5.732 1.00 98.50 344 ILE A C 1
ATOM 2671 O O . ILE A 1 344 ? 2.038 10.450 -5.639 1.00 98.50 344 ILE A O 1
ATOM 2675 N N . LEU A 1 345 ? 3.979 11.493 -5.189 1.00 98.50 345 LEU A N 1
ATOM 2676 C CA . LEU A 1 345 ? 3.359 12.602 -4.463 1.00 98.50 345 LEU A CA 1
ATOM 2677 C C . LEU A 1 345 ? 2.448 13.437 -5.367 1.00 98.50 345 LEU A C 1
ATOM 2679 O O . LEU A 1 345 ? 1.356 13.796 -4.938 1.00 98.50 345 LEU A O 1
ATOM 2683 N N . ALA A 1 346 ? 2.869 13.722 -6.603 1.00 98.44 346 ALA A N 1
ATOM 2684 C CA . ALA A 1 346 ? 2.059 14.466 -7.565 1.00 98.44 346 ALA A CA 1
ATOM 2685 C C . ALA A 1 346 ? 0.765 13.713 -7.906 1.00 98.44 346 ALA A C 1
ATOM 2687 O O . ALA A 1 346 ? -0.321 14.257 -7.727 1.00 98.44 346 ALA A O 1
ATOM 2688 N N . ALA A 1 347 ? 0.873 12.432 -8.267 1.00 98.25 347 ALA A N 1
ATOM 2689 C CA . ALA A 1 347 ? -0.286 11.595 -8.573 1.00 98.25 347 ALA A CA 1
ATOM 2690 C C . ALA A 1 347 ? -1.234 11.435 -7.370 1.00 98.25 347 ALA A C 1
ATOM 2692 O O . ALA A 1 347 ? -2.453 11.373 -7.523 1.00 98.25 347 ALA A O 1
ATOM 2693 N N . ALA A 1 348 ? -0.695 11.374 -6.150 1.00 97.62 348 ALA A N 1
ATOM 2694 C CA . ALA A 1 348 ? -1.510 11.315 -4.944 1.00 97.62 348 ALA A CA 1
ATOM 2695 C C . ALA A 1 348 ? -2.221 12.649 -4.654 1.00 97.62 348 ALA A C 1
ATOM 2697 O O . ALA A 1 348 ? -3.387 12.638 -4.262 1.00 97.62 348 ALA A O 1
ATOM 2698 N N . ALA A 1 349 ? -1.553 13.787 -4.865 1.00 97.50 349 ALA A N 1
ATOM 2699 C CA . ALA A 1 349 ? -2.170 15.107 -4.738 1.00 97.50 349 ALA A CA 1
ATOM 2700 C C . ALA A 1 349 ? -3.310 15.294 -5.753 1.00 97.50 349 ALA A C 1
ATOM 2702 O O . ALA A 1 349 ? -4.381 15.768 -5.383 1.00 97.50 349 ALA A O 1
ATOM 2703 N N . GLU A 1 350 ? -3.127 14.841 -6.997 1.00 97.62 350 GLU A N 1
ATOM 2704 C CA . GLU A 1 350 ? -4.184 14.806 -8.021 1.00 97.62 350 GLU A CA 1
ATOM 2705 C C . GLU A 1 350 ? -5.364 13.910 -7.617 1.00 97.62 350 GLU A C 1
ATOM 2707 O O . GLU A 1 350 ? -6.516 14.232 -7.895 1.00 97.62 350 GLU A O 1
ATOM 2712 N N . ALA A 1 351 ? -5.100 12.820 -6.889 1.00 97.19 351 ALA A N 1
ATOM 2713 C CA . ALA A 1 351 ? -6.132 11.978 -6.284 1.00 97.19 351 ALA A CA 1
ATOM 2714 C C . ALA A 1 351 ? -6.821 12.627 -5.060 1.00 97.19 351 ALA A C 1
ATOM 2716 O O . ALA A 1 351 ? -7.669 12.000 -4.428 1.00 97.19 351 ALA A O 1
ATOM 2717 N N . GLY A 1 352 ? -6.472 13.864 -4.698 1.00 94.88 352 GLY A N 1
ATOM 2718 C CA . GLY A 1 352 ? -7.132 14.630 -3.642 1.00 94.88 352 GLY A CA 1
ATOM 2719 C C . GLY A 1 352 ? -6.723 14.244 -2.219 1.00 94.88 352 GLY A C 1
ATOM 2720 O O . GLY A 1 352 ? -7.478 14.512 -1.282 1.00 94.88 352 GLY A O 1
ATOM 2721 N N . VAL A 1 353 ? -5.573 13.593 -2.019 1.00 93.81 353 VAL A N 1
ATOM 2722 C CA . VAL A 1 353 ? -5.092 13.292 -0.659 1.00 93.81 353 VAL A CA 1
ATOM 2723 C C . VAL A 1 353 ? -4.643 14.562 0.063 1.00 93.81 353 VAL A C 1
ATOM 2725 O O . VAL A 1 353 ? -4.163 15.509 -0.555 1.00 93.81 353 VAL A O 1
ATOM 2728 N N . ARG A 1 354 ? -4.755 14.576 1.395 1.00 88.25 354 ARG A N 1
ATOM 2729 C CA . ARG A 1 354 ? -4.435 15.764 2.213 1.00 88.25 354 ARG A CA 1
ATOM 2730 C C . ARG A 1 354 ? -3.028 15.738 2.793 1.00 88.25 354 ARG A C 1
ATOM 2732 O O . ARG A 1 354 ? -2.451 16.780 3.109 1.00 88.25 354 ARG A O 1
ATOM 2739 N N . TRP A 1 355 ? -2.477 14.541 2.962 1.00 95.25 355 TRP A N 1
ATOM 2740 C CA . TRP A 1 355 ? -1.185 14.359 3.600 1.00 95.25 355 TRP A CA 1
ATOM 2741 C C . TRP A 1 355 ? -0.369 13.250 2.943 1.00 95.25 355 TRP A C 1
ATOM 2743 O O . TRP A 1 355 ? -0.885 12.364 2.261 1.00 95.25 355 TRP A O 1
ATOM 2753 N N . ALA A 1 356 ? 0.937 13.309 3.156 1.00 97.00 356 ALA A N 1
ATOM 2754 C CA . ALA A 1 356 ? 1.867 12.295 2.707 1.00 97.00 356 ALA A CA 1
ATOM 2755 C C . ALA A 1 356 ? 2.912 11.992 3.778 1.00 97.00 356 ALA A C 1
ATOM 2757 O O . ALA A 1 356 ? 3.303 12.861 4.565 1.00 97.00 356 ALA A O 1
ATOM 2758 N N . GLY A 1 357 ? 3.417 10.764 3.752 1.00 95.75 357 GLY A N 1
ATOM 2759 C CA . GLY A 1 357 ? 4.595 10.328 4.490 1.00 95.75 357 GLY A CA 1
ATOM 2760 C C . GLY A 1 357 ? 5.483 9.445 3.619 1.00 95.75 357 GLY A C 1
ATOM 2761 O O . GLY A 1 357 ? 5.074 8.984 2.556 1.00 95.75 357 GLY A O 1
ATOM 2762 N N . TYR A 1 358 ? 6.702 9.182 4.077 1.00 96.56 358 TYR A N 1
ATOM 2763 C CA . TYR A 1 358 ? 7.557 8.158 3.485 1.00 96.56 358 TYR A CA 1
ATOM 2764 C C . TYR A 1 358 ? 8.234 7.339 4.579 1.00 96.56 358 TYR A C 1
ATOM 2766 O O . TYR A 1 358 ? 8.444 7.822 5.695 1.00 96.56 358 TYR A O 1
ATOM 2774 N N . VAL A 1 359 ? 8.577 6.098 4.246 1.00 93.75 359 VAL A N 1
ATOM 2775 C CA . VAL A 1 359 ? 9.315 5.194 5.134 1.00 93.75 359 VAL A CA 1
ATOM 2776 C C . VAL A 1 359 ? 10.458 4.583 4.347 1.00 93.75 359 VAL A C 1
ATOM 2778 O O . VAL A 1 359 ? 10.235 3.988 3.299 1.00 93.75 359 VAL A O 1
ATOM 2781 N N . LEU A 1 360 ? 11.684 4.714 4.841 1.00 93.94 360 LEU A N 1
ATOM 2782 C CA . LEU A 1 360 ? 12.850 4.060 4.258 1.00 93.94 360 LEU A CA 1
ATOM 2783 C C . LEU A 1 360 ? 12.767 2.538 4.445 1.00 93.94 360 LEU A C 1
ATOM 2785 O O . LEU A 1 360 ? 12.297 2.061 5.481 1.00 93.94 360 LEU A O 1
ATOM 2789 N N . LEU A 1 361 ? 13.252 1.775 3.462 1.00 93.88 361 LEU A N 1
ATOM 2790 C CA . LEU A 1 361 ? 13.333 0.317 3.539 1.00 93.88 361 LEU A CA 1
ATOM 2791 C C . LEU A 1 361 ? 13.993 -0.149 4.842 1.00 93.88 361 LEU A C 1
ATOM 2793 O O . LEU A 1 361 ? 15.100 0.280 5.173 1.00 93.88 361 LEU A O 1
ATOM 2797 N N . ARG A 1 362 ? 13.315 -1.052 5.557 1.00 89.69 362 ARG A N 1
ATOM 2798 C CA . ARG A 1 362 ? 13.791 -1.696 6.786 1.00 89.69 362 ARG A CA 1
ATOM 2799 C C . ARG A 1 362 ? 14.158 -3.143 6.495 1.00 89.69 362 ARG A C 1
ATOM 2801 O O . ARG A 1 362 ? 13.385 -3.834 5.842 1.00 89.69 362 ARG A O 1
ATOM 2808 N N . LEU A 1 363 ? 15.293 -3.586 7.028 1.00 89.31 363 LEU A N 1
ATOM 2809 C CA . LEU A 1 363 ? 15.839 -4.926 6.801 1.00 89.31 363 LEU A CA 1
ATOM 2810 C C . LEU A 1 363 ? 16.134 -5.649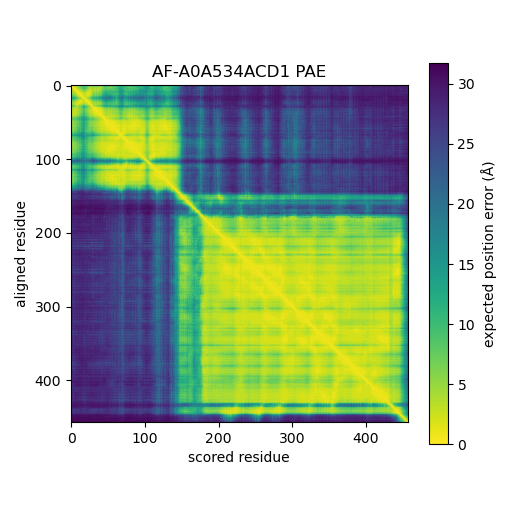 8.131 1.00 89.31 363 LEU A C 1
ATOM 2812 O O . LEU A 1 363 ? 17.286 -5.996 8.394 1.00 89.31 363 LEU A O 1
ATOM 2816 N N . PRO A 1 364 ? 15.148 -5.809 9.033 1.00 82.00 364 PRO A N 1
ATOM 2817 C CA . PRO A 1 364 ? 15.377 -6.491 10.305 1.00 82.00 364 PRO A CA 1
ATOM 2818 C C . PRO A 1 364 ? 15.660 -7.986 10.095 1.00 82.00 364 PRO A C 1
ATOM 2820 O O . PRO A 1 364 ? 15.081 -8.595 9.203 1.00 82.00 364 PRO A O 1
ATOM 2823 N N . TYR A 1 365 ? 16.506 -8.572 10.945 1.00 86.31 365 TYR A N 1
ATOM 2824 C CA . TYR A 1 365 ? 16.749 -10.022 11.017 1.00 86.31 365 TYR A CA 1
ATOM 2825 C C . TYR A 1 365 ? 16.980 -10.679 9.638 1.00 86.31 365 TYR A C 1
ATOM 2827 O O . TYR A 1 365 ? 17.863 -10.227 8.909 1.00 86.31 365 TYR A O 1
ATOM 2835 N N . GLU A 1 366 ? 16.203 -11.703 9.276 1.00 80.56 366 GLU A N 1
ATOM 2836 C CA . GLU A 1 366 ? 16.326 -12.497 8.042 1.00 80.56 366 GLU A CA 1
ATOM 2837 C C . GLU A 1 366 ? 15.996 -11.689 6.776 1.00 80.56 366 GLU A C 1
ATOM 2839 O O . GLU A 1 366 ? 16.372 -12.065 5.667 1.00 80.56 366 GLU A O 1
ATOM 2844 N N . ILE A 1 367 ? 15.323 -10.540 6.915 1.00 84.69 367 ILE A N 1
ATOM 2845 C CA . ILE A 1 367 ? 14.921 -9.705 5.775 1.00 84.69 367 ILE A CA 1
ATOM 2846 C C . ILE A 1 367 ? 16.119 -9.143 5.032 1.00 84.69 367 ILE A C 1
ATOM 2848 O O . ILE A 1 367 ? 16.048 -8.951 3.821 1.00 84.69 367 ILE A O 1
ATOM 2852 N N . LYS A 1 368 ? 17.219 -8.868 5.738 1.00 86.44 368 LYS A N 1
ATOM 2853 C CA . LYS A 1 368 ? 18.437 -8.363 5.099 1.00 86.44 368 LYS A CA 1
ATOM 2854 C C . LYS A 1 368 ? 18.965 -9.353 4.056 1.00 86.44 368 LYS A C 1
ATOM 2856 O O . LYS A 1 368 ? 19.385 -8.913 2.992 1.00 86.44 368 LYS A O 1
ATOM 2861 N N . ASP A 1 369 ? 18.893 -10.650 4.344 1.00 86.81 369 ASP A N 1
ATOM 2862 C CA . ASP A 1 369 ? 19.442 -11.704 3.497 1.00 86.81 369 ASP A CA 1
ATOM 2863 C C . ASP A 1 369 ? 18.466 -11.973 2.345 1.00 86.81 369 ASP A C 1
ATOM 2865 O O . ASP A 1 369 ? 18.840 -11.799 1.187 1.00 86.81 369 ASP A O 1
ATOM 2869 N N . LEU A 1 370 ? 17.175 -12.173 2.653 1.00 83.75 370 LEU A N 1
ATOM 2870 C CA . LEU A 1 370 ? 16.109 -12.343 1.652 1.00 83.75 370 LEU A CA 1
ATOM 2871 C C . LEU A 1 370 ? 16.046 -11.191 0.638 1.00 83.75 370 LEU A C 1
ATOM 2873 O O . LEU A 1 370 ? 15.873 -11.407 -0.560 1.00 83.75 370 LEU A O 1
ATOM 2877 N N . PHE A 1 371 ? 16.173 -9.945 1.101 1.00 90.56 371 PHE A N 1
ATOM 2878 C CA . PHE A 1 371 ? 16.147 -8.788 0.210 1.00 90.56 371 PHE A CA 1
ATOM 2879 C C . PHE A 1 371 ? 17.434 -8.657 -0.612 1.00 90.56 371 PHE A C 1
ATOM 2881 O O . PHE A 1 371 ? 17.377 -8.227 -1.763 1.00 90.56 371 PHE A O 1
ATOM 2888 N N . THR A 1 372 ? 18.586 -9.024 -0.042 1.00 91.19 372 THR A N 1
ATOM 2889 C CA . THR A 1 372 ? 19.863 -9.018 -0.772 1.00 91.19 372 THR A CA 1
ATOM 2890 C C . THR A 1 372 ? 19.851 -10.062 -1.886 1.00 91.19 372 THR A C 1
ATOM 2892 O O . THR A 1 372 ? 20.248 -9.747 -3.005 1.00 91.19 372 THR A O 1
ATOM 2895 N N . GLU A 1 373 ? 19.335 -11.261 -1.613 1.00 90.12 373 GLU A N 1
ATOM 2896 C CA . GLU A 1 373 ? 19.130 -12.317 -2.612 1.00 90.12 373 GLU A CA 1
ATOM 2897 C C . GLU A 1 373 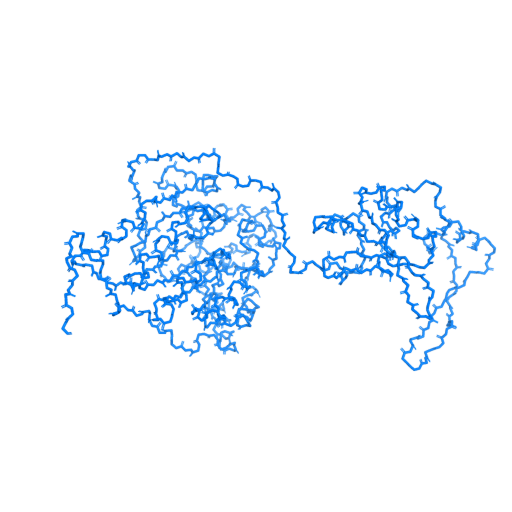? 18.156 -11.865 -3.703 1.00 90.12 373 GLU A C 1
ATOM 2899 O O . GLU A 1 373 ? 18.488 -11.922 -4.887 1.00 90.12 373 GLU A O 1
ATOM 2904 N N . TRP A 1 374 ? 17.003 -11.305 -3.318 1.00 92.25 374 TRP A N 1
ATOM 2905 C CA . TRP A 1 374 ? 16.026 -10.774 -4.271 1.00 92.25 374 TRP A CA 1
ATOM 2906 C C . TRP A 1 374 ? 16.630 -9.689 -5.176 1.00 92.25 374 TRP A C 1
ATOM 2908 O O . TRP A 1 374 ? 16.385 -9.686 -6.384 1.00 92.25 374 TRP A O 1
ATOM 2918 N N . LEU A 1 375 ? 17.444 -8.783 -4.619 1.00 93.88 375 LEU A N 1
ATOM 2919 C CA . LEU A 1 375 ? 18.162 -7.771 -5.395 1.00 93.88 375 LEU A CA 1
ATOM 2920 C C . LEU A 1 375 ? 19.179 -8.394 -6.351 1.00 93.88 375 LEU A C 1
ATOM 2922 O O . LEU A 1 375 ? 19.264 -7.947 -7.491 1.00 93.88 375 LEU A O 1
ATOM 2926 N N . ALA A 1 376 ? 19.951 -9.384 -5.904 1.00 92.62 376 ALA A N 1
ATOM 2927 C CA . ALA A 1 376 ? 20.945 -10.053 -6.739 1.00 92.62 376 ALA A CA 1
ATOM 2928 C C . ALA A 1 376 ? 20.290 -10.790 -7.917 1.00 92.62 376 ALA A C 1
ATOM 2930 O O . ALA A 1 376 ? 20.812 -10.755 -9.027 1.00 92.62 376 ALA A O 1
ATOM 2931 N N . GLU A 1 377 ? 19.126 -11.395 -7.691 1.00 91.75 377 GLU A N 1
ATOM 2932 C CA . GLU A 1 377 ? 18.358 -12.095 -8.720 1.00 91.75 377 GLU A CA 1
ATOM 2933 C C . GLU A 1 377 ? 17.709 -11.129 -9.725 1.00 91.75 377 GLU A C 1
ATOM 2935 O O . GLU A 1 377 ? 17.805 -11.324 -10.935 1.00 91.75 377 GLU A O 1
ATOM 2940 N N . HIS A 1 378 ? 17.057 -10.065 -9.246 1.00 90.81 378 HIS A N 1
ATOM 2941 C CA . HIS A 1 378 ? 16.201 -9.225 -10.094 1.00 90.81 378 HIS A CA 1
ATOM 2942 C C . HIS A 1 378 ? 16.885 -7.952 -10.610 1.00 90.81 378 HIS A C 1
ATOM 2944 O O . HIS A 1 378 ? 16.445 -7.390 -11.619 1.00 90.81 378 HIS A O 1
ATOM 2950 N N . TYR A 1 379 ? 17.914 -7.471 -9.906 1.00 93.56 379 TYR A N 1
ATOM 2951 C CA . TYR A 1 379 ? 18.628 -6.215 -10.165 1.00 93.56 379 TYR A CA 1
ATOM 2952 C C . TYR A 1 379 ? 20.141 -6.333 -9.854 1.00 93.56 379 TYR A C 1
ATOM 2954 O O . TYR A 1 379 ? 20.671 -5.509 -9.094 1.00 93.56 379 TYR A O 1
ATOM 2962 N N . PRO A 1 380 ? 20.865 -7.312 -10.439 1.00 93.81 380 PRO A N 1
ATOM 2963 C CA . PRO A 1 380 ? 22.254 -7.626 -10.076 1.00 93.81 380 PRO A CA 1
ATOM 2964 C C . PRO A 1 380 ? 23.195 -6.419 -10.177 1.00 93.81 380 PRO A C 1
ATOM 2966 O O . PRO A 1 380 ? 23.993 -6.170 -9.276 1.00 93.81 380 PRO A O 1
ATOM 2969 N N . GLU A 1 381 ? 23.042 -5.605 -11.223 1.00 94.44 381 GLU A N 1
ATOM 2970 C CA . GLU A 1 381 ? 23.871 -4.416 -11.464 1.00 94.44 381 GLU A CA 1
ATOM 2971 C C . GLU A 1 381 ? 23.686 -3.318 -10.405 1.00 94.44 381 GLU A C 1
ATOM 2973 O O . GLU A 1 381 ? 24.579 -2.502 -10.180 1.00 94.44 381 GLU A O 1
ATOM 2978 N N . ARG A 1 382 ? 22.528 -3.285 -9.731 1.00 93.06 382 ARG A N 1
ATOM 2979 C CA . ARG A 1 382 ? 22.202 -2.272 -8.715 1.00 93.06 382 ARG A CA 1
ATOM 2980 C C . ARG A 1 382 ? 22.369 -2.791 -7.292 1.00 93.06 382 ARG A C 1
ATOM 2982 O O . ARG A 1 382 ? 22.501 -1.978 -6.379 1.00 93.06 382 ARG A O 1
ATOM 2989 N N . ALA A 1 383 ? 22.390 -4.108 -7.089 1.00 93.25 383 ALA A N 1
ATOM 2990 C CA . ALA A 1 383 ? 22.342 -4.741 -5.772 1.00 93.25 383 ALA A CA 1
ATOM 2991 C C . ALA A 1 383 ? 23.395 -4.183 -4.797 1.00 93.25 383 ALA A C 1
ATOM 2993 O O . ALA A 1 383 ? 23.057 -3.720 -3.702 1.00 93.25 383 ALA A O 1
ATOM 2994 N N . ALA A 1 384 ? 24.664 -4.139 -5.219 1.00 94.81 384 ALA A N 1
ATOM 2995 C CA . ALA A 1 384 ? 25.757 -3.624 -4.393 1.00 94.81 384 ALA A CA 1
ATOM 2996 C C . ALA A 1 384 ? 25.577 -2.136 -4.043 1.00 94.81 384 ALA A C 1
ATOM 2998 O O . ALA A 1 384 ? 25.799 -1.730 -2.899 1.00 94.81 384 ALA A O 1
ATOM 2999 N N . HIS A 1 385 ? 25.130 -1.328 -5.007 1.00 96.94 385 HIS A N 1
ATOM 3000 C CA . HIS A 1 385 ? 24.928 0.105 -4.816 1.00 96.94 385 HIS A CA 1
ATOM 3001 C C . HIS A 1 385 ? 23.759 0.401 -3.866 1.00 96.94 385 HIS A C 1
ATOM 3003 O O . HIS A 1 385 ? 23.922 1.168 -2.916 1.00 96.94 385 HIS A O 1
ATOM 3009 N N . VAL A 1 386 ? 22.617 -0.274 -4.049 1.00 97.06 386 VAL A N 1
ATOM 3010 C CA . VAL A 1 386 ? 21.447 -0.168 -3.160 1.00 97.06 386 VAL A CA 1
ATOM 3011 C C . VAL A 1 386 ? 21.847 -0.502 -1.720 1.00 97.06 386 VAL A C 1
ATOM 3013 O O . VAL A 1 386 ? 21.597 0.279 -0.798 1.00 97.06 386 VAL A O 1
ATOM 3016 N N . MET A 1 387 ? 22.539 -1.627 -1.517 1.00 97.06 387 MET A N 1
ATOM 3017 C CA . MET A 1 387 ? 22.971 -2.056 -0.184 1.00 97.06 387 MET A CA 1
ATOM 3018 C C . MET A 1 387 ? 24.037 -1.139 0.430 1.00 97.06 387 MET A C 1
ATOM 3020 O O . MET A 1 387 ? 24.094 -1.007 1.655 1.00 97.06 387 MET A O 1
ATOM 3024 N N . SER A 1 388 ? 24.875 -0.496 -0.387 1.00 97.00 388 SER A N 1
ATOM 3025 C CA . SER A 1 388 ? 25.829 0.520 0.073 1.00 97.00 388 SER A CA 1
ATOM 3026 C C . SER A 1 388 ? 25.107 1.766 0.599 1.00 97.00 388 SER A C 1
ATOM 3028 O O . SER A 1 388 ? 25.371 2.203 1.720 1.00 97.00 388 SER A O 1
ATOM 3030 N N . LEU A 1 389 ? 24.114 2.281 -0.136 1.00 97.00 389 LEU A N 1
ATOM 3031 C CA . LEU A 1 389 ? 23.313 3.436 0.289 1.00 97.00 389 LEU A CA 1
ATOM 3032 C C . LEU A 1 389 ? 22.505 3.155 1.562 1.00 97.00 389 LEU A C 1
ATOM 3034 O O . LEU A 1 389 ? 22.442 4.003 2.455 1.00 97.00 389 LEU A O 1
ATOM 3038 N N . ILE A 1 390 ? 21.927 1.956 1.682 1.00 96.38 390 ILE A N 1
ATOM 3039 C CA . ILE A 1 390 ? 21.232 1.526 2.904 1.00 96.38 390 ILE A CA 1
ATOM 3040 C C . ILE A 1 390 ? 22.187 1.561 4.102 1.00 96.38 390 ILE A C 1
ATOM 3042 O O . ILE A 1 390 ? 21.838 2.128 5.138 1.00 96.38 390 ILE A O 1
ATOM 3046 N N . ARG A 1 391 ? 23.401 1.014 3.953 1.00 95.88 391 ARG A N 1
ATOM 3047 C CA . ARG A 1 391 ? 24.428 1.033 5.005 1.00 95.88 391 ARG A CA 1
ATOM 3048 C C . ARG A 1 391 ? 24.876 2.445 5.353 1.00 95.88 391 ARG A C 1
ATOM 3050 O O . ARG A 1 391 ? 24.961 2.775 6.536 1.00 95.88 391 ARG A O 1
ATOM 3057 N N . ALA A 1 392 ? 25.096 3.295 4.353 1.00 95.25 392 ALA A N 1
ATOM 3058 C CA . ALA A 1 392 ? 25.474 4.690 4.556 1.00 95.25 392 ALA A CA 1
ATOM 3059 C C . ALA A 1 392 ? 24.438 5.448 5.403 1.00 95.25 392 ALA A C 1
ATOM 3061 O O . ALA A 1 392 ? 24.805 6.205 6.299 1.00 95.25 392 ALA A O 1
ATOM 3062 N N . MET A 1 393 ? 23.144 5.184 5.196 1.00 95.38 393 MET A N 1
ATOM 3063 C CA . MET A 1 393 ? 22.069 5.807 5.978 1.00 95.38 393 MET A CA 1
ATOM 3064 C C . MET A 1 393 ? 21.798 5.166 7.343 1.00 95.38 393 MET A C 1
ATOM 3066 O O . MET A 1 393 ? 20.875 5.581 8.048 1.00 95.38 393 MET A O 1
ATOM 3070 N N . ARG A 1 394 ? 22.550 4.127 7.711 1.00 94.56 394 ARG A N 1
ATOM 3071 C CA . ARG A 1 394 ? 22.343 3.330 8.929 1.00 94.56 394 ARG A CA 1
ATOM 3072 C C . ARG A 1 394 ? 23.646 3.106 9.704 1.00 94.56 394 ARG A C 1
ATOM 3074 O O . ARG A 1 394 ? 23.762 2.143 10.463 1.00 94.56 394 ARG A O 1
ATOM 3081 N N . GLY A 1 395 ? 24.634 3.985 9.515 1.00 90.00 395 GLY A N 1
ATOM 3082 C CA . GLY A 1 395 ? 25.916 3.926 10.225 1.00 90.00 395 GLY A CA 1
ATOM 3083 C C . GLY A 1 395 ? 26.720 2.657 9.925 1.00 90.00 395 GLY A C 1
ATOM 3084 O O . GLY A 1 395 ? 27.272 2.052 10.836 1.00 90.00 395 GLY A O 1
ATOM 3085 N N . GLY A 1 396 ? 26.716 2.207 8.667 1.00 92.12 396 GLY A N 1
ATOM 3086 C CA . GLY A 1 396 ? 27.436 1.018 8.196 1.00 92.12 396 GLY A CA 1
ATOM 3087 C C . GLY A 1 396 ? 26.650 -0.297 8.280 1.00 92.12 396 GLY A C 1
ATOM 3088 O O . GLY A 1 396 ? 27.089 -1.306 7.730 1.00 92.12 396 GLY A O 1
ATOM 3089 N N . ARG A 1 397 ? 25.471 -0.307 8.914 1.00 92.31 397 ARG A N 1
ATOM 3090 C CA . ARG A 1 397 ? 24.646 -1.515 9.119 1.00 92.31 397 ARG A CA 1
ATOM 3091 C C . ARG A 1 397 ? 23.543 -1.660 8.073 1.00 92.31 397 ARG A C 1
ATOM 3093 O O . ARG A 1 397 ? 23.057 -0.675 7.540 1.00 92.31 397 ARG A O 1
ATOM 3100 N N . ALA A 1 398 ? 23.070 -2.880 7.824 1.00 88.50 398 ALA A N 1
ATOM 3101 C CA . ALA A 1 398 ? 21.916 -3.101 6.940 1.00 88.50 398 ALA A CA 1
ATOM 3102 C C . ALA A 1 398 ? 20.581 -2.638 7.562 1.00 88.50 398 ALA A C 1
ATOM 3104 O O . ALA A 1 398 ? 19.635 -2.327 6.841 1.00 88.50 398 ALA A O 1
ATOM 3105 N N . ASN A 1 399 ? 20.504 -2.558 8.896 1.00 90.00 399 ASN A N 1
ATOM 3106 C CA . ASN A 1 399 ? 19.300 -2.167 9.622 1.00 90.00 399 ASN A CA 1
ATOM 3107 C C . ASN A 1 399 ? 19.601 -1.250 10.820 1.00 90.00 399 ASN A C 1
ATOM 3109 O O . ASN A 1 399 ? 20.716 -1.204 11.336 1.00 90.00 399 ASN A O 1
ATOM 3113 N N . ASP A 1 400 ? 18.569 -0.530 11.252 1.00 84.19 400 ASP A N 1
ATOM 3114 C CA . ASP A 1 400 ? 18.520 0.257 12.484 1.00 84.19 400 ASP A CA 1
ATOM 3115 C C . ASP A 1 400 ? 17.202 -0.078 13.190 1.00 84.19 400 ASP A C 1
ATOM 3117 O O . ASP A 1 400 ? 16.150 -0.072 12.544 1.00 84.19 400 ASP A O 1
ATOM 3121 N N . ALA A 1 401 ? 17.269 -0.418 14.476 1.00 80.75 401 ALA A N 1
ATOM 3122 C CA . ALA A 1 401 ? 16.110 -0.789 15.285 1.00 80.75 401 ALA A CA 1
ATOM 3123 C C . ALA A 1 401 ? 15.444 0.425 15.952 1.00 80.75 401 ALA A C 1
ATOM 3125 O O . ALA A 1 401 ? 14.255 0.359 16.279 1.00 80.75 401 ALA A O 1
ATOM 3126 N N . ASN A 1 402 ? 16.177 1.534 16.100 1.00 79.94 402 ASN A N 1
ATOM 3127 C CA . ASN A 1 402 ? 15.741 2.700 16.858 1.00 79.94 402 ASN A CA 1
ATOM 3128 C C . ASN A 1 402 ? 14.528 3.375 16.212 1.00 79.94 402 ASN A C 1
ATOM 3130 O O . ASN A 1 402 ? 14.476 3.598 14.994 1.00 79.94 402 ASN A O 1
ATOM 3134 N N . PHE A 1 403 ? 13.532 3.713 17.032 1.00 77.56 403 PHE A N 1
ATOM 3135 C CA . PHE A 1 403 ? 12.382 4.476 16.567 1.00 77.56 403 PHE A CA 1
ATOM 3136 C C . PHE A 1 403 ? 12.824 5.852 16.034 1.00 77.56 403 PHE A C 1
ATOM 3138 O O . PHE A 1 403 ? 13.865 6.398 16.391 1.00 77.56 403 PHE A O 1
ATOM 3145 N N . GLY A 1 404 ? 12.068 6.396 15.084 1.00 80.44 404 GLY A N 1
ATOM 3146 C CA . GLY A 1 404 ? 12.456 7.563 14.290 1.00 80.44 404 GLY A CA 1
ATOM 3147 C C . GLY A 1 404 ? 13.494 7.246 13.207 1.00 80.44 404 GLY A C 1
ATOM 3148 O O . GLY A 1 404 ? 13.172 7.299 12.014 1.00 80.44 404 GLY A O 1
ATOM 3149 N N . SER A 1 405 ? 14.725 6.894 13.587 1.00 83.88 405 SER A N 1
ATOM 3150 C CA . SER A 1 405 ? 15.829 6.699 12.633 1.00 83.88 405 SER A CA 1
ATOM 3151 C C . SER A 1 405 ? 15.625 5.479 11.734 1.00 83.88 405 SER A C 1
ATOM 3153 O O . SER A 1 405 ? 15.914 5.562 10.540 1.00 83.88 405 SER A O 1
ATOM 3155 N N . ARG A 1 406 ? 14.989 4.401 12.220 1.00 85.94 406 ARG A N 1
ATOM 3156 C CA . ARG A 1 406 ? 14.658 3.226 11.387 1.00 85.94 406 ARG A CA 1
ATOM 3157 C C . ARG A 1 406 ? 13.786 3.543 10.170 1.00 85.94 406 ARG A C 1
ATOM 3159 O O . ARG A 1 406 ? 13.863 2.817 9.180 1.00 85.94 406 ARG A O 1
ATOM 3166 N N . MET A 1 407 ? 12.966 4.596 10.259 1.00 87.44 407 MET A N 1
ATOM 3167 C CA . MET A 1 407 ? 12.026 5.035 9.218 1.00 87.44 407 MET A CA 1
ATOM 3168 C C . MET A 1 407 ? 12.605 6.108 8.294 1.00 87.44 407 MET A C 1
ATOM 3170 O O . MET A 1 407 ? 12.132 6.244 7.172 1.00 87.44 407 MET A O 1
ATOM 3174 N N . ARG A 1 408 ? 13.589 6.889 8.756 1.00 89.94 408 ARG A N 1
ATOM 3175 C CA . ARG A 1 408 ? 14.089 8.076 8.038 1.00 89.94 408 ARG A CA 1
ATOM 3176 C C . ARG A 1 408 ? 15.534 7.946 7.560 1.00 89.94 408 ARG A C 1
ATOM 3178 O O . ARG A 1 408 ? 15.900 8.610 6.598 1.00 89.94 408 ARG A O 1
ATOM 3185 N N . GLY A 1 409 ? 16.335 7.104 8.209 1.00 93.00 409 GLY A N 1
ATOM 3186 C CA . GLY A 1 409 ? 17.782 7.047 8.016 1.00 93.00 409 GLY A CA 1
ATOM 3187 C C . GLY A 1 409 ? 18.512 8.278 8.566 1.00 93.00 409 GLY A C 1
ATOM 3188 O O . GLY A 1 409 ? 17.904 9.252 9.022 1.00 93.00 409 GLY A O 1
ATOM 3189 N N . THR A 1 410 ? 19.840 8.226 8.521 1.00 93.69 410 THR A N 1
ATOM 3190 C CA . THR A 1 410 ? 20.750 9.313 8.906 1.00 93.69 410 THR A CA 1
ATOM 3191 C C . THR A 1 410 ? 21.745 9.621 7.781 1.00 93.69 410 THR A C 1
ATOM 3193 O O . THR A 1 410 ? 21.753 8.968 6.739 1.00 93.69 410 THR A O 1
ATOM 3196 N N . GLY A 1 411 ? 22.561 10.663 7.947 1.00 94.75 411 GLY A N 1
ATOM 3197 C CA . GLY A 1 411 ? 23.591 11.029 6.972 1.00 94.75 411 GLY A CA 1
ATOM 3198 C C . GLY A 1 411 ? 23.080 11.765 5.720 1.00 94.75 411 GLY A C 1
ATOM 3199 O O . GLY A 1 411 ? 21.881 12.029 5.583 1.00 94.75 411 GLY A O 1
ATOM 3200 N N . PRO A 1 412 ? 23.991 12.131 4.797 1.00 95.31 412 PRO A N 1
ATOM 3201 C CA . PRO A 1 412 ? 23.698 13.059 3.701 1.00 95.31 412 PRO A CA 1
ATOM 3202 C C . PRO A 1 412 ? 22.581 12.593 2.762 1.00 95.31 412 PRO A C 1
ATOM 3204 O O . PRO A 1 412 ? 21.730 13.390 2.372 1.00 95.31 412 PRO A O 1
ATOM 3207 N N . TYR A 1 413 ? 22.528 11.297 2.442 1.00 95.38 413 TYR A N 1
ATOM 3208 C CA . TYR A 1 413 ? 21.514 10.761 1.531 1.00 95.38 413 TYR A CA 1
ATOM 3209 C C . TYR A 1 413 ? 20.107 10.771 2.157 1.00 95.38 413 TYR A C 1
ATOM 3211 O O . TYR A 1 413 ? 19.140 11.156 1.503 1.00 95.38 413 TYR A O 1
ATOM 3219 N N . ALA A 1 414 ? 19.977 10.464 3.453 1.00 94.88 414 ALA A N 1
ATOM 3220 C CA . ALA A 1 414 ? 18.704 10.597 4.167 1.00 94.88 414 ALA A CA 1
ATOM 3221 C C . ALA A 1 414 ? 18.246 12.065 4.256 1.00 94.88 414 ALA A C 1
ATOM 3223 O O . ALA A 1 414 ? 17.056 12.366 4.134 1.00 94.88 414 ALA A O 1
ATOM 3224 N N . VAL A 1 415 ? 19.190 13.001 4.434 1.00 96.12 415 VAL A N 1
ATOM 3225 C CA . VAL A 1 415 ? 18.908 14.446 4.389 1.00 96.12 415 VAL A CA 1
ATOM 3226 C C . VAL A 1 415 ? 18.403 14.857 3.005 1.00 96.12 415 VAL A C 1
ATOM 3228 O O . VAL A 1 415 ? 17.406 15.575 2.925 1.00 96.12 415 VAL A O 1
ATOM 3231 N N . LEU A 1 416 ? 19.028 14.365 1.931 1.00 96.44 416 LEU A N 1
ATOM 3232 C CA . LEU A 1 416 ? 18.588 14.602 0.556 1.00 96.44 416 LEU A CA 1
ATOM 3233 C C . LEU A 1 416 ? 17.151 14.112 0.333 1.00 96.44 416 LEU A C 1
ATOM 3235 O O . LEU A 1 416 ? 16.314 14.897 -0.110 1.00 96.44 416 LEU A O 1
ATOM 3239 N N . LEU A 1 417 ? 16.839 12.862 0.698 1.00 96.81 417 LEU A N 1
ATOM 3240 C CA . LEU A 1 417 ? 15.484 12.305 0.584 1.00 96.81 417 LEU A CA 1
ATOM 3241 C C . LEU A 1 417 ? 14.461 13.138 1.363 1.00 96.81 417 LEU A C 1
ATOM 3243 O O . LEU A 1 417 ? 13.401 13.485 0.845 1.00 96.81 417 LEU A O 1
ATOM 3247 N N . ARG A 1 418 ? 14.793 13.527 2.598 1.00 96.69 418 ARG A N 1
ATOM 3248 C CA . ARG A 1 418 ? 13.929 14.375 3.425 1.00 96.69 418 ARG A CA 1
ATOM 3249 C C . ARG A 1 418 ? 13.685 15.745 2.797 1.00 96.69 418 ARG A C 1
ATOM 3251 O O . ARG A 1 418 ? 12.565 16.247 2.879 1.00 96.69 418 ARG A O 1
ATOM 3258 N N . ASN A 1 419 ? 14.708 16.360 2.212 1.00 97.62 419 ASN A N 1
ATOM 3259 C CA . ASN A 1 419 ? 14.586 17.666 1.571 1.00 97.62 419 ASN A CA 1
ATOM 3260 C C . ASN A 1 419 ? 13.738 17.575 0.298 1.00 97.62 419 ASN A C 1
ATOM 3262 O O . ASN A 1 419 ? 12.805 18.362 0.156 1.00 97.62 419 ASN A O 1
ATOM 3266 N N . ARG A 1 420 ? 13.994 16.575 -0.557 1.00 97.62 420 ARG A N 1
ATOM 3267 C CA . ARG A 1 420 ? 13.180 16.263 -1.744 1.00 97.62 420 ARG A CA 1
ATOM 3268 C C . ARG A 1 420 ? 11.706 16.101 -1.382 1.00 97.62 420 ARG A C 1
ATOM 3270 O O . ARG A 1 420 ? 10.864 16.834 -1.895 1.00 97.62 420 ARG A O 1
ATOM 3277 N N . PHE A 1 421 ? 11.416 15.245 -0.402 1.00 97.81 421 PHE A N 1
ATOM 3278 C CA . PHE A 1 421 ? 10.066 15.030 0.112 1.00 97.81 421 PHE A CA 1
ATOM 3279 C C . PHE A 1 421 ? 9.403 16.329 0.595 1.00 97.81 421 PHE A C 1
ATOM 3281 O O . PHE A 1 421 ? 8.292 16.654 0.188 1.00 97.81 421 PHE A O 1
ATOM 3288 N N . ARG A 1 422 ? 10.087 17.107 1.448 1.00 97.12 422 ARG A N 1
ATOM 3289 C CA . ARG A 1 422 ? 9.545 18.359 2.008 1.00 97.12 422 ARG A CA 1
ATOM 3290 C C . ARG A 1 422 ? 9.244 19.399 0.932 1.00 97.12 422 ARG A C 1
ATOM 3292 O O . ARG A 1 422 ? 8.202 20.047 0.997 1.00 97.12 422 ARG A O 1
ATOM 3299 N N . ILE A 1 423 ? 10.149 19.567 -0.031 1.00 97.75 423 ILE A N 1
ATOM 3300 C CA . ILE A 1 423 ? 9.982 20.509 -1.144 1.00 97.75 423 ILE A CA 1
ATOM 3301 C C . ILE A 1 423 ? 8.799 20.079 -2.014 1.00 97.75 423 ILE A C 1
ATOM 3303 O O . ILE A 1 423 ? 7.950 20.909 -2.338 1.00 97.75 423 ILE A O 1
ATOM 3307 N N . ALA A 1 424 ? 8.707 18.788 -2.339 1.00 97.81 424 ALA A N 1
ATOM 3308 C CA . ALA A 1 424 ? 7.609 18.243 -3.125 1.00 97.81 424 ALA A CA 1
ATOM 3309 C C . ALA A 1 424 ? 6.257 18.422 -2.421 1.00 97.81 424 ALA A C 1
ATOM 3311 O O . ALA A 1 424 ? 5.338 18.960 -3.034 1.00 97.81 424 ALA A O 1
ATOM 3312 N N . CYS A 1 425 ? 6.150 18.072 -1.133 1.00 97.38 425 CYS A N 1
ATOM 3313 C CA . CYS A 1 425 ? 4.918 18.277 -0.368 1.00 97.38 425 CYS A CA 1
ATOM 3314 C C . CYS A 1 425 ? 4.503 19.751 -0.335 1.00 97.38 425 CYS A C 1
ATOM 3316 O O . CYS A 1 425 ? 3.348 20.054 -0.613 1.00 97.38 425 CYS A O 1
ATOM 3318 N N . ARG A 1 426 ? 5.444 20.675 -0.084 1.00 96.38 426 ARG A N 1
ATOM 3319 C CA . ARG A 1 426 ? 5.158 22.118 -0.094 1.00 96.38 426 ARG A CA 1
ATOM 3320 C C . ARG A 1 426 ? 4.630 22.582 -1.453 1.00 96.38 426 ARG A C 1
ATOM 3322 O O . ARG A 1 426 ? 3.646 23.308 -1.499 1.00 96.38 426 ARG A O 1
ATOM 3329 N N . ARG A 1 427 ? 5.268 22.160 -2.550 1.00 97.31 427 ARG A N 1
ATOM 3330 C CA . ARG A 1 427 ? 4.857 22.521 -3.917 1.00 97.31 427 ARG A CA 1
ATOM 3331 C C . ARG A 1 427 ? 3.472 21.977 -4.272 1.00 97.31 427 ARG A C 1
ATOM 3333 O O . ARG A 1 427 ? 2.733 22.636 -4.989 1.00 97.31 427 ARG A O 1
ATOM 3340 N N . LEU A 1 428 ? 3.146 20.784 -3.783 1.00 97.12 428 LEU A N 1
ATOM 3341 C CA . LEU A 1 428 ? 1.890 20.082 -4.057 1.00 97.12 428 LEU A CA 1
ATOM 3342 C C . LEU A 1 428 ? 0.795 20.375 -3.021 1.00 97.12 428 LEU A C 1
ATOM 3344 O O . LEU A 1 428 ? -0.253 19.742 -3.054 1.00 97.12 428 LEU A O 1
ATOM 3348 N N . ASN A 1 429 ? 1.038 21.304 -2.088 1.00 94.75 429 ASN A N 1
ATOM 3349 C CA . ASN A 1 429 ? 0.132 21.634 -0.987 1.00 94.75 429 ASN A CA 1
ATOM 3350 C C . ASN A 1 429 ? -0.266 20.425 -0.106 1.00 94.75 429 ASN A C 1
ATOM 3352 O O . ASN A 1 429 ? -1.325 20.415 0.516 1.00 94.75 429 ASN A O 1
ATOM 3356 N N . LEU A 1 430 ? 0.594 19.408 -0.034 1.00 94.38 430 LEU A N 1
ATOM 3357 C CA . LEU A 1 430 ? 0.449 18.269 0.872 1.00 94.38 430 LEU A CA 1
ATOM 3358 C C . LEU A 1 430 ? 1.026 18.633 2.242 1.00 94.38 430 LEU A C 1
ATOM 3360 O O . LEU A 1 430 ? 2.076 19.275 2.320 1.00 94.38 430 LEU A O 1
ATOM 3364 N N . ASN A 1 431 ? 0.401 18.161 3.325 1.00 93.19 431 ASN A N 1
ATOM 3365 C CA . ASN A 1 431 ? 0.812 18.466 4.707 1.00 93.19 431 ASN A CA 1
ATOM 3366 C C . ASN A 1 431 ? 0.766 19.972 5.052 1.00 93.19 431 ASN A C 1
ATOM 3368 O O . ASN A 1 431 ? 1.512 20.423 5.921 1.00 93.19 431 ASN A O 1
ATOM 3372 N N . SER A 1 432 ? -0.045 20.760 4.342 1.00 81.19 432 SER A N 1
ATOM 3373 C CA . SER A 1 432 ? -0.151 22.214 4.526 1.00 81.19 432 SER A CA 1
ATOM 3374 C C . SER A 1 432 ? -1.001 22.613 5.731 1.00 81.19 432 SER A C 1
ATOM 3376 O O . SER A 1 432 ? -0.703 23.613 6.380 1.00 81.19 432 SER A O 1
ATOM 3378 N N . ALA A 1 433 ? -2.018 21.816 6.061 1.00 74.25 433 ALA A N 1
ATOM 3379 C CA . ALA A 1 433 ? -2.763 21.934 7.306 1.00 74.25 433 ALA A CA 1
ATOM 3380 C C . ALA A 1 433 ? -2.088 21.110 8.411 1.00 74.25 433 ALA A C 1
ATOM 3382 O O . ALA A 1 433 ? -1.568 20.016 8.158 1.00 74.25 433 ALA A O 1
ATOM 3383 N N . VAL A 1 434 ? -2.134 21.616 9.647 1.00 63.41 434 VAL A N 1
ATOM 3384 C CA . VAL A 1 434 ? -1.880 20.776 10.822 1.00 63.41 434 VAL A CA 1
ATOM 3385 C C . VAL A 1 434 ? -2.884 19.631 10.754 1.00 63.41 434 VAL A C 1
ATOM 3387 O O . VAL A 1 434 ? -4.075 19.857 10.565 1.00 63.41 434 VAL A O 1
ATOM 3390 N N . ARG A 1 435 ? -2.397 18.390 10.817 1.00 69.19 435 ARG A N 1
ATOM 3391 C CA . ARG A 1 435 ? -3.284 17.232 10.867 1.00 69.19 435 ARG A CA 1
ATOM 3392 C C . ARG A 1 435 ? -4.042 17.317 12.183 1.00 69.19 435 ARG A C 1
ATOM 3394 O O . ARG A 1 435 ? -3.414 17.136 13.226 1.00 69.19 435 ARG A O 1
ATOM 3401 N N . ASP A 1 436 ? -5.344 17.576 12.116 1.00 66.81 436 ASP A N 1
ATOM 3402 C CA . ASP A 1 436 ? -6.183 17.514 13.304 1.00 66.81 436 ASP A CA 1
ATOM 3403 C C . ASP A 1 436 ? -6.003 16.124 13.932 1.00 66.81 436 ASP A C 1
ATOM 3405 O O . ASP A 1 436 ? -6.080 15.108 13.218 1.00 66.81 436 ASP A O 1
ATOM 3409 N N . PRO A 1 437 ? -5.647 16.050 15.226 1.00 79.69 437 PRO A N 1
ATOM 3410 C CA . PRO A 1 437 ? -5.623 14.774 15.914 1.00 79.69 437 PRO A CA 1
ATOM 3411 C C . PRO A 1 437 ? -7.021 14.158 15.826 1.00 79.69 437 PRO A C 1
ATOM 3413 O O . PRO A 1 437 ? -8.020 14.875 15.831 1.00 79.69 437 PRO A O 1
ATOM 3416 N N . LEU A 1 438 ? -7.088 12.830 15.714 1.00 88.62 438 LEU A N 1
ATOM 3417 C CA . LEU A 1 438 ? -8.385 12.161 15.743 1.00 88.62 438 LEU A CA 1
ATOM 3418 C C . LEU A 1 438 ? -9.053 12.416 17.095 1.00 88.62 438 LEU A C 1
ATOM 3420 O O . LEU A 1 438 ? -8.380 12.360 18.127 1.00 88.62 438 LEU A O 1
ATOM 3424 N N . ASP A 1 439 ? -10.354 12.685 17.071 1.00 89.44 439 ASP A N 1
ATOM 3425 C CA . ASP A 1 439 ? -11.099 13.063 18.267 1.00 89.44 439 ASP A CA 1
ATOM 3426 C C . ASP A 1 439 ? -11.268 11.855 19.205 1.00 89.44 439 ASP A C 1
ATOM 3428 O O . ASP A 1 439 ? -11.862 10.842 18.848 1.00 89.44 439 ASP A O 1
ATOM 3432 N N . THR A 1 440 ? -10.708 11.929 20.411 1.00 94.12 440 THR A N 1
ATOM 3433 C CA . THR A 1 440 ? -10.877 10.891 21.440 1.00 94.12 440 THR A CA 1
ATOM 3434 C C . THR A 1 440 ? -12.008 11.211 22.415 1.00 94.12 440 THR A C 1
ATOM 3436 O O . THR A 1 440 ? -12.397 10.339 23.187 1.00 94.12 440 THR A O 1
ATOM 3439 N N . ALA A 1 441 ? -12.544 12.436 22.404 1.00 94.69 441 ALA A N 1
ATOM 3440 C CA . ALA A 1 441 ? -13.563 12.890 23.348 1.00 94.69 441 ALA A CA 1
ATOM 3441 C C . ALA A 1 441 ? -14.958 12.336 23.026 1.00 94.69 441 ALA A C 1
ATOM 3443 O O . ALA A 1 441 ? -15.814 12.281 23.906 1.00 94.69 441 ALA A O 1
ATOM 3444 N N . LEU A 1 442 ? -15.186 11.900 21.783 1.00 95.19 442 LEU A N 1
ATOM 3445 C CA . LEU A 1 442 ? -16.457 11.309 21.354 1.00 95.19 442 LEU A CA 1
ATOM 3446 C C . LEU A 1 442 ? -16.628 9.843 21.760 1.00 95.19 442 LEU A C 1
ATOM 3448 O O . LEU A 1 442 ? -17.722 9.303 21.573 1.00 95.19 442 LEU A O 1
ATOM 3452 N N . PHE A 1 443 ? -15.578 9.209 22.290 1.00 96.75 443 PHE A N 1
ATOM 3453 C CA . PHE A 1 443 ? -15.610 7.805 22.674 1.00 96.75 443 PHE A CA 1
ATOM 3454 C C . PHE A 1 443 ? -16.724 7.522 23.685 1.00 96.75 443 PHE A C 1
ATOM 3456 O O . PHE A 1 443 ? -16.847 8.180 24.719 1.00 96.75 443 PHE A O 1
ATOM 3463 N N . CYS A 1 444 ? -17.513 6.496 23.389 1.00 94.94 444 CYS A N 1
ATOM 3464 C CA . CYS A 1 444 ? -18.569 5.992 24.244 1.00 94.94 444 CYS A CA 1
ATOM 3465 C C . CYS A 1 444 ? -18.298 4.506 24.517 1.00 94.94 444 CYS A C 1
ATOM 3467 O O . CYS A 1 444 ? -18.327 3.708 23.571 1.00 94.94 444 CYS A O 1
ATOM 3469 N N . PRO A 1 445 ? -18.008 4.114 25.773 1.00 92.50 445 PRO A N 1
ATOM 3470 C CA . PRO A 1 445 ? -17.743 2.720 26.090 1.00 92.50 445 PRO A CA 1
ATOM 3471 C C . PRO A 1 445 ? -18.976 1.855 25.780 1.00 92.50 445 PRO A C 1
ATOM 3473 O O . PRO A 1 445 ? -20.111 2.325 25.920 1.00 92.50 445 PRO A O 1
ATOM 3476 N N . PRO A 1 446 ? -18.785 0.590 25.367 1.00 90.88 446 PRO A N 1
ATOM 3477 C CA . PRO A 1 446 ? -19.886 -0.344 25.179 1.00 90.88 446 PRO A CA 1
ATOM 3478 C C . PRO A 1 446 ? -20.751 -0.447 26.438 1.00 90.88 446 PRO A C 1
ATOM 3480 O O . PRO A 1 446 ? -20.242 -0.498 27.558 1.00 90.88 446 PRO A O 1
ATOM 3483 N N . ALA A 1 447 ? -22.069 -0.510 26.254 1.00 78.19 447 ALA A N 1
ATOM 3484 C CA . ALA A 1 447 ? -22.990 -0.744 27.354 1.00 78.19 447 ALA A CA 1
ATOM 3485 C C . ALA A 1 447 ? -22.685 -2.108 28.016 1.00 78.19 447 ALA A C 1
ATOM 3487 O O . ALA A 1 447 ? -22.504 -3.096 27.296 1.00 78.19 447 ALA A O 1
ATOM 3488 N N . PRO A 1 448 ? -22.644 -2.203 29.359 1.00 64.00 448 PRO A N 1
ATOM 3489 C CA . PRO A 1 448 ? -22.514 -3.487 30.037 1.00 64.00 448 PRO A CA 1
ATOM 3490 C C . PRO A 1 448 ? -23.632 -4.433 29.593 1.00 64.00 448 PRO A C 1
ATOM 3492 O O . PRO A 1 448 ? -24.788 -4.021 29.480 1.00 64.00 448 PRO A O 1
ATOM 3495 N N . ALA A 1 449 ? -23.319 -5.709 29.367 1.00 52.97 449 ALA A N 1
ATOM 3496 C CA . ALA A 1 449 ? -24.345 -6.705 29.075 1.00 52.97 449 ALA A CA 1
ATOM 3497 C C . ALA A 1 449 ? -25.386 -6.723 30.216 1.00 52.97 449 ALA A C 1
ATOM 3499 O O . ALA A 1 449 ? -25.078 -7.148 31.327 1.00 52.97 449 ALA A O 1
ATOM 3500 N N . GLY A 1 450 ? -26.602 -6.230 29.943 1.00 53.62 450 GLY A N 1
ATOM 3501 C CA . GLY A 1 450 ? -27.702 -6.145 30.913 1.00 53.62 450 GLY A CA 1
ATOM 3502 C C . GLY A 1 450 ? -28.046 -4.745 31.442 1.00 53.62 450 GLY A C 1
ATOM 3503 O O . GLY A 1 450 ? -28.904 -4.648 32.317 1.00 53.62 450 GLY A O 1
ATOM 3504 N N . SER A 1 451 ? -27.441 -3.660 30.943 1.00 51.09 451 SER A N 1
ATOM 3505 C CA . SER A 1 451 ? -27.856 -2.308 31.337 1.00 51.09 451 SER A CA 1
ATOM 3506 C C . SER A 1 451 ? -29.191 -1.904 30.696 1.00 51.09 451 SER A C 1
ATOM 3508 O O . SER A 1 451 ? -29.389 -1.958 29.482 1.00 51.09 451 SER A O 1
ATOM 3510 N N . GLN A 1 452 ? -30.133 -1.492 31.543 1.00 46.72 452 GLN A N 1
ATOM 3511 C CA . GLN A 1 452 ? -31.391 -0.868 31.140 1.00 46.72 452 GLN A CA 1
ATOM 3512 C C . GLN A 1 452 ? -31.081 0.479 30.465 1.00 46.72 452 GLN A C 1
ATOM 3514 O O . GLN A 1 452 ? -30.278 1.256 30.985 1.00 46.72 452 GLN A O 1
ATOM 3519 N N . LEU A 1 453 ? -31.698 0.749 29.309 1.00 43.59 453 LEU A N 1
ATOM 3520 C CA . LEU A 1 453 ? -31.607 2.050 28.638 1.00 43.59 453 LEU A CA 1
ATOM 3521 C C . LEU A 1 453 ? -31.966 3.161 29.640 1.00 43.59 453 LEU A C 1
ATOM 3523 O O . LEU A 1 453 ? -33.023 3.061 30.271 1.00 43.59 453 LEU A O 1
ATOM 3527 N N . PRO A 1 454 ? -31.139 4.210 29.801 1.00 45.03 454 PRO A N 1
ATOM 3528 C CA . PRO A 1 454 ? -31.529 5.344 30.619 1.00 45.03 454 PRO A CA 1
ATOM 3529 C C . PRO A 1 454 ? -32.742 6.003 29.957 1.00 45.03 454 PRO A C 1
ATOM 3531 O O . PRO A 1 454 ? -32.676 6.443 28.809 1.00 45.03 454 PRO A O 1
ATOM 3534 N N . LEU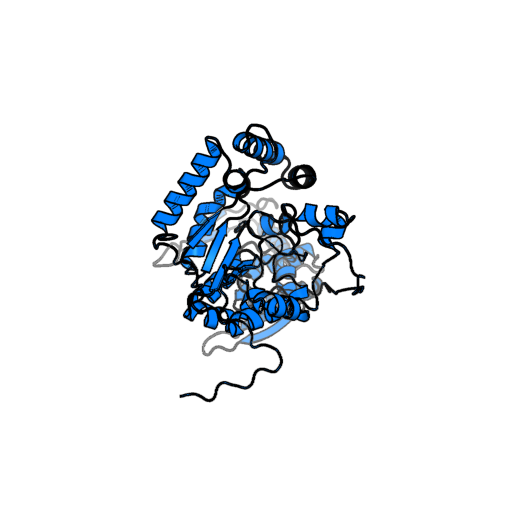 A 1 455 ? -33.871 6.013 30.670 1.00 43.72 455 LEU A N 1
ATOM 3535 C CA . LEU A 1 455 ? -35.046 6.796 30.303 1.00 43.72 455 LEU A CA 1
ATOM 3536 C C . LEU A 1 455 ? -34.606 8.261 30.264 1.00 43.72 455 LEU A C 1
ATOM 3538 O O . LEU A 1 455 ? -34.207 8.812 31.288 1.00 43.72 455 LEU A O 1
ATOM 3542 N N . GLY A 1 456 ? -34.600 8.836 29.061 1.00 45.97 456 GLY A N 1
ATOM 3543 C CA . GLY A 1 456 ? -34.206 10.220 28.838 1.00 45.97 456 GLY A CA 1
ATOM 3544 C C . GLY A 1 456 ? -35.021 11.175 29.706 1.00 45.97 456 GLY A C 1
ATOM 3545 O O . GLY A 1 456 ? -36.237 11.013 29.833 1.00 45.97 456 GLY A O 1
ATOM 3546 N N . LEU A 1 457 ? -34.323 12.147 30.291 1.00 35.03 457 LEU A N 1
ATOM 3547 C CA . LEU A 1 457 ? -34.896 13.394 30.791 1.00 35.03 457 LEU A CA 1
ATOM 3548 C C . LEU A 1 457 ? -34.734 14.475 29.727 1.00 35.03 457 LEU A C 1
ATOM 3550 O O . LEU A 1 457 ? -33.633 14.528 29.127 1.00 35.03 457 LEU A O 1
#

pLDDT: mean 85.71, std 14.51, range [32.41, 98.5]

Radius of gyration: 29.84 Å; Cα contacts (8 Å, |Δi|>4): 687; chains: 1; bounding box: 62×48×99 Å

Mean predicted aligned error: 14.96 Å

Nearest PDB structures (foldseek):
  5o6i-assembly3_K  TM=6.962E-01  e=5.480E-04  Desulfurococcus mucosus
  5o6i-assembly1_A  TM=7.456E-01  e=1.606E-03  Desulfurococcus mucosus
  2vs8-assembly3_K  TM=7.237E-01  e=1.694E-03  Desulfurococcus mucosus
  5akm-assembly2_K  TM=7.060E-01  e=1.991E-03  Desulfurococcus mucosus
  5o6g-assembly1_A  TM=7.203E-01  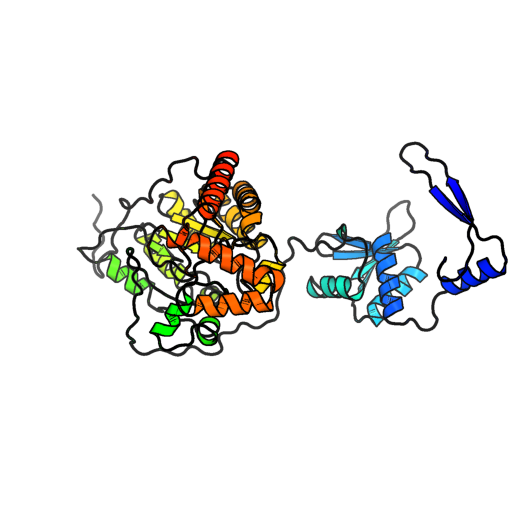e=4.704E-03  Desulfurococcus mucosus

Sequence (457 aa):
LIDFEIRTCGFLFQAAAGNRRAMHAIRAGSSMSVQSIRELIAWPTSPTRAWSGGFLAGIFDAEGSFSQTVLRILNTDPEIVSWIRRCLFDLNFSSVIERIHRDDRKPMDVVRLKGGLRDHMRFFHTVCPAISRKLDIEGQAVKSDARLNVIGIEPLKTMRLYDITTETEDYICNGIVAHNCYARPSHAYMGLSPGLDFETRLFYKADAAKLLEAELARPDYVCKPIMLGANTDPYQPVERRMQVTRSILEVLARTRHPVTVVTKSALVLRDLDLLSGLAQQGLASVAVSVTTLDAELKRRLEPRAASPQARLRTLAALSTAGVPSGVLVAPVIPALTDHEMEAILAAAAEAGVRWAGYVLLRLPYEIKDLFTEWLAEHYPERAAHVMSLIRAMRGGRANDANFGSRMRGTGPYAVLLRNRFRIACRRLNLNSAVRDPLDTALFCPPAPAGSQLPLGL

Foldseek 3Di:
DVVLVQDWDKDFPAPDDDPRHTDIDIDGDDPVSVVVVCVVPDDDPDDDLLNLLQLLQVQCLVAWAADPQKTKGKDLDPVSVVSPCVSCVVLPWDWDWDWDDDPPDRIMIIIITDDGPVRLVSSCVSNVHPPVVRSDPPPDDDDDPPPPDDPDDDDDDDDDQPQPDDVQRDDDWADFDFLLQPLLCSQVVVVHHSPPCSHRPIGDDLCLLVVVLVQLQDPPDAADEAEACPRYAPQHPCCVPSVNVVSNLVSCLVQLGAYEYEHLALSVLVNLVSQLSSLVQLRYEYEHEQQAQDQVVCCLGRVRGDHNVSSLVSLLSCVVSNHQYEYENPADQPPPRLVCLLVSLLSSLVSVHAAYYYFHRAQPDCSLVSVLVSCCVPPVVCSVVSQVVCCQQAVNDVADPDPPCRGQGDDDVSVVSVVVNVVSCVVSNHPVDDSDRRDRPSGHRDDPDDDDDPPDD